Protein AF-U6GQD6-F1 (afdb_monomer_lite)

Radius of gyration: 37.21 Å; chains: 1; bounding box: 80×40×107 Å

Organism: Eimeria acervulina (NCBI:txid5801)

pLDDT: mean 91.35, std 8.21, range [43.62, 98.75]

Structure (mmCIF, N/CA/C/O backbone):
data_AF-U6GQD6-F1
#
_entry.id   AF-U6GQD6-F1
#
loop_
_atom_site.group_PDB
_atom_site.id
_atom_site.type_symbol
_atom_site.label_atom_id
_atom_site.label_alt_id
_atom_site.label_comp_id
_atom_site.label_asym_id
_atom_site.label_entity_id
_atom_site.label_seq_id
_atom_site.pdbx_PDB_ins_code
_atom_site.Cartn_x
_atom_site.Cartn_y
_atom_site.Cartn_z
_atom_site.occupancy
_atom_site.B_iso_or_equiv
_atom_site.auth_seq_id
_atom_site.auth_comp_id
_atom_site.auth_asym_id
_atom_site.auth_atom_id
_atom_site.pdbx_PDB_model_num
ATOM 1 N N . SER A 1 1 ? -11.121 -14.490 -12.152 1.00 44.84 1 SER A N 1
ATOM 2 C CA . SER A 1 1 ? -10.531 -14.151 -10.839 1.00 44.84 1 SER A CA 1
ATOM 3 C C . SER A 1 1 ? -11.674 -13.853 -9.885 1.00 44.84 1 SER A C 1
ATOM 5 O O . SER A 1 1 ? -12.588 -13.148 -10.287 1.00 44.84 1 SER A O 1
ATOM 7 N N . ARG A 1 2 ? -11.694 -14.410 -8.662 1.00 44.16 2 ARG A N 1
ATOM 8 C CA . ARG A 1 2 ? -12.655 -13.936 -7.650 1.00 44.16 2 ARG A CA 1
ATOM 9 C C . ARG A 1 2 ? -12.284 -12.484 -7.358 1.00 44.16 2 ARG A C 1
ATOM 11 O O . ARG A 1 2 ? -11.172 -12.234 -6.895 1.00 44.16 2 ARG A O 1
ATOM 18 N N . VAL A 1 3 ? -13.145 -11.546 -7.744 1.00 52.69 3 VAL A N 1
ATOM 19 C CA . VAL A 1 3 ? -12.994 -10.136 -7.380 1.00 52.69 3 VAL A CA 1
ATOM 20 C C . VAL A 1 3 ? -12.971 -10.115 -5.860 1.00 52.69 3 VAL A C 1
ATOM 22 O O . VAL A 1 3 ? -13.880 -10.639 -5.221 1.00 52.69 3 VAL A O 1
ATOM 25 N N . PHE A 1 4 ? -11.876 -9.638 -5.276 1.00 57.38 4 PHE A N 1
ATOM 26 C CA . PHE A 1 4 ? -11.802 -9.532 -3.8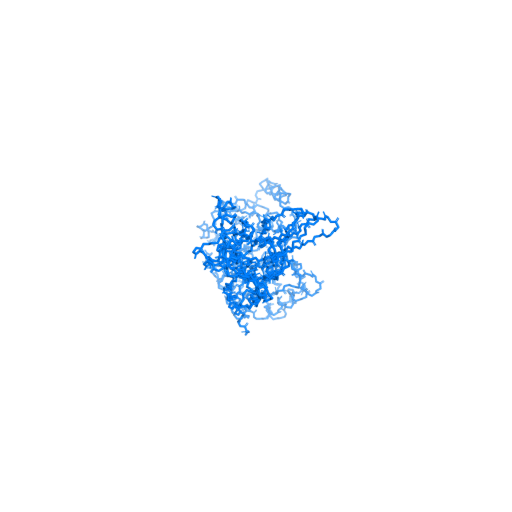29 1.00 57.38 4 PHE A CA 1
ATOM 27 C C . PHE A 1 4 ? -12.700 -8.367 -3.426 1.00 57.38 4 PHE A C 1
ATOM 29 O O . PHE A 1 4 ? -12.317 -7.202 -3.555 1.00 57.38 4 PHE A O 1
ATOM 36 N N . GLU A 1 5 ? -13.895 -8.692 -2.955 1.00 69.88 5 GLU A N 1
ATOM 37 C CA . GLU A 1 5 ? -14.798 -7.729 -2.347 1.00 69.88 5 GLU A CA 1
ATOM 38 C C . GLU A 1 5 ? -14.309 -7.414 -0.933 1.00 69.88 5 GLU A C 1
ATOM 40 O O . GLU A 1 5 ? -13.941 -8.301 -0.160 1.00 69.88 5 GLU A O 1
ATOM 45 N N . GLN A 1 6 ? -14.230 -6.123 -0.610 1.00 80.94 6 GLN A N 1
ATOM 46 C CA . GLN A 1 6 ? -13.975 -5.701 0.763 1.00 80.94 6 GLN A CA 1
ATOM 47 C C . GLN A 1 6 ? -15.144 -6.195 1.629 1.00 80.94 6 GLN A C 1
ATOM 49 O O . GLN A 1 6 ? -16.293 -5.966 1.242 1.00 80.94 6 GLN A O 1
ATOM 54 N N . PRO A 1 7 ? -14.890 -6.851 2.777 1.00 86.50 7 PRO A N 1
ATOM 55 C CA . PRO A 1 7 ? -15.957 -7.281 3.671 1.00 86.50 7 PRO A CA 1
ATOM 56 C C . PRO A 1 7 ? -16.871 -6.113 4.066 1.00 86.50 7 PRO A C 1
ATOM 58 O O . PRO A 1 7 ? -16.422 -4.961 4.084 1.00 86.50 7 PRO A O 1
ATOM 61 N N . PRO A 1 8 ? -18.143 -6.372 4.412 1.00 89.56 8 PRO A N 1
ATOM 62 C CA . PRO A 1 8 ? -19.001 -5.325 4.939 1.00 89.56 8 PRO A CA 1
ATOM 63 C C . PRO A 1 8 ? -18.422 -4.753 6.238 1.00 89.56 8 PRO A C 1
ATOM 65 O O . PRO A 1 8 ? -17.768 -5.443 7.020 1.00 89.56 8 PRO A O 1
ATOM 68 N N . MET A 1 9 ? -18.699 -3.471 6.478 1.00 91.56 9 MET A N 1
ATOM 69 C CA . MET A 1 9 ? -18.396 -2.804 7.744 1.00 91.56 9 MET A CA 1
ATOM 70 C C . MET A 1 9 ? -19.004 -3.609 8.912 1.00 91.56 9 MET A C 1
ATOM 72 O O . MET A 1 9 ? -20.197 -3.918 8.847 1.00 91.56 9 MET A O 1
ATOM 76 N N . PRO A 1 10 ? -18.253 -3.893 9.995 1.00 93.25 10 PRO A N 1
ATOM 77 C CA . PRO A 1 10 ? -18.819 -4.475 11.209 1.00 93.25 10 PRO A CA 1
ATOM 78 C C . PRO A 1 10 ? -20.022 -3.670 11.713 1.00 93.25 10 PRO A C 1
ATOM 80 O O . PRO A 1 10 ? -20.090 -2.453 11.525 1.00 93.25 10 PRO A O 1
ATOM 83 N N . ALA A 1 11 ? -20.982 -4.327 12.361 1.00 93.81 11 ALA A N 1
ATOM 84 C CA . ALA A 1 11 ? -22.136 -3.636 12.926 1.00 93.81 11 ALA A CA 1
ATOM 85 C C . ALA A 1 11 ? -21.717 -2.696 14.069 1.00 93.81 11 ALA A C 1
ATOM 87 O O . ALA A 1 11 ? -20.825 -3.006 14.861 1.00 93.81 11 ALA A O 1
ATOM 88 N N . LEU A 1 12 ? -22.375 -1.540 14.162 1.00 93.62 12 LEU A N 1
ATOM 89 C CA . LEU A 1 12 ? -22.209 -0.632 15.293 1.00 93.62 12 LEU A CA 1
ATOM 90 C C . LEU A 1 12 ? -22.909 -1.243 16.515 1.00 93.62 12 LEU A C 1
ATOM 92 O O . LEU A 1 12 ? -24.119 -1.457 16.477 1.00 93.62 12 LEU A O 1
ATOM 96 N N . THR A 1 13 ? -22.161 -1.529 17.581 1.00 91.69 13 THR A N 1
ATOM 97 C CA . THR A 1 13 ? -22.699 -2.203 18.775 1.00 91.69 13 THR A CA 1
ATOM 98 C C . THR A 1 13 ? -22.861 -1.210 19.921 1.00 91.69 13 THR A C 1
ATOM 100 O O . THR A 1 13 ? -21.887 -0.621 20.392 1.00 91.69 13 THR A O 1
ATOM 103 N N . ARG A 1 14 ? -24.100 -1.033 20.391 1.00 91.88 14 ARG A N 1
ATOM 104 C CA . ARG A 1 14 ? -24.425 -0.192 21.551 1.00 91.88 14 ARG A CA 1
ATOM 105 C C . ARG A 1 14 ? -24.455 -1.047 22.812 1.00 91.88 14 ARG A C 1
ATOM 107 O O . ARG A 1 14 ? -25.189 -2.027 22.866 1.00 91.88 14 ARG A O 1
ATOM 114 N N . SER A 1 15 ? -23.664 -0.671 23.808 1.00 90.81 15 SER A N 1
ATOM 115 C CA . SER A 1 15 ? -23.518 -1.403 25.063 1.00 90.81 15 SER A CA 1
ATOM 116 C C . SER A 1 15 ? -23.241 -0.433 26.207 1.00 90.81 15 SER A C 1
ATOM 118 O O . SER A 1 15 ? -22.506 0.538 26.040 1.00 90.81 15 SER A O 1
ATOM 120 N N . ASN A 1 16 ? -23.820 -0.705 27.373 1.00 87.19 16 ASN A N 1
ATOM 121 C CA . ASN A 1 16 ? -23.467 -0.055 28.638 1.00 87.19 16 ASN A CA 1
ATOM 122 C C . ASN A 1 16 ? -22.390 -0.838 29.414 1.00 87.19 16 ASN A C 1
ATOM 124 O O . ASN A 1 16 ? -22.043 -0.449 30.523 1.00 87.19 16 ASN A O 1
ATOM 128 N N . TYR A 1 17 ? -21.904 -1.947 28.836 1.00 88.50 17 TYR A N 1
ATOM 129 C CA . TYR A 1 17 ? -20.854 -2.826 29.362 1.00 88.50 17 TYR A CA 1
ATOM 130 C C . TYR A 1 17 ? -21.090 -3.331 30.792 1.00 88.50 17 TYR A C 1
ATOM 132 O O . TYR A 1 17 ? -20.145 -3.745 31.457 1.00 88.50 17 TYR A O 1
ATOM 140 N N . LEU A 1 18 ? -22.351 -3.354 31.238 1.00 85.12 18 LEU A N 1
ATOM 141 C CA . LEU A 1 18 ? -22.749 -4.066 32.450 1.00 85.12 18 LEU A CA 1
ATOM 142 C C . LEU A 1 18 ? -22.648 -5.572 32.208 1.00 85.12 18 LEU A C 1
ATOM 144 O O . LEU A 1 18 ? -23.051 -6.052 31.139 1.00 85.12 18 LEU A O 1
ATOM 148 N N . SER A 1 19 ? -22.157 -6.313 33.198 1.00 84.12 19 SER A N 1
ATOM 149 C CA . SER A 1 19 ? -22.171 -7.774 33.139 1.00 84.12 19 SER A CA 1
ATOM 150 C C . SER A 1 19 ? -23.613 -8.296 33.146 1.00 84.12 19 SER A C 1
ATOM 152 O O . SER A 1 19 ? -24.534 -7.635 33.634 1.00 84.12 19 SER A O 1
ATOM 154 N N . GLU A 1 20 ? -23.840 -9.492 32.602 1.00 85.25 20 GLU A N 1
ATOM 155 C CA . GLU A 1 20 ? -25.175 -10.106 32.657 1.00 85.25 20 GLU A CA 1
ATOM 156 C C . GLU A 1 20 ? -25.621 -10.361 34.102 1.00 85.25 20 GLU A C 1
ATOM 158 O O . GLU A 1 20 ? -26.793 -10.186 34.422 1.00 85.25 20 GLU A O 1
ATOM 163 N N . GLU A 1 21 ? -24.686 -10.669 35.003 1.00 85.69 21 GLU A N 1
ATOM 164 C CA . GLU A 1 21 ? -24.957 -10.794 36.438 1.00 85.69 21 GLU A CA 1
ATOM 165 C C . GLU A 1 21 ? -25.425 -9.467 37.048 1.00 85.69 21 GLU A C 1
ATOM 167 O O . GLU A 1 21 ? -26.416 -9.444 37.776 1.00 85.69 21 GLU A O 1
ATOM 172 N N . GLU A 1 22 ? -24.776 -8.346 36.713 1.00 84.88 22 GLU A N 1
ATOM 173 C CA . GLU A 1 22 ? -25.190 -7.015 37.175 1.00 84.88 22 GLU A CA 1
ATOM 174 C C . GLU A 1 22 ? -26.594 -6.661 36.671 1.00 84.88 22 GLU A C 1
ATOM 176 O O . GLU A 1 22 ? -27.416 -6.154 37.439 1.00 84.88 22 GLU A O 1
ATOM 181 N N . LYS A 1 23 ? -26.898 -6.960 35.401 1.00 84.69 23 LYS A N 1
ATOM 182 C CA . LYS A 1 23 ? -28.228 -6.727 34.817 1.00 84.69 23 LYS A CA 1
ATOM 183 C C . LYS A 1 23 ? -29.298 -7.587 35.488 1.00 84.69 23 LYS A C 1
ATOM 185 O O . LYS A 1 23 ? -30.356 -7.071 35.847 1.00 84.69 23 LYS A O 1
ATOM 190 N N . LEU A 1 24 ? -29.025 -8.877 35.689 1.00 86.75 24 LEU A N 1
ATOM 191 C CA . LEU A 1 24 ? -29.942 -9.809 36.347 1.00 86.75 24 LEU A CA 1
ATOM 192 C C . LEU A 1 24 ? -30.205 -9.416 37.799 1.00 86.75 24 LEU A C 1
ATOM 194 O O . LEU A 1 24 ? -31.355 -9.440 38.238 1.00 86.75 24 LEU A O 1
ATOM 198 N N . ALA A 1 25 ? -29.162 -9.019 38.525 1.00 85.31 25 ALA A N 1
ATOM 199 C CA . ALA A 1 25 ? -29.282 -8.593 39.909 1.00 85.31 25 ALA A CA 1
ATOM 200 C C . ALA A 1 25 ? -30.017 -7.246 40.034 1.00 85.31 25 ALA A C 1
ATOM 202 O O . ALA A 1 25 ? -30.707 -7.024 41.023 1.00 85.31 25 ALA A O 1
ATOM 203 N N . ALA A 1 26 ? -29.902 -6.345 39.053 1.00 82.12 26 ALA A N 1
ATOM 204 C CA . ALA A 1 26 ? -30.693 -5.113 39.021 1.00 82.12 26 ALA A CA 1
ATOM 205 C C . ALA A 1 26 ? -32.177 -5.376 38.697 1.00 82.12 26 ALA A C 1
ATOM 207 O O . ALA A 1 26 ? -33.049 -4.686 39.223 1.00 82.12 26 ALA A O 1
ATOM 208 N N . ALA A 1 27 ? -32.470 -6.372 37.854 1.00 87.31 27 ALA A N 1
ATOM 209 C CA . ALA A 1 27 ? -33.835 -6.767 37.507 1.00 87.31 27 ALA A CA 1
ATOM 210 C C . ALA A 1 27 ? -34.546 -7.550 38.626 1.00 87.31 27 ALA A C 1
ATOM 212 O O . ALA A 1 27 ? -35.767 -7.471 38.741 1.00 87.31 27 ALA A O 1
ATOM 213 N N . ASN A 1 28 ? -33.792 -8.282 39.453 1.00 91.12 28 ASN A N 1
ATOM 214 C CA . ASN A 1 28 ? -34.311 -9.124 40.534 1.00 91.12 28 ASN A CA 1
ATOM 215 C C . ASN A 1 28 ? -33.692 -8.718 41.883 1.00 91.12 28 ASN A C 1
ATOM 217 O O . ASN A 1 28 ? -32.768 -9.385 42.360 1.00 91.12 28 ASN A O 1
ATOM 221 N N . PRO A 1 29 ? -34.157 -7.618 42.501 1.00 92.12 29 PRO A N 1
ATOM 222 C CA . PRO A 1 29 ? -33.598 -7.152 43.762 1.00 92.12 29 PRO A CA 1
ATOM 223 C C . PRO A 1 29 ? -33.905 -8.129 44.908 1.00 92.12 29 PRO A C 1
ATOM 225 O O . PRO A 1 29 ? -35.020 -8.634 45.037 1.00 92.12 29 PRO A O 1
ATOM 228 N N . SER A 1 30 ? -32.920 -8.363 45.775 1.00 94.75 30 SER A N 1
ATOM 229 C CA . SER A 1 30 ? -33.026 -9.248 46.941 1.00 94.75 30 SER A CA 1
ATOM 230 C C . SER A 1 30 ? -33.288 -8.429 48.202 1.00 94.75 30 SER A C 1
ATOM 232 O O . SER A 1 30 ? -32.355 -8.040 48.909 1.00 94.75 30 SER A O 1
ATOM 234 N N . ILE A 1 31 ? -34.559 -8.146 48.476 1.00 95.12 31 ILE A N 1
ATOM 235 C CA . ILE A 1 31 ? -34.988 -7.317 49.607 1.00 95.12 31 ILE A CA 1
ATOM 236 C C . ILE A 1 31 ? -35.666 -8.192 50.658 1.00 95.12 31 ILE A C 1
ATOM 238 O O . ILE A 1 31 ? -36.673 -8.832 50.362 1.00 95.12 31 ILE A O 1
ATOM 242 N N . ASP A 1 32 ? -35.144 -8.193 51.885 1.00 95.31 32 ASP A N 1
ATOM 243 C CA . ASP A 1 32 ? -35.785 -8.868 53.013 1.00 95.31 32 ASP A CA 1
ATOM 244 C C . ASP A 1 32 ? -37.153 -8.218 53.331 1.00 95.31 32 ASP A C 1
ATOM 246 O O . ASP A 1 32 ? -37.205 -7.040 53.710 1.00 95.31 32 ASP A O 1
ATOM 250 N N . PRO A 1 33 ? -38.275 -8.954 53.192 1.00 94.31 33 PRO A N 1
ATOM 251 C CA . PRO A 1 33 ? -39.614 -8.403 53.387 1.00 94.31 33 PRO A CA 1
ATOM 252 C C . PRO A 1 33 ? -39.923 -8.066 54.852 1.00 94.31 33 PRO A C 1
ATOM 254 O O . PRO A 1 33 ? -40.908 -7.382 55.120 1.00 94.31 33 PRO A O 1
ATOM 257 N N . SER A 1 34 ? -39.108 -8.529 55.806 1.00 95.12 34 SER A N 1
ATOM 258 C CA . SER A 1 34 ? -39.282 -8.230 57.230 1.00 95.12 34 SER A CA 1
ATOM 259 C C . SER A 1 34 ? -38.796 -6.829 57.626 1.00 95.12 34 SER A C 1
ATOM 261 O O . SER A 1 34 ? -39.054 -6.383 58.747 1.00 95.12 34 SER A O 1
ATOM 263 N N . ILE A 1 35 ? -38.124 -6.107 56.721 1.00 94.94 35 ILE A N 1
ATOM 264 C CA . ILE A 1 35 ? -37.689 -4.728 56.953 1.00 94.94 35 ILE A CA 1
ATOM 265 C C . ILE A 1 35 ? -38.919 -3.807 57.060 1.00 94.94 35 ILE A C 1
ATOM 267 O O . ILE A 1 35 ? -39.686 -3.699 56.100 1.00 94.94 35 ILE A O 1
ATOM 271 N N . PRO A 1 36 ? -39.099 -3.064 58.172 1.00 94.69 36 PRO A N 1
ATOM 272 C CA . PRO A 1 36 ? -40.217 -2.133 58.301 1.00 94.69 36 PRO A CA 1
ATOM 273 C C . PRO A 1 36 ? -40.210 -1.063 57.199 1.00 94.69 36 PRO A C 1
ATOM 275 O O . PRO A 1 36 ? -39.165 -0.481 56.894 1.00 94.69 36 PRO A O 1
ATOM 278 N N . ALA A 1 37 ? -41.382 -0.728 56.650 1.00 92.94 37 ALA A N 1
ATOM 279 C CA . ALA A 1 37 ? -41.516 0.264 55.574 1.00 92.94 37 ALA A CA 1
ATOM 280 C C . ALA A 1 37 ? -40.926 1.642 55.945 1.00 92.94 37 ALA A C 1
ATOM 282 O O . ALA A 1 37 ? -40.271 2.287 55.128 1.00 92.94 37 ALA A O 1
ATOM 283 N N . GLU A 1 38 ? -41.088 2.055 57.205 1.00 93.69 38 GLU A N 1
ATOM 284 C CA . GLU A 1 38 ? -40.463 3.250 57.793 1.00 93.69 38 GLU A CA 1
ATOM 285 C C . GLU A 1 38 ? -38.928 3.212 57.694 1.00 93.69 38 GLU A C 1
ATOM 287 O O . GLU A 1 38 ? -38.282 4.207 57.360 1.00 93.69 38 GLU A O 1
ATOM 292 N N . HIS A 1 39 ? -38.318 2.049 57.952 1.00 93.94 39 HIS A N 1
ATOM 293 C CA . HIS A 1 39 ? -36.864 1.878 57.899 1.00 93.94 39 HIS A CA 1
ATOM 294 C C . HIS A 1 39 ? -36.374 1.964 56.455 1.00 93.94 39 HIS A C 1
ATOM 296 O O . HIS A 1 39 ? -35.417 2.686 56.180 1.00 93.94 39 HIS A O 1
ATOM 302 N N . MET A 1 40 ? -37.078 1.304 55.531 1.00 93.69 40 MET A N 1
ATOM 303 C CA . MET A 1 40 ? -36.782 1.365 54.099 1.00 93.69 40 MET A CA 1
ATOM 304 C C . MET A 1 40 ? -36.888 2.795 53.554 1.00 93.69 40 MET A C 1
ATOM 306 O O . MET A 1 40 ? -35.989 3.259 52.854 1.00 93.69 40 MET A O 1
ATOM 310 N N . LYS A 1 41 ? -37.947 3.530 53.919 1.00 93.62 41 LYS A N 1
ATOM 311 C CA . LYS A 1 41 ? -38.146 4.925 53.505 1.00 93.62 41 LYS A CA 1
ATOM 312 C C . LYS A 1 41 ? -37.016 5.829 54.004 1.00 93.62 41 LYS A C 1
ATOM 314 O O . LYS A 1 41 ? -36.391 6.515 53.199 1.00 93.62 41 LYS A O 1
ATOM 319 N N . ARG A 1 42 ? -36.692 5.772 55.303 1.00 92.62 42 ARG A N 1
ATOM 320 C CA . ARG A 1 42 ? -35.583 6.552 55.883 1.00 92.62 42 ARG A CA 1
ATOM 321 C C . ARG A 1 42 ? -34.242 6.209 55.236 1.00 92.62 42 ARG A C 1
ATOM 323 O O . ARG A 1 42 ? -33.454 7.108 54.953 1.00 92.62 42 ARG A O 1
ATOM 330 N N . ALA A 1 43 ? -33.979 4.927 54.983 1.00 92.94 43 ALA A N 1
ATOM 331 C CA . ALA A 1 43 ? -32.752 4.496 54.323 1.00 92.94 43 ALA A CA 1
ATOM 332 C C . ALA A 1 43 ? -32.652 5.043 52.890 1.00 92.94 43 ALA A C 1
ATOM 334 O O . ALA A 1 43 ? -31.612 5.589 52.522 1.00 92.94 43 ALA A O 1
ATOM 335 N N . LEU A 1 44 ? -33.737 4.968 52.111 1.00 93.12 44 LEU A N 1
ATOM 336 C CA . LEU A 1 44 ? -33.820 5.537 50.764 1.00 93.12 44 LEU A CA 1
ATOM 337 C C . LEU A 1 44 ? -33.583 7.051 50.750 1.00 93.12 44 LEU A C 1
ATOM 339 O O . LEU A 1 44 ? -32.870 7.538 49.872 1.00 93.12 44 LEU A O 1
ATOM 343 N N . ASP A 1 45 ? -34.137 7.792 51.710 1.00 93.06 45 ASP A N 1
ATOM 344 C CA . ASP A 1 45 ? -33.929 9.240 51.812 1.00 93.06 45 ASP A CA 1
ATOM 345 C C . ASP A 1 45 ? -32.456 9.573 52.088 1.00 93.06 45 ASP A C 1
ATOM 347 O O . ASP A 1 45 ? -31.882 10.453 51.439 1.00 93.06 45 ASP A O 1
ATOM 351 N N . VAL A 1 46 ? -31.796 8.820 52.978 1.00 93.50 46 VAL A N 1
ATOM 352 C CA . VAL A 1 46 ? -30.354 8.984 53.218 1.00 93.50 46 VAL A CA 1
ATOM 353 C C . VAL A 1 46 ? -29.541 8.639 51.970 1.00 93.50 46 VAL A C 1
ATOM 355 O O . VAL A 1 46 ? -28.669 9.418 51.588 1.00 93.50 46 VAL A O 1
ATOM 358 N N . LEU A 1 47 ? -29.832 7.518 51.304 1.00 94.38 47 LEU A N 1
ATOM 359 C CA . LEU A 1 47 ? -29.133 7.103 50.083 1.00 94.38 47 LEU A CA 1
ATOM 360 C C . LEU A 1 47 ? -29.259 8.159 48.977 1.00 94.38 47 LEU A C 1
ATOM 362 O O . LEU A 1 47 ? -28.259 8.508 48.356 1.00 94.38 47 LEU A O 1
ATOM 366 N N . LYS A 1 48 ? -30.450 8.735 48.772 1.00 92.12 48 LYS A N 1
ATOM 367 C CA . LYS A 1 48 ? -30.671 9.819 47.798 1.00 92.12 48 LYS A CA 1
ATOM 368 C C . LYS A 1 48 ? -29.901 11.089 48.152 1.00 92.12 48 LYS A C 1
ATOM 370 O O . LYS A 1 48 ? -29.300 11.701 47.270 1.00 92.12 48 LYS A O 1
ATOM 375 N N . ASN A 1 49 ? -29.884 11.476 49.426 1.00 91.19 49 ASN A N 1
ATOM 376 C CA . ASN A 1 49 ? -29.139 12.652 49.879 1.00 91.19 49 ASN A CA 1
ATOM 377 C C . ASN A 1 49 ? -27.628 12.474 49.690 1.00 91.19 49 ASN A C 1
ATOM 379 O O . ASN A 1 49 ? -26.949 13.389 49.225 1.00 91.19 49 ASN A O 1
ATOM 383 N N . VAL A 1 50 ? -27.107 11.283 49.996 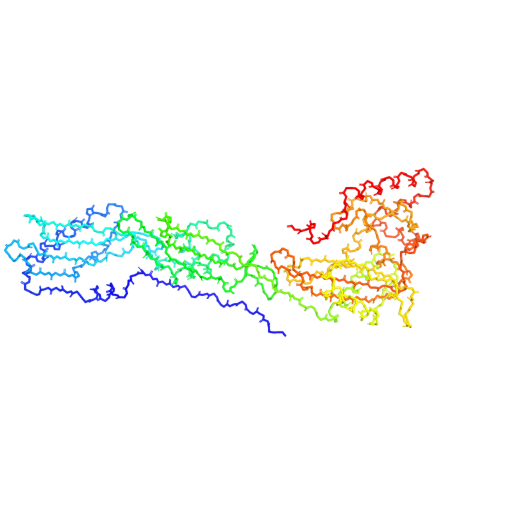1.00 91.31 50 VAL A N 1
ATOM 384 C CA . VAL A 1 50 ? -25.700 10.945 49.757 1.00 91.31 50 VAL A CA 1
ATOM 385 C C . VAL A 1 50 ? -25.402 10.923 48.259 1.00 91.31 50 VAL A C 1
ATOM 387 O O . VAL A 1 50 ? -24.446 11.564 47.839 1.00 91.31 50 VAL A O 1
ATOM 390 N N . ALA A 1 51 ? -26.239 10.283 47.438 1.00 90.75 51 ALA A N 1
ATOM 391 C CA . ALA A 1 51 ? -26.086 10.285 45.981 1.00 90.75 51 ALA A CA 1
ATOM 392 C C . ALA A 1 51 ? -25.978 11.709 45.420 1.00 90.75 51 ALA A C 1
ATOM 394 O O . ALA A 1 51 ? -25.069 11.997 44.643 1.00 90.75 51 ALA A O 1
ATOM 395 N N . LYS A 1 52 ? -26.862 12.612 45.866 1.00 88.81 52 LYS A N 1
ATOM 396 C CA . LYS A 1 52 ? -26.860 14.020 45.457 1.00 88.81 52 LYS A CA 1
ATOM 397 C C . LYS A 1 52 ? -25.567 14.732 45.855 1.00 88.81 52 LYS A C 1
ATOM 399 O O . LYS A 1 52 ? -25.011 15.442 45.032 1.00 88.81 52 LYS A O 1
ATOM 404 N N . LYS A 1 53 ? -25.056 14.489 47.067 1.00 89.00 53 LYS A N 1
ATOM 405 C CA . LYS A 1 53 ? -23.779 15.051 47.542 1.00 89.00 53 LYS A CA 1
ATOM 406 C C . LYS A 1 53 ? -22.581 14.631 46.682 1.00 89.00 53 LYS A C 1
ATOM 408 O O . LYS A 1 53 ? -21.626 15.380 46.566 1.00 89.00 53 LYS A O 1
ATOM 413 N N . TYR A 1 54 ? -22.602 13.429 46.113 1.00 85.75 54 TYR A N 1
ATOM 414 C CA . TYR A 1 54 ? -21.532 12.954 45.230 1.00 85.75 54 TYR A CA 1
ATOM 415 C C . TYR A 1 54 ? -21.740 13.346 43.760 1.00 85.75 54 TYR A C 1
ATOM 417 O O . TYR A 1 54 ? -20.903 13.000 42.931 1.00 85.75 54 TYR A O 1
ATOM 425 N N . SER A 1 55 ? -22.828 14.052 43.434 1.00 83.19 55 SER A N 1
ATOM 426 C CA . SER A 1 55 ? -23.222 14.367 42.057 1.00 83.19 55 SER A CA 1
ATOM 427 C C . SER A 1 55 ? -22.892 15.802 41.614 1.00 83.19 55 SER A C 1
ATOM 429 O O . SER A 1 55 ? -23.485 16.277 40.650 1.00 83.19 55 SER A O 1
ATOM 431 N N . ASP A 1 56 ? -21.970 16.496 42.293 1.00 77.12 56 ASP A N 1
ATOM 432 C CA . ASP A 1 56 ? -21.669 17.919 42.039 1.00 77.12 56 ASP A CA 1
ATOM 433 C C . ASP A 1 56 ? -21.210 18.195 40.589 1.00 77.12 56 ASP A C 1
ATOM 435 O O . ASP A 1 56 ? -21.657 19.164 39.980 1.00 77.12 56 ASP A O 1
ATOM 439 N N . ASP A 1 57 ? -20.398 17.303 40.007 1.00 77.19 57 ASP A N 1
ATOM 440 C CA . ASP A 1 57 ? -19.893 17.428 38.625 1.00 77.19 57 ASP A CA 1
ATOM 441 C C . ASP A 1 57 ? -20.559 16.449 37.636 1.00 77.19 57 ASP A C 1
ATOM 443 O O . ASP A 1 57 ? -20.391 16.553 36.420 1.00 77.19 57 ASP A O 1
ATOM 447 N N . VAL A 1 58 ? -21.268 15.442 38.155 1.00 82.19 58 VAL A N 1
ATOM 448 C CA . VAL A 1 58 ? -21.817 14.311 37.397 1.00 82.19 58 VAL A CA 1
ATOM 449 C C . VAL A 1 58 ? -23.104 13.834 38.061 1.00 82.19 58 VAL A C 1
ATOM 451 O O . VAL A 1 58 ? -23.068 13.317 39.173 1.00 82.19 58 VAL A O 1
ATOM 454 N N . GLU A 1 59 ? -24.239 13.912 37.366 1.00 86.44 59 GLU A N 1
ATOM 455 C CA . GLU A 1 59 ? -25.494 13.348 37.870 1.00 86.44 59 GLU A CA 1
ATOM 456 C C . GLU A 1 59 ? -25.485 11.816 37.745 1.00 86.44 59 GLU A C 1
ATOM 458 O O . GLU A 1 59 ? -25.793 11.263 36.691 1.00 86.44 59 GLU A O 1
ATOM 463 N N . PHE A 1 60 ? -25.114 11.110 38.820 1.00 88.62 60 PHE A N 1
ATOM 464 C CA . PHE A 1 60 ? -25.020 9.645 38.796 1.00 88.62 60 PHE A CA 1
ATOM 465 C C . PHE A 1 60 ? -26.394 8.966 38.712 1.00 88.62 60 PHE A C 1
ATOM 467 O O . PHE A 1 60 ? -26.547 7.974 38.015 1.00 88.62 60 PHE A O 1
ATOM 474 N N . PHE A 1 61 ? -27.421 9.482 39.386 1.00 89.12 61 PHE A N 1
ATOM 475 C CA . PHE A 1 61 ? -28.744 8.843 39.417 1.00 89.12 61 PHE A CA 1
ATOM 476 C C . PHE A 1 61 ? -29.843 9.747 38.835 1.00 89.12 61 PHE A C 1
ATOM 478 O O . PHE A 1 61 ? -30.751 10.156 39.570 1.00 89.12 61 PHE A O 1
ATOM 485 N N . PRO A 1 62 ? -29.798 10.051 37.523 1.00 85.75 62 PRO A N 1
ATOM 486 C CA . PRO A 1 62 ? -30.748 10.956 36.892 1.00 85.75 62 PRO A CA 1
ATOM 487 C C . PRO A 1 62 ? -32.166 10.389 36.927 1.00 85.75 62 PRO A C 1
ATOM 489 O O . PRO A 1 62 ? -32.368 9.169 36.944 1.00 85.75 62 PRO A O 1
ATOM 492 N N . GLY A 1 63 ? -33.162 11.279 36.985 1.00 82.12 63 GLY A N 1
ATOM 493 C CA . GLY A 1 63 ? -34.583 10.905 36.990 1.00 82.12 63 GLY A CA 1
ATOM 494 C C . GLY A 1 63 ? -34.996 10.026 38.178 1.00 82.12 63 GLY A C 1
ATOM 495 O O . GLY A 1 63 ? -36.008 9.330 38.118 1.00 82.12 63 GLY A O 1
ATOM 496 N N . GLY A 1 64 ? -34.195 10.012 39.250 1.00 80.56 64 GLY A N 1
ATOM 497 C CA . GLY A 1 64 ? -34.421 9.147 40.400 1.00 80.56 64 GLY A CA 1
ATOM 498 C C . GLY A 1 64 ? -34.212 7.668 40.083 1.00 80.56 64 GLY A C 1
ATOM 499 O O . GLY A 1 64 ? -34.937 6.841 40.624 1.00 80.56 64 GLY A O 1
ATOM 500 N N . SER A 1 65 ? -33.247 7.320 39.230 1.00 89.19 65 SER A N 1
ATOM 501 C CA . SER A 1 65 ? -32.885 5.937 38.859 1.00 89.19 65 SER A CA 1
ATOM 502 C C . SER A 1 65 ? -32.284 5.093 39.996 1.00 89.19 65 SER A C 1
ATOM 504 O O . SER A 1 65 ? -32.086 3.892 39.829 1.00 89.19 65 SER A O 1
ATOM 506 N N . LEU A 1 66 ? -32.038 5.680 41.172 1.00 92.75 66 LEU A N 1
ATOM 507 C CA . LEU A 1 66 ? -31.546 4.968 42.354 1.00 92.75 66 LEU A CA 1
ATOM 508 C C . LEU A 1 66 ? -32.590 3.975 42.888 1.00 92.75 66 LEU A C 1
ATOM 510 O O . LEU A 1 66 ? -33.721 4.346 43.221 1.00 92.75 66 LEU A O 1
ATOM 514 N N . ARG A 1 67 ? -32.195 2.710 43.012 1.00 92.06 67 ARG A N 1
ATOM 515 C CA . ARG A 1 67 ? -32.985 1.600 43.555 1.00 92.06 67 ARG A CA 1
ATOM 516 C C . ARG A 1 67 ? -32.139 0.818 44.554 1.00 92.06 67 ARG A C 1
ATOM 518 O O . ARG A 1 67 ? -30.930 0.686 44.388 1.00 92.06 67 ARG A O 1
ATOM 525 N N . VAL A 1 68 ? -32.776 0.290 45.595 1.00 93.69 68 VAL A N 1
ATOM 526 C CA . VAL A 1 68 ? -32.124 -0.688 46.473 1.00 93.69 68 VAL A CA 1
ATOM 527 C C . VAL A 1 68 ? -32.105 -2.021 45.733 1.00 93.69 68 VAL A C 1
ATOM 529 O O . VAL A 1 68 ? -33.141 -2.476 45.256 1.00 93.69 68 VAL A O 1
ATOM 532 N N . GLN A 1 69 ? -30.918 -2.598 45.599 1.00 94.25 69 GLN A N 1
ATOM 533 C CA . GLN A 1 69 ? -30.678 -3.858 44.906 1.00 94.25 69 GLN A CA 1
ATOM 534 C C . GLN A 1 69 ? -30.648 -5.030 45.888 1.00 94.25 69 GLN A C 1
ATOM 536 O O . GLN A 1 69 ? -31.196 -6.090 45.596 1.00 94.25 69 GLN A O 1
ATOM 541 N N . SER A 1 70 ? -30.047 -4.840 47.061 1.00 95.00 70 SER A N 1
ATOM 542 C CA . SER A 1 70 ? -30.071 -5.816 48.148 1.00 95.00 70 SER A CA 1
ATOM 543 C C . SER A 1 70 ? -30.306 -5.135 49.491 1.00 95.00 70 SER A C 1
ATOM 545 O O . SER A 1 70 ? -29.853 -4.010 49.708 1.00 95.00 70 SER A O 1
ATOM 547 N N . ALA A 1 71 ? -31.032 -5.805 50.385 1.00 95.31 71 ALA A N 1
ATOM 548 C CA . ALA A 1 71 ? -31.247 -5.349 51.753 1.00 95.31 71 ALA A CA 1
ATOM 549 C C . ALA A 1 71 ? -31.463 -6.530 52.707 1.00 95.31 71 ALA A C 1
ATOM 551 O O . ALA A 1 71 ? -32.243 -7.431 52.396 1.00 95.31 71 ALA A O 1
ATOM 552 N N . VAL A 1 72 ? -30.814 -6.489 53.870 1.00 95.56 72 VAL A N 1
ATOM 553 C CA . VAL A 1 72 ? -30.902 -7.510 54.927 1.00 95.56 72 VAL A CA 1
ATOM 554 C C . VAL A 1 72 ? -31.395 -6.860 56.219 1.00 95.56 72 VAL A C 1
ATOM 556 O O . VAL A 1 72 ? -30.932 -5.776 56.558 1.00 95.56 72 VAL A O 1
ATOM 559 N N . ASN A 1 73 ? -32.328 -7.491 56.942 1.00 91.69 73 ASN A N 1
ATOM 560 C CA . ASN A 1 73 ? -32.835 -6.993 58.228 1.00 91.69 73 ASN A CA 1
ATOM 561 C C . ASN A 1 73 ? -31.898 -7.361 59.397 1.00 91.69 73 ASN A C 1
ATOM 563 O O . ASN A 1 73 ? -32.246 -8.164 60.262 1.00 91.69 73 ASN A O 1
ATOM 567 N N . ASP A 1 74 ? -30.682 -6.821 59.400 1.00 90.88 74 ASP A N 1
ATOM 568 C CA . ASP A 1 74 ? -29.627 -7.156 60.365 1.00 90.88 74 ASP A CA 1
ATOM 569 C C . ASP A 1 74 ? -29.627 -6.284 61.635 1.00 90.88 74 ASP A C 1
ATOM 571 O O . ASP A 1 74 ? -29.122 -6.722 62.670 1.00 90.88 74 ASP A O 1
ATOM 575 N N . ASP A 1 75 ? -30.250 -5.100 61.612 1.00 87.38 75 ASP A N 1
ATOM 576 C CA . ASP A 1 75 ? -30.426 -4.252 62.800 1.00 87.38 75 ASP A CA 1
ATOM 577 C C . ASP A 1 75 ? -31.849 -3.662 62.905 1.00 87.38 75 ASP A C 1
ATOM 579 O O . ASP A 1 75 ? -32.079 -2.460 62.705 1.00 87.38 75 ASP A O 1
ATOM 583 N N . PRO A 1 76 ? -32.852 -4.488 63.258 1.00 85.12 76 PRO A N 1
ATOM 584 C CA . PRO A 1 76 ? -34.241 -4.051 63.400 1.00 85.12 76 PRO A CA 1
ATOM 585 C C . PRO A 1 76 ? -34.459 -3.033 64.521 1.00 85.12 76 PRO A C 1
ATOM 587 O O . PRO A 1 76 ? -35.462 -2.324 64.494 1.00 85.12 76 PRO A O 1
ATOM 590 N N . LYS A 1 77 ? -33.548 -2.932 65.499 1.00 85.62 77 LYS A N 1
ATOM 591 C CA . LYS A 1 77 ? -33.700 -2.009 66.632 1.00 85.62 77 LYS A CA 1
ATOM 592 C C . LYS A 1 77 ? -33.291 -0.589 66.263 1.00 85.62 77 LYS A C 1
ATOM 594 O O . LYS A 1 77 ? -34.029 0.343 66.573 1.00 85.62 77 LYS A O 1
ATOM 599 N N . SER A 1 78 ? -32.142 -0.412 65.609 1.00 84.44 78 SER A N 1
ATOM 600 C CA . SER A 1 78 ? -31.699 0.919 65.166 1.00 84.44 78 SER A CA 1
ATOM 601 C C . SER A 1 78 ? -32.284 1.313 63.804 1.00 84.44 78 SER A C 1
ATOM 603 O O . SER A 1 78 ? -32.392 2.497 63.480 1.00 84.44 78 SER A O 1
ATOM 605 N N . GLY A 1 79 ? -32.667 0.319 62.996 1.00 85.62 79 GLY A N 1
ATOM 606 C CA . GLY A 1 79 ? -33.069 0.487 61.603 1.00 85.62 79 GLY A CA 1
ATOM 607 C C . GLY A 1 79 ? -31.911 0.741 60.639 1.00 85.62 79 GLY A C 1
ATOM 608 O O . GLY A 1 79 ? -32.147 1.171 59.507 1.00 85.62 79 GLY A O 1
ATOM 609 N N . CYS A 1 80 ? -30.673 0.496 61.073 1.00 90.88 80 CYS A N 1
ATOM 610 C CA . CYS A 1 80 ? -29.484 0.543 60.234 1.00 90.88 80 CYS A CA 1
ATOM 611 C C . CYS A 1 80 ? -29.255 -0.775 59.493 1.00 90.88 80 CYS A C 1
ATOM 613 O O . CYS A 1 80 ? -28.312 -1.509 59.766 1.00 90.88 80 CYS A O 1
ATOM 615 N N . HIS A 1 81 ? -30.117 -1.045 58.526 1.00 93.19 81 HIS A N 1
ATOM 616 C CA . HIS A 1 81 ? -30.003 -2.250 57.719 1.00 93.19 81 HIS A CA 1
ATOM 617 C C . HIS A 1 81 ? -28.841 -2.170 56.735 1.00 93.19 81 HIS A C 1
ATOM 619 O O . HIS A 1 81 ? -28.609 -1.106 56.142 1.00 93.19 81 HIS A O 1
ATOM 625 N N . THR A 1 82 ? -28.165 -3.293 56.505 1.00 95.06 82 THR A N 1
ATOM 626 C CA . THR A 1 82 ? -27.234 -3.417 55.382 1.00 95.06 82 THR A CA 1
ATOM 627 C C . THR A 1 82 ? -28.015 -3.392 54.069 1.00 95.06 82 THR A C 1
ATOM 629 O O . THR A 1 82 ? -28.840 -4.266 53.800 1.00 95.06 82 THR A O 1
ATOM 632 N N . MET A 1 83 ? -27.769 -2.368 53.249 1.00 95.69 83 MET A N 1
ATOM 633 C CA . MET A 1 83 ? -28.430 -2.132 51.969 1.00 95.69 83 MET A CA 1
ATOM 634 C C . MET A 1 83 ? -27.426 -1.699 50.905 1.00 95.69 83 MET A C 1
ATOM 636 O O . MET A 1 83 ? -26.632 -0.787 51.136 1.00 95.69 83 MET A O 1
ATOM 640 N N . THR A 1 84 ? -27.528 -2.267 49.710 1.00 95.19 84 THR A N 1
ATOM 641 C CA . THR A 1 84 ? -26.721 -1.868 48.553 1.00 95.19 84 THR A CA 1
ATOM 642 C C . THR A 1 84 ? -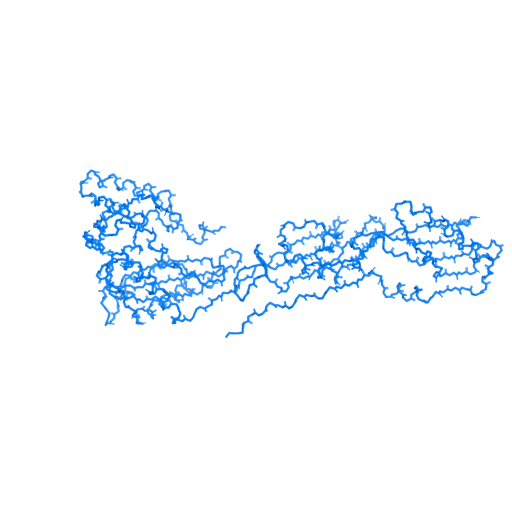27.636 -1.429 47.418 1.00 95.19 84 THR A C 1
ATOM 644 O O . THR A 1 84 ? -28.660 -2.060 47.147 1.00 95.19 84 THR A O 1
ATOM 647 N N . THR A 1 85 ? -27.303 -0.320 46.761 1.00 94.56 85 THR A N 1
ATOM 648 C CA . THR A 1 85 ? -28.048 0.167 45.593 1.00 94.56 85 THR A CA 1
ATOM 649 C C . THR A 1 85 ? -27.617 -0.544 44.317 1.00 94.56 85 THR A C 1
ATOM 651 O O . THR A 1 85 ? -26.561 -1.170 44.271 1.00 94.56 85 THR A O 1
ATOM 654 N N . ASN A 1 86 ? -28.385 -0.379 43.242 1.00 91.44 86 ASN A N 1
ATOM 655 C CA . ASN A 1 86 ? -27.859 -0.636 41.906 1.00 91.44 86 ASN A CA 1
ATOM 656 C C . ASN A 1 86 ? -26.661 0.282 41.605 1.00 91.44 86 ASN A C 1
ATOM 658 O O . ASN A 1 86 ? -26.526 1.367 42.186 1.00 91.44 86 ASN A O 1
ATOM 662 N N . TRP A 1 87 ? -25.821 -0.136 40.658 1.00 91.44 87 TRP A N 1
ATOM 663 C CA . TRP A 1 87 ? -24.898 0.779 39.990 1.00 91.44 87 TRP A CA 1
ATOM 664 C C . TRP A 1 87 ? -25.684 1.842 39.225 1.00 91.44 87 TRP A C 1
ATOM 666 O O . TRP A 1 87 ? -26.697 1.537 38.585 1.00 91.44 87 TRP A O 1
ATOM 676 N N . SER A 1 88 ? -25.200 3.081 39.264 1.00 91.62 88 SER A N 1
ATOM 677 C CA . SER A 1 88 ? -25.647 4.105 38.333 1.00 91.62 88 SER A CA 1
ATOM 678 C C . SER A 1 88 ? -25.339 3.719 36.888 1.00 91.62 88 SER A C 1
ATOM 680 O O . SER A 1 88 ? -24.431 2.927 36.612 1.00 91.62 88 SER A O 1
ATOM 682 N N . GLU A 1 89 ? -26.030 4.362 35.950 1.00 90.31 89 GLU A N 1
ATOM 683 C CA . GLU A 1 89 ? -25.561 4.378 34.570 1.00 90.31 89 GLU A CA 1
ATOM 684 C C . GLU A 1 89 ? -24.176 5.031 34.477 1.00 90.31 89 GLU A C 1
ATOM 686 O O . GLU A 1 89 ? -23.712 5.728 35.390 1.00 90.31 89 GLU A O 1
ATOM 691 N N . CYS A 1 90 ? -23.493 4.770 33.364 1.00 92.25 90 CYS A N 1
ATOM 692 C CA . CYS A 1 90 ? -22.240 5.441 33.086 1.00 92.25 90 CYS A CA 1
ATOM 693 C C . CYS A 1 90 ? -22.506 6.921 32.811 1.00 92.25 90 CYS A C 1
ATOM 695 O O . CYS A 1 90 ? -23.339 7.255 31.970 1.00 92.25 90 CYS A O 1
ATOM 697 N N . SER A 1 91 ? -21.765 7.806 33.476 1.00 92.31 91 SER A N 1
ATOM 698 C CA . SER A 1 91 ? -21.911 9.256 33.313 1.00 92.31 91 SER A CA 1
ATOM 699 C C . SER A 1 91 ? -21.636 9.752 31.896 1.00 92.31 91 SER A C 1
ATOM 701 O O . SER A 1 91 ? -22.054 10.845 31.526 1.00 92.31 91 SER A O 1
ATOM 703 N N . SER A 1 92 ? -20.895 8.967 31.113 1.00 92.69 92 SER A N 1
ATOM 704 C CA . SER A 1 92 ? -20.723 9.194 29.689 1.00 92.69 92 SER A CA 1
ATOM 705 C C . SER A 1 92 ? -21.645 8.267 28.913 1.00 92.69 92 SER A C 1
ATOM 707 O O . SER A 1 92 ? -21.683 7.060 29.150 1.00 92.69 92 SER A O 1
ATOM 709 N N . SER A 1 93 ? -22.343 8.821 27.925 1.00 93.69 93 SER A N 1
ATOM 710 C CA . SER A 1 93 ? -23.084 8.029 26.947 1.00 93.69 93 SER A CA 1
ATOM 711 C C . SER A 1 93 ? -22.182 7.489 25.829 1.00 93.69 93 SER A C 1
ATOM 713 O O . SER A 1 93 ? -22.593 6.575 25.115 1.00 93.69 93 SER A O 1
ATOM 715 N N . CYS A 1 94 ? -20.959 8.011 25.670 1.00 95.88 94 CYS A N 1
ATOM 716 C CA . CYS A 1 94 ? -20.004 7.561 24.659 1.00 95.88 94 CYS A CA 1
ATOM 717 C C . CYS A 1 94 ? -18.552 7.649 25.158 1.00 95.88 94 CYS A C 1
ATOM 719 O O . CYS A 1 94 ? -18.030 8.736 25.394 1.00 95.88 94 CYS A O 1
ATOM 721 N N . GLY A 1 95 ? -17.883 6.503 25.272 1.00 94.56 95 GLY A N 1
ATOM 722 C CA . GLY A 1 95 ? -16.509 6.374 25.750 1.00 94.56 95 GLY A CA 1
ATOM 723 C C . GLY A 1 95 ? -16.416 6.164 27.257 1.00 94.56 95 GLY A C 1
ATOM 724 O O . GLY A 1 95 ? -17.257 5.484 27.846 1.00 94.56 95 GLY A O 1
ATOM 725 N N . ILE A 1 96 ? -15.360 6.710 27.860 1.00 92.62 96 ILE A N 1
ATOM 726 C CA . ILE A 1 96 ? -15.057 6.540 29.284 1.00 92.62 96 ILE A CA 1
ATOM 727 C C . ILE A 1 96 ? -15.881 7.512 30.131 1.00 92.62 96 ILE A C 1
ATOM 729 O O . ILE A 1 96 ? -16.018 8.688 29.801 1.00 92.62 96 ILE A O 1
ATOM 733 N N . GLY A 1 97 ? -16.411 7.018 31.244 1.00 92.25 97 GLY A N 1
ATOM 734 C CA . GLY A 1 97 ? -17.115 7.814 32.240 1.00 92.25 97 GLY A CA 1
ATOM 735 C C . GLY A 1 97 ? -16.889 7.282 33.647 1.00 92.25 97 GLY A C 1
ATOM 736 O O . GLY A 1 97 ? -15.981 6.489 33.907 1.00 92.25 97 GLY A O 1
ATOM 737 N N . ARG A 1 98 ? -17.746 7.719 34.564 1.00 91.06 98 ARG A N 1
ATOM 738 C CA . ARG A 1 98 ? -17.782 7.270 35.954 1.00 91.06 98 ARG A CA 1
ATOM 739 C C . ARG A 1 98 ? -19.167 6.725 36.276 1.00 91.06 98 ARG A C 1
ATOM 741 O O . ARG A 1 98 ? -20.166 7.223 35.763 1.00 91.06 98 ARG A O 1
ATOM 748 N N . ARG A 1 99 ? -19.228 5.736 37.156 1.00 91.38 99 ARG A N 1
ATOM 749 C CA . ARG A 1 99 ? -20.462 5.249 37.776 1.00 91.38 99 ARG A CA 1
ATOM 750 C C . ARG A 1 99 ? -20.263 5.109 39.279 1.00 91.38 99 ARG A C 1
ATOM 752 O O . ARG A 1 99 ? -19.136 5.179 39.766 1.00 91.38 99 ARG A O 1
ATOM 759 N N . MET A 1 100 ? -21.349 4.938 40.015 1.00 91.50 100 MET A N 1
ATOM 760 C CA . MET A 1 100 ? -21.317 4.852 41.467 1.00 91.50 100 MET A CA 1
ATOM 761 C C . MET A 1 100 ? -22.350 3.863 41.987 1.00 91.50 100 MET A C 1
ATOM 763 O O . MET A 1 100 ? -23.441 3.732 41.433 1.00 91.50 100 MET A O 1
ATOM 767 N N . ARG A 1 101 ? -22.013 3.215 43.099 1.00 92.75 101 ARG A N 1
ATOM 768 C CA . ARG A 1 101 ? -22.931 2.435 43.924 1.00 92.75 101 ARG A CA 1
ATOM 769 C C . ARG A 1 101 ? -22.852 2.910 45.365 1.00 92.75 101 ARG A C 1
ATOM 771 O O . ARG A 1 101 ? -21.799 3.362 45.812 1.00 92.75 101 ARG A O 1
ATOM 778 N N . LEU A 1 102 ? -23.963 2.840 46.088 1.00 94.81 102 LEU A N 1
ATOM 779 C CA . LEU A 1 102 ? -24.007 3.190 47.500 1.00 94.81 102 LEU A CA 1
ATOM 780 C C . LEU A 1 102 ? -24.266 1.947 48.344 1.00 94.81 102 LEU A C 1
ATOM 782 O O . LEU A 1 102 ? -25.161 1.160 48.038 1.00 94.81 102 LEU A O 1
ATOM 786 N N . THR A 1 103 ? -23.527 1.834 49.442 1.00 95.12 103 THR A N 1
ATOM 787 C CA . THR A 1 103 ? -23.723 0.794 50.452 1.00 95.12 103 THR A CA 1
ATOM 788 C C . THR A 1 103 ? -23.960 1.460 51.800 1.00 95.12 103 THR A C 1
ATOM 790 O O . THR A 1 103 ? -23.129 2.241 52.273 1.00 95.12 103 THR A O 1
ATOM 793 N N . ARG A 1 104 ? -25.105 1.176 52.418 1.00 94.62 104 ARG A N 1
ATOM 794 C CA . ARG A 1 104 ? -25.467 1.583 53.778 1.00 94.62 104 ARG A CA 1
ATOM 795 C C . ARG A 1 104 ? -25.374 0.374 54.697 1.00 94.62 104 ARG A C 1
ATOM 797 O O . ARG A 1 104 ? -25.775 -0.705 54.295 1.00 94.62 104 ARG A O 1
ATOM 804 N N . GLY A 1 105 ? -24.879 0.557 55.913 1.00 93.88 105 GLY A N 1
ATOM 805 C CA . GLY A 1 105 ? -24.844 -0.505 56.915 1.00 93.88 105 GLY A CA 1
ATOM 806 C C . GLY A 1 105 ? -24.141 -0.070 58.194 1.00 93.88 105 GLY A C 1
ATOM 807 O O . GLY A 1 105 ? -23.608 1.046 58.288 1.00 93.88 105 GLY A O 1
ATOM 808 N N . VAL A 1 106 ? -24.148 -0.953 59.190 1.00 89.44 106 VAL A N 1
ATOM 809 C CA . VAL A 1 106 ? -23.488 -0.715 60.477 1.00 89.44 106 VAL A CA 1
ATOM 810 C C . VAL A 1 106 ? -21.971 -0.767 60.297 1.00 89.44 106 VAL A C 1
ATOM 812 O O . VAL A 1 106 ? -21.416 -1.743 59.796 1.00 89.44 106 VAL A O 1
ATOM 815 N N . LYS A 1 107 ? -21.274 0.283 60.740 1.00 85.88 107 LYS A N 1
ATOM 816 C CA . LYS A 1 107 ? -19.811 0.319 60.816 1.00 85.88 107 LYS A CA 1
ATOM 817 C C . LYS A 1 107 ? -19.389 0.807 62.199 1.00 85.88 107 LYS A C 1
ATOM 819 O O . LYS A 1 107 ? -19.479 1.995 62.508 1.00 85.88 107 LYS A O 1
ATOM 824 N N . GLY A 1 108 ? -18.922 -0.119 63.035 1.00 83.31 108 GLY A N 1
ATOM 825 C CA . GLY A 1 108 ? -18.679 0.155 64.452 1.00 83.31 108 GLY A CA 1
ATOM 826 C C . GLY A 1 108 ? -19.998 0.426 65.179 1.00 83.31 108 GLY A C 1
ATOM 827 O O . GLY A 1 108 ? -20.907 -0.393 65.114 1.00 83.31 108 GLY A O 1
ATOM 828 N N . SER A 1 109 ? -20.114 1.578 65.840 1.00 83.19 109 SER A N 1
ATOM 829 C CA . SER A 1 109 ? -21.337 2.022 66.530 1.00 83.19 109 SER A CA 1
ATOM 830 C C . SER A 1 109 ? -22.247 2.928 65.688 1.00 83.19 109 SER A C 1
ATOM 832 O O . SER A 1 109 ? -23.271 3.392 66.186 1.00 83.19 109 SER A O 1
ATOM 834 N N . SER A 1 110 ? -21.888 3.201 64.429 1.00 86.56 110 SER A N 1
ATOM 835 C CA . SER A 1 110 ? -22.570 4.185 63.582 1.00 86.56 110 SER A CA 1
ATOM 836 C C . SER A 1 110 ? -23.162 3.554 62.329 1.00 86.56 110 SER A C 1
ATOM 838 O O . SER A 1 110 ? -22.579 2.652 61.727 1.00 86.56 110 SER A O 1
ATOM 840 N N . CYS A 1 111 ? -24.295 4.095 61.882 1.00 90.81 111 CYS A N 1
ATOM 841 C CA . CYS A 1 111 ? -24.880 3.746 60.595 1.00 90.81 111 CYS A CA 1
ATOM 842 C C . CYS A 1 111 ? -24.264 4.590 59.479 1.00 90.81 111 CYS A C 1
ATOM 844 O O . CYS A 1 111 ? -24.566 5.781 59.365 1.00 90.81 111 CYS A O 1
ATOM 846 N N . LEU A 1 112 ? -23.400 3.992 58.659 1.00 92.94 112 LEU A N 1
ATOM 847 C CA . LEU A 1 112 ? -22.678 4.710 57.613 1.00 92.94 112 LEU A CA 1
ATOM 848 C C . LEU A 1 112 ? -23.292 4.435 56.242 1.00 92.94 112 LEU A C 1
ATOM 850 O O . LEU A 1 112 ? -23.837 3.368 55.980 1.00 92.94 112 LEU A O 1
ATOM 854 N N . THR A 1 113 ? -23.188 5.408 55.344 1.00 94.56 113 THR A N 1
ATOM 855 C CA . THR A 1 113 ? -23.421 5.213 53.913 1.00 94.56 113 THR A CA 1
ATOM 856 C C . THR A 1 113 ? -22.135 5.549 53.178 1.00 94.56 113 THR A C 1
ATOM 858 O O . THR A 1 113 ? -21.583 6.635 53.340 1.00 94.56 113 THR A O 1
ATOM 861 N N . THR A 1 114 ? -21.638 4.583 52.420 1.00 92.19 114 THR A N 1
ATOM 862 C CA . THR A 1 114 ? -20.398 4.659 51.652 1.00 92.19 114 THR A CA 1
ATOM 863 C C . THR A 1 114 ? -20.719 4.727 50.170 1.00 92.19 114 THR A C 1
ATOM 865 O O . THR A 1 114 ? -21.677 4.103 49.714 1.00 92.19 114 THR A O 1
ATOM 868 N N . ALA A 1 115 ? -19.935 5.517 49.442 1.00 91.00 115 ALA A N 1
ATOM 869 C CA . ALA A 1 115 ? -20.006 5.622 47.996 1.00 91.00 115 ALA A CA 1
ATOM 870 C C . ALA A 1 115 ? -18.824 4.882 47.372 1.00 91.00 115 ALA A C 1
ATOM 872 O O . ALA A 1 115 ? -17.673 5.128 47.732 1.00 91.00 115 ALA A O 1
ATOM 873 N N . GLU A 1 116 ? -19.127 3.996 46.434 1.00 90.12 116 GLU A N 1
ATOM 874 C CA . GLU A 1 116 ? -18.173 3.202 45.668 1.00 90.12 116 GLU A CA 1
ATOM 875 C C . GLU A 1 116 ? -18.143 3.754 44.235 1.00 90.12 116 GLU A C 1
ATOM 877 O O . GLU A 1 116 ? -19.001 3.388 43.428 1.00 90.12 116 GLU A O 1
ATOM 882 N N . PRO A 1 117 ? -17.236 4.694 43.906 1.00 87.12 117 PRO A N 1
ATOM 883 C CA . PRO A 1 117 ? -17.073 5.171 42.540 1.00 87.12 117 PRO A CA 1
ATOM 884 C C . PRO A 1 117 ? -16.269 4.169 41.705 1.00 87.12 117 PRO A C 1
ATOM 886 O O . PRO A 1 117 ? -15.300 3.578 42.178 1.00 87.12 117 PRO A O 1
ATOM 889 N N . GLU A 1 118 ? -16.616 4.051 40.429 1.00 87.06 118 GLU A N 1
ATOM 890 C CA . GLU A 1 118 ? -15.906 3.218 39.463 1.00 87.06 118 GLU A CA 1
ATOM 891 C C . GLU A 1 118 ? -15.798 3.934 38.113 1.00 87.06 118 GLU A C 1
ATOM 893 O O . GLU A 1 118 ? -16.648 4.752 37.750 1.00 87.06 118 GLU A O 1
ATOM 898 N N . ILE A 1 119 ? -14.752 3.624 37.352 1.00 89.56 119 ILE A N 1
ATOM 899 C CA . ILE A 1 119 ? -14.682 3.979 35.934 1.00 89.56 119 ILE A CA 1
ATOM 900 C C . ILE A 1 119 ? -15.599 3.038 35.152 1.00 89.56 119 ILE A C 1
ATOM 902 O O . ILE A 1 119 ? -15.662 1.845 35.429 1.00 89.56 119 ILE A O 1
ATOM 906 N N . CYS A 1 120 ? -16.290 3.566 34.151 1.00 91.00 120 CYS A N 1
ATOM 907 C CA . CYS A 1 120 ? -17.152 2.795 33.262 1.00 91.00 120 CYS A CA 1
ATOM 908 C C . CYS A 1 120 ? -16.882 3.143 31.800 1.00 91.00 120 CYS A C 1
ATOM 910 O O . CYS A 1 120 ? -16.242 4.150 31.488 1.00 91.00 120 CYS A O 1
ATOM 912 N N . VAL A 1 121 ? -17.398 2.308 30.900 1.00 93.56 121 VAL A N 1
ATOM 913 C CA . VAL A 1 121 ? -17.430 2.570 29.459 1.00 93.56 121 VAL A CA 1
ATOM 914 C C . VAL A 1 121 ? -18.872 2.483 28.984 1.00 93.56 121 VAL A C 1
ATOM 916 O O . VAL A 1 121 ? -19.630 1.644 29.462 1.00 93.56 121 VAL A O 1
ATOM 919 N N . SER A 1 122 ? -19.250 3.318 28.022 1.00 94.50 122 SER A N 1
ATOM 920 C CA . SER A 1 122 ? -20.537 3.222 27.337 1.00 94.50 122 SER A CA 1
ATOM 921 C C . SER A 1 122 ? -20.376 3.488 25.849 1.00 94.50 122 SER A C 1
ATOM 923 O O . SER A 1 122 ? -19.644 4.385 25.446 1.00 94.50 122 SER A O 1
ATOM 925 N N . SER A 1 123 ? -21.069 2.722 25.012 1.00 96.25 123 SER A N 1
ATOM 926 C CA . SER A 1 123 ? -21.223 3.003 23.581 1.00 96.25 123 SER A CA 1
ATOM 927 C C . SER A 1 123 ? -22.670 3.314 23.195 1.00 96.25 123 SER A C 1
ATOM 929 O O . SER A 1 123 ? -22.978 3.430 22.009 1.00 96.25 123 SER A O 1
ATOM 931 N N . VAL A 1 124 ? -23.571 3.459 24.175 1.00 94.88 124 VAL A N 1
ATOM 932 C CA . VAL A 1 124 ? -25.018 3.634 23.955 1.00 94.88 124 VAL A CA 1
ATOM 933 C C . VAL A 1 124 ? -25.329 4.879 23.118 1.00 94.88 124 VAL A C 1
ATOM 935 O O . VAL A 1 124 ? -26.133 4.816 22.189 1.00 94.88 124 VAL A O 1
ATOM 938 N N . GLY A 1 125 ? -24.672 5.994 23.427 1.00 95.44 125 GLY A N 1
ATOM 939 C CA . GLY A 1 125 ? -24.828 7.290 22.767 1.00 95.44 125 GLY A CA 1
ATOM 940 C C . GLY A 1 125 ? -23.843 7.551 21.628 1.00 95.44 125 GLY A C 1
ATOM 941 O O . GLY A 1 125 ? -23.896 8.622 21.021 1.00 95.44 125 GLY A O 1
ATOM 942 N N . CYS A 1 126 ? -22.947 6.611 21.312 1.00 96.75 126 CYS A N 1
ATOM 943 C CA . CYS A 1 126 ? -22.015 6.792 20.203 1.00 96.75 126 CYS A CA 1
ATOM 944 C C . CYS A 1 126 ? -22.738 6.698 18.855 1.00 96.75 126 CYS A C 1
ATOM 946 O O . CYS A 1 126 ? -23.443 5.729 18.562 1.00 96.75 126 CYS A O 1
ATOM 948 N N . LYS A 1 127 ? -22.528 7.706 18.007 1.00 96.44 127 LYS A N 1
ATOM 949 C CA . LYS A 1 127 ? -23.088 7.791 16.652 1.00 96.44 127 LYS A CA 1
ATOM 950 C C . LYS A 1 127 ? -22.286 6.972 15.641 1.00 96.44 127 LYS A C 1
ATOM 952 O O . LYS A 1 127 ? -22.838 6.562 14.624 1.00 96.44 127 LYS A O 1
ATOM 957 N N . SER A 1 128 ? -21.005 6.738 15.915 1.00 96.56 128 SER A N 1
ATOM 958 C CA . SER A 1 128 ? -20.084 6.035 15.024 1.00 96.56 128 SER A CA 1
ATOM 959 C C . SER A 1 128 ? -19.021 5.262 15.812 1.00 96.56 128 SER A C 1
ATOM 961 O O . SER A 1 128 ? -18.819 5.499 17.008 1.00 96.56 128 SER A O 1
ATOM 963 N N . GLY A 1 129 ? -18.353 4.320 15.143 1.00 96.25 129 GLY A N 1
ATOM 964 C CA . GLY A 1 129 ? -17.188 3.635 15.697 1.00 96.25 129 GLY A CA 1
ATOM 965 C C . GLY A 1 129 ? -16.063 4.621 15.986 1.00 96.25 129 GLY A C 1
ATOM 966 O O . GLY A 1 129 ? -15.490 4.604 17.069 1.00 96.25 129 GLY A O 1
ATOM 967 N N . GLU A 1 130 ? -15.806 5.537 15.057 1.00 96.25 130 GLU A N 1
ATOM 968 C CA . GLU A 1 130 ? -14.769 6.558 15.188 1.00 96.25 130 GLU A CA 1
ATOM 969 C C . GLU A 1 130 ? -14.960 7.439 16.432 1.00 96.25 130 GLU A C 1
ATOM 971 O O . GLU A 1 130 ? -13.998 7.714 17.155 1.00 96.25 130 GLU A O 1
ATOM 976 N N . GLN A 1 131 ? -16.203 7.852 16.708 1.00 96.88 131 GLN A N 1
ATOM 977 C CA . GLN A 1 131 ? -16.512 8.657 17.886 1.00 96.88 131 GLN A CA 1
ATOM 978 C C . GLN A 1 131 ? -16.156 7.895 19.164 1.00 96.88 131 GLN A C 1
ATOM 980 O O . GLN A 1 131 ? -15.544 8.461 20.065 1.00 96.88 131 GLN A O 1
ATOM 985 N N . PHE A 1 132 ? -16.503 6.608 19.231 1.00 97.25 132 PHE A N 1
ATOM 986 C CA . PHE A 1 132 ? -16.166 5.773 20.378 1.00 97.25 132 PHE A CA 1
ATOM 987 C C . PHE A 1 132 ? -14.665 5.547 20.510 1.00 97.25 132 PHE A C 1
ATOM 989 O O . PHE A 1 132 ? -14.133 5.681 21.604 1.00 97.25 132 PHE A O 1
ATOM 996 N N . LEU A 1 133 ? -13.977 5.263 19.402 1.00 97.00 133 LEU A N 1
ATOM 997 C CA . LEU A 1 133 ? -12.525 5.119 19.383 1.00 97.00 133 LEU A CA 1
ATOM 998 C C . LEU A 1 133 ? -11.848 6.362 19.959 1.00 97.00 133 LEU A C 1
ATOM 1000 O O . LEU A 1 133 ? -11.031 6.251 20.864 1.00 97.00 133 LEU A O 1
ATOM 1004 N N . THR A 1 134 ? -12.250 7.541 19.488 1.00 96.62 134 THR A N 1
ATOM 1005 C CA . THR A 1 134 ? -11.707 8.821 19.960 1.00 96.62 134 THR A CA 1
ATOM 1006 C C . THR A 1 134 ? -12.056 9.077 21.424 1.00 96.62 134 THR A C 1
ATOM 1008 O O . THR A 1 134 ? -11.220 9.552 22.183 1.00 96.62 134 THR A O 1
ATOM 1011 N N . ALA A 1 135 ? -13.267 8.725 21.854 1.00 96.12 135 ALA A N 1
ATOM 1012 C CA . ALA A 1 135 ? -13.689 8.891 23.242 1.00 96.12 135 ALA A CA 1
ATOM 1013 C C . ALA A 1 135 ? -12.989 7.923 24.218 1.00 96.12 135 ALA A C 1
ATOM 1015 O O . ALA A 1 135 ? -13.013 8.148 25.427 1.00 96.12 135 ALA A O 1
ATOM 1016 N N . VAL A 1 136 ? -12.387 6.841 23.712 1.00 94.44 136 VAL A N 1
ATOM 1017 C CA . VAL A 1 136 ? -11.678 5.837 24.517 1.00 94.44 136 VAL A CA 1
ATOM 1018 C C . VAL A 1 136 ? -10.158 6.017 24.463 1.00 94.44 136 VAL A C 1
ATOM 1020 O O . VAL A 1 136 ? -9.512 5.946 25.509 1.00 94.44 136 VAL A O 1
ATOM 1023 N N . GLU A 1 137 ? -9.586 6.251 23.281 1.00 93.94 137 GLU A N 1
ATOM 1024 C CA . GLU A 1 137 ? -8.132 6.331 23.045 1.00 93.94 137 GLU A CA 1
ATOM 1025 C C . GLU A 1 137 ? -7.616 7.728 22.689 1.00 93.94 137 GLU A C 1
ATOM 1027 O O . GLU A 1 137 ? -6.409 7.956 22.671 1.00 93.94 137 GLU A O 1
ATOM 1032 N N . GLY A 1 138 ? -8.503 8.680 22.408 1.00 93.31 138 GLY A N 1
ATOM 1033 C CA . GLY A 1 138 ? -8.115 9.965 21.838 1.00 93.31 138 GLY A CA 1
ATOM 1034 C C . GLY A 1 138 ? -7.768 9.865 20.350 1.00 93.31 138 GLY A C 1
ATOM 1035 O O . GLY A 1 138 ? -8.201 8.963 19.629 1.00 93.31 138 GLY A O 1
ATOM 1036 N N . GLU A 1 139 ? -7.014 10.845 19.854 1.00 91.44 139 GLU A N 1
ATOM 1037 C CA . GLU A 1 139 ? -6.702 10.949 18.430 1.00 91.44 139 GLU A CA 1
ATOM 1038 C C . GLU A 1 139 ? -5.540 10.031 18.014 1.00 91.44 139 GLU A C 1
ATOM 1040 O O . GLU A 1 139 ? -4.393 10.216 18.419 1.00 91.44 139 GLU A O 1
ATOM 1045 N N . LEU A 1 140 ? -5.819 9.085 17.113 1.00 92.44 140 LEU A N 1
ATOM 1046 C CA . LEU A 1 140 ? -4.812 8.187 16.540 1.00 92.44 140 LEU A CA 1
ATOM 1047 C C . LEU A 1 140 ? -4.327 8.700 15.174 1.00 92.44 140 LEU A C 1
ATOM 1049 O O . LEU A 1 140 ? -4.925 8.392 14.143 1.00 92.44 140 LEU A O 1
ATOM 1053 N N . LYS A 1 141 ? -3.229 9.470 15.155 1.00 90.25 141 LYS A N 1
ATOM 1054 C CA . LYS A 1 141 ? -2.698 10.123 13.934 1.00 90.25 141 LYS A CA 1
ATOM 1055 C C . LYS A 1 141 ? -2.236 9.151 12.842 1.00 90.25 141 LYS A C 1
ATOM 1057 O O . LYS A 1 141 ? -2.347 9.463 11.662 1.00 90.25 141 LYS A O 1
ATOM 1062 N N . ILE A 1 142 ? -1.722 7.979 13.223 1.00 89.94 142 ILE A N 1
ATOM 1063 C CA . ILE A 1 142 ? -1.238 6.960 12.274 1.00 89.94 142 ILE A CA 1
ATOM 1064 C C . ILE A 1 142 ? -2.383 6.237 11.542 1.00 89.94 142 ILE A C 1
ATOM 1066 O O . ILE A 1 142 ? -2.180 5.668 10.467 1.00 89.94 142 ILE A O 1
ATOM 1070 N N . VAL A 1 143 ? -3.593 6.261 12.110 1.00 93.31 143 VAL A N 1
ATOM 1071 C CA . VAL A 1 143 ? -4.761 5.563 11.568 1.00 93.31 143 VAL A CA 1
ATOM 1072 C C . VAL A 1 143 ? -5.536 6.526 10.662 1.00 93.31 143 VAL A C 1
ATOM 1074 O O . VAL A 1 143 ? -6.031 7.548 11.141 1.00 93.31 143 VAL A O 1
ATOM 1077 N N . PRO A 1 144 ? -5.687 6.229 9.357 1.00 92.06 144 PRO A N 1
ATOM 1078 C CA . PRO A 1 144 ? -6.437 7.088 8.456 1.00 92.06 144 PRO A CA 1
ATOM 1079 C C . PRO A 1 144 ? -7.911 7.117 8.861 1.00 92.06 144 PRO A C 1
ATOM 1081 O O . PRO A 1 144 ? -8.464 6.123 9.339 1.00 92.06 144 PRO A O 1
ATOM 1084 N N . GLN A 1 145 ? -8.563 8.252 8.616 1.00 88.62 145 GLN A N 1
ATOM 1085 C CA . GLN A 1 145 ? -9.938 8.511 9.042 1.00 88.62 145 GLN A CA 1
ATOM 1086 C C . GLN A 1 145 ? -10.926 7.364 8.731 1.00 88.62 145 GLN A C 1
ATOM 1088 O O . GLN A 1 145 ? -11.645 6.940 9.634 1.00 88.62 145 GLN A O 1
ATOM 1093 N N . PRO A 1 146 ? -10.927 6.758 7.526 1.00 88.00 146 PRO A N 1
ATOM 1094 C CA . PRO A 1 146 ? -11.886 5.698 7.201 1.00 88.00 146 PRO A CA 1
ATOM 1095 C C . PRO A 1 146 ? -11.629 4.370 7.931 1.00 88.00 146 PRO A C 1
ATOM 1097 O O . PRO A 1 146 ? -12.545 3.555 8.053 1.00 88.00 146 PRO A O 1
ATOM 1100 N N . ALA A 1 147 ? -10.403 4.144 8.418 1.00 95.25 147 ALA A N 1
ATOM 1101 C CA . ALA A 1 147 ? -10.051 2.968 9.214 1.00 95.25 147 ALA A CA 1
ATOM 1102 C C . ALA A 1 147 ? -10.482 3.117 10.679 1.00 95.25 147 ALA A C 1
ATOM 1104 O O . ALA A 1 147 ? -10.852 2.123 11.306 1.00 95.25 147 ALA A O 1
ATOM 1105 N N . LYS A 1 148 ? -10.499 4.350 11.209 1.00 95.69 148 LYS A N 1
ATOM 1106 C CA . LYS A 1 148 ? -10.942 4.637 12.583 1.00 95.69 148 LYS A CA 1
ATOM 1107 C C . LYS A 1 148 ? -12.379 4.181 12.833 1.00 95.69 148 LYS A C 1
ATOM 1109 O O . LYS A 1 148 ? -12.681 3.677 13.911 1.00 95.69 148 LYS A O 1
ATOM 1114 N N . GLU A 1 149 ? -13.247 4.295 11.826 1.00 95.56 149 GLU A N 1
ATOM 1115 C CA . GLU A 1 149 ? -14.629 3.828 11.935 1.00 95.56 149 GLU A CA 1
ATOM 1116 C C . GLU A 1 149 ? -14.714 2.313 12.165 1.00 95.56 149 GLU A C 1
ATOM 1118 O O . GLU A 1 149 ? -15.433 1.869 13.055 1.00 95.56 149 GLU A O 1
ATOM 1123 N N . GLU A 1 150 ? -13.963 1.502 11.411 1.00 96.50 150 GLU A N 1
ATOM 1124 C CA . GLU A 1 150 ? -13.940 0.049 11.636 1.00 96.50 150 GLU A CA 1
ATOM 1125 C C . GLU A 1 150 ? -13.341 -0.298 12.987 1.00 96.50 150 GLU A C 1
ATOM 1127 O O . GLU A 1 150 ? -13.919 -1.074 13.746 1.00 96.50 150 GLU A O 1
ATOM 1132 N N . LEU A 1 151 ? -12.181 0.290 13.269 1.00 96.94 151 LEU A N 1
ATOM 1133 C CA . LEU A 1 151 ? -11.397 -0.005 14.454 1.00 96.94 151 LEU A CA 1
ATOM 1134 C C . LEU A 1 151 ? -12.190 0.317 15.719 1.00 96.94 151 LEU A C 1
ATOM 1136 O O . LEU A 1 151 ? -12.210 -0.476 16.653 1.00 96.94 151 LEU A O 1
ATOM 1140 N N . GLY A 1 152 ? -12.937 1.420 15.709 1.00 97.06 152 GLY A N 1
ATOM 1141 C CA . GLY A 1 152 ? -13.845 1.776 16.786 1.00 97.06 152 GLY A CA 1
ATOM 1142 C C . GLY A 1 152 ? -15.018 0.814 16.956 1.00 97.06 152 GLY A C 1
ATOM 1143 O O . GLY A 1 152 ? -15.348 0.460 18.084 1.00 97.06 152 GLY A O 1
ATOM 1144 N N . ARG A 1 153 ? -15.616 0.309 15.868 1.00 96.75 153 ARG A N 1
ATOM 1145 C CA . ARG A 1 153 ? -16.665 -0.729 15.963 1.00 96.75 153 ARG A CA 1
ATOM 1146 C C . ARG A 1 153 ? -16.125 -2.056 16.492 1.00 96.75 153 ARG A C 1
ATOM 1148 O O . ARG A 1 153 ? -16.809 -2.733 17.254 1.00 96.75 153 ARG A O 1
ATOM 1155 N N . LEU A 1 154 ? -14.902 -2.423 16.113 1.00 97.00 154 LEU A N 1
ATOM 1156 C CA . LEU A 1 154 ? -14.219 -3.597 16.659 1.00 97.00 154 LEU A CA 1
ATOM 1157 C C . LEU A 1 154 ? -13.868 -3.398 18.138 1.00 97.00 154 LEU A C 1
ATOM 1159 O O . LEU A 1 154 ? -14.044 -4.319 18.933 1.00 97.00 154 LEU A O 1
ATOM 1163 N N . LEU A 1 155 ? -13.441 -2.197 18.529 1.00 96.56 155 LEU A N 1
ATOM 1164 C CA . LEU A 1 155 ? -13.180 -1.844 19.922 1.00 96.56 155 LEU A CA 1
ATOM 1165 C C . LEU A 1 155 ? -14.451 -1.960 20.771 1.00 96.56 155 LEU A C 1
ATOM 1167 O O . LEU A 1 155 ? -14.404 -2.576 21.832 1.00 96.56 155 LEU A O 1
ATOM 1171 N N . MET A 1 156 ? -15.596 -1.470 20.275 1.00 95.62 156 MET A N 1
ATOM 1172 C CA . MET A 1 156 ? -16.891 -1.602 20.963 1.00 95.62 156 MET A CA 1
ATOM 1173 C C . MET A 1 156 ? -17.239 -3.053 21.310 1.00 95.62 156 MET A C 1
ATOM 1175 O O . MET A 1 156 ? -17.891 -3.332 22.309 1.00 95.62 156 MET A O 1
ATOM 1179 N N . LYS A 1 157 ? -16.829 -4.006 20.472 1.00 92.56 157 LYS A N 1
ATOM 1180 C CA . LYS A 1 157 ? -17.135 -5.419 20.696 1.00 92.56 157 LYS A CA 1
ATOM 1181 C C . LYS A 1 157 ? -16.217 -6.070 21.733 1.00 92.56 157 LYS A C 1
ATOM 1183 O O . LYS A 1 157 ? -16.627 -7.025 22.386 1.00 92.56 157 LYS A O 1
ATOM 1188 N N . ASN A 1 158 ? -14.980 -5.590 21.850 1.00 90.50 158 ASN A N 1
ATOM 1189 C CA . ASN A 1 158 ? -13.911 -6.307 22.545 1.00 90.50 158 ASN A CA 1
ATOM 1190 C C . ASN A 1 158 ? -13.439 -5.632 23.840 1.00 90.50 158 ASN A C 1
ATOM 1192 O O . ASN A 1 158 ? -12.732 -6.278 24.612 1.00 90.50 158 ASN A O 1
ATOM 1196 N N . ILE A 1 159 ? -13.811 -4.371 24.092 1.00 93.50 159 ILE A N 1
ATOM 1197 C CA . ILE A 1 159 ? -13.373 -3.642 25.285 1.00 93.50 159 ILE A CA 1
ATOM 1198 C C . ILE A 1 159 ? -13.964 -4.191 26.577 1.00 93.50 159 ILE A C 1
ATOM 1200 O O . ILE A 1 159 ? -15.163 -4.447 26.696 1.00 93.50 159 ILE A O 1
ATOM 1204 N N . LYS A 1 160 ? -13.083 -4.335 27.565 1.00 90.50 160 LYS A N 1
ATOM 1205 C CA . LYS A 1 160 ? -13.388 -4.694 28.946 1.00 90.50 160 LYS A CA 1
ATOM 1206 C C . LYS A 1 160 ? -12.598 -3.789 29.883 1.00 90.50 160 LYS A C 1
ATOM 1208 O O . LYS A 1 160 ? -11.516 -3.320 29.535 1.00 90.50 160 LYS A O 1
ATOM 1213 N N . LEU A 1 161 ? -13.127 -3.550 31.077 1.00 87.44 161 LEU A N 1
ATOM 1214 C CA . LEU A 1 161 ? -12.390 -2.877 32.141 1.00 87.44 161 LEU A CA 1
ATOM 1215 C C . LEU A 1 161 ? -11.865 -3.917 33.127 1.00 87.44 161 LEU A C 1
ATOM 1217 O O . LEU A 1 161 ? -12.622 -4.739 33.634 1.00 87.44 161 LEU A O 1
ATOM 1221 N N . ASN A 1 162 ? -10.567 -3.870 33.397 1.00 83.50 162 ASN A N 1
ATOM 1222 C CA . ASN A 1 162 ? -9.906 -4.657 34.424 1.00 83.50 162 ASN A CA 1
ATOM 1223 C C . ASN A 1 162 ? -9.519 -3.724 35.577 1.00 83.50 162 ASN A C 1
ATOM 1225 O O . ASN A 1 162 ? -8.583 -2.928 35.461 1.00 83.50 162 ASN A O 1
ATOM 1229 N N . VAL A 1 163 ? -10.273 -3.790 36.674 1.00 78.12 163 VAL A N 1
ATOM 1230 C CA . VAL A 1 163 ? -10.071 -2.947 37.857 1.00 78.12 163 VAL A CA 1
ATOM 1231 C C . VAL A 1 163 ? -9.162 -3.667 38.851 1.00 78.12 163 VAL A C 1
ATOM 1233 O O . VAL A 1 163 ? -9.437 -4.784 39.289 1.00 78.12 163 VAL A O 1
ATOM 1236 N N . ARG A 1 164 ? -8.059 -3.019 39.231 1.00 73.31 164 ARG A N 1
ATOM 1237 C CA . ARG A 1 164 ? -7.095 -3.508 40.224 1.00 73.31 164 ARG A CA 1
ATOM 1238 C C . ARG A 1 164 ? -7.103 -2.578 41.433 1.00 73.31 164 ARG A C 1
ATOM 1240 O O . ARG A 1 164 ? -6.318 -1.634 41.504 1.00 73.31 164 ARG A O 1
ATOM 1247 N N . VAL A 1 165 ? -7.993 -2.875 42.382 1.00 66.56 165 VAL A N 1
ATOM 1248 C CA . VAL A 1 165 ? -8.252 -2.060 43.586 1.00 66.56 165 VAL A CA 1
ATOM 1249 C C . VAL A 1 165 ? -6.980 -1.826 44.407 1.00 66.56 165 VAL A C 1
ATOM 1251 O O . VAL A 1 165 ? -6.702 -0.694 44.789 1.00 66.56 165 VAL A O 1
ATOM 1254 N N . GLU A 1 166 ? -6.152 -2.858 44.590 1.00 68.00 166 GLU A N 1
ATOM 1255 C CA . GLU A 1 166 ? -4.887 -2.778 45.342 1.00 68.00 166 GLU A CA 1
ATOM 1256 C C . GLU A 1 166 ? -3.880 -1.786 44.746 1.00 68.00 166 GLU A C 1
ATOM 1258 O O . GLU A 1 166 ? -3.076 -1.203 45.468 1.00 68.00 166 GLU A O 1
ATOM 1263 N N . LYS A 1 167 ? -3.923 -1.588 43.423 1.00 64.06 167 LYS A N 1
ATOM 1264 C CA . LYS A 1 167 ? -2.998 -0.714 42.689 1.00 64.06 167 LYS A CA 1
ATOM 1265 C C . LYS A 1 167 ? -3.633 0.608 42.257 1.00 64.06 167 LYS A C 1
ATOM 1267 O O . LYS A 1 167 ? -2.988 1.364 41.539 1.00 64.06 167 LYS A O 1
ATOM 1272 N N . GLN A 1 168 ? -4.893 0.855 42.631 1.00 75.12 168 GLN A N 1
ATOM 1273 C CA . GLN A 1 168 ? -5.703 1.982 42.147 1.00 75.12 168 GLN A CA 1
ATOM 1274 C C . GLN A 1 168 ? -5.650 2.153 40.613 1.00 75.12 168 GLN A C 1
ATOM 1276 O O . GLN A 1 168 ? -5.682 3.267 40.096 1.00 75.12 168 GLN A O 1
ATOM 1281 N N . LEU A 1 169 ? -5.562 1.040 39.874 1.00 79.75 169 LEU A N 1
ATOM 1282 C CA . LEU A 1 169 ? -5.394 1.035 38.421 1.00 79.75 169 LEU A CA 1
ATOM 1283 C C . LEU A 1 169 ? -6.642 0.471 37.742 1.00 79.75 169 LEU A C 1
ATOM 1285 O O . LEU A 1 169 ? -7.114 -0.610 38.096 1.00 79.75 169 LEU A O 1
ATOM 1289 N N . VAL A 1 170 ? -7.125 1.165 36.713 1.00 84.94 170 VAL A N 1
ATOM 1290 C CA . VAL A 1 170 ? -8.154 0.656 35.798 1.00 84.94 170 VAL A CA 1
ATOM 1291 C C . VAL A 1 170 ? -7.535 0.471 34.423 1.00 84.94 170 VAL A C 1
ATOM 1293 O O . VAL A 1 170 ? -7.088 1.436 33.805 1.00 84.94 170 VAL A O 1
ATOM 1296 N N . CYS A 1 171 ? -7.525 -0.768 33.936 1.00 89.19 171 CYS A N 1
ATOM 1297 C CA . CYS A 1 171 ? -7.022 -1.094 32.614 1.00 89.19 171 CYS A CA 1
ATOM 1298 C C . CYS A 1 171 ? -8.156 -1.311 31.625 1.00 89.19 171 CYS A C 1
ATOM 1300 O O . CYS A 1 171 ? -8.992 -2.189 31.819 1.00 89.19 171 CYS A O 1
ATOM 1302 N N . LYS A 1 172 ? -8.163 -0.541 30.535 1.00 91.44 172 LYS A N 1
ATOM 1303 C CA . LYS A 1 17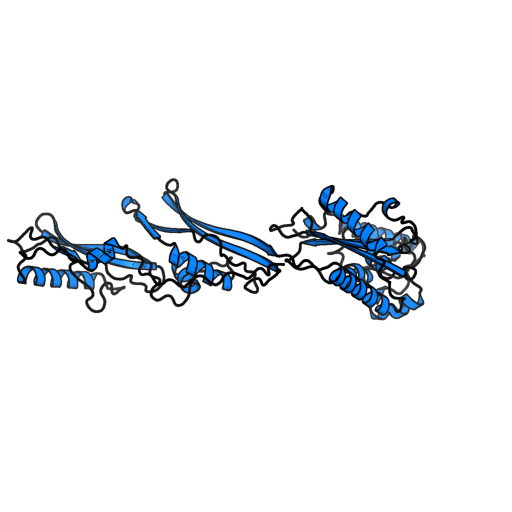2 ? -8.977 -0.863 29.360 1.00 91.44 172 LYS A CA 1
ATOM 1304 C C . LYS A 1 172 ? -8.279 -2.010 28.637 1.00 91.44 172 LYS A C 1
ATOM 1306 O O . LYS A 1 172 ? -7.182 -1.813 28.123 1.00 91.44 172 LYS A O 1
ATOM 1311 N N . GLU A 1 173 ? -8.862 -3.195 28.650 1.00 93.56 173 GLU A N 1
ATOM 1312 C CA . GLU A 1 173 ? -8.316 -4.355 27.956 1.00 93.56 173 GLU A CA 1
ATOM 1313 C C . GLU A 1 173 ? -9.131 -4.644 26.705 1.00 93.56 173 GLU A C 1
ATOM 1315 O O . GLU A 1 173 ? -10.360 -4.725 26.754 1.00 93.56 173 GLU A O 1
ATOM 1320 N N . TYR A 1 174 ? -8.445 -4.786 25.578 1.00 94.81 174 TYR A N 1
ATOM 1321 C CA . TYR A 1 174 ? -9.046 -5.140 24.301 1.00 94.81 174 TYR A CA 1
ATOM 1322 C C . TYR A 1 174 ? -7.984 -5.629 23.321 1.00 94.81 174 TYR A C 1
ATOM 1324 O O . TYR A 1 174 ? -6.802 -5.299 23.411 1.00 94.81 174 TYR A O 1
ATOM 1332 N N . ASP A 1 175 ? -8.451 -6.359 22.321 1.00 96.62 175 ASP A N 1
ATOM 1333 C CA . ASP A 1 175 ? -7.728 -6.633 21.091 1.00 96.62 175 ASP A CA 1
ATOM 1334 C C . ASP A 1 175 ? -8.754 -6.615 19.964 1.00 96.62 175 ASP A C 1
ATOM 1336 O O . ASP A 1 175 ? -9.694 -7.414 19.952 1.00 96.62 175 ASP A O 1
ATOM 1340 N N . THR A 1 176 ? -8.632 -5.658 19.049 1.00 96.69 176 THR A N 1
ATOM 1341 C CA . THR A 1 176 ? -9.591 -5.531 17.950 1.00 96.69 176 THR A CA 1
ATOM 1342 C C . THR A 1 176 ? -9.425 -6.625 16.898 1.00 96.69 176 THR A C 1
ATOM 1344 O O . THR A 1 176 ? -10.306 -6.780 16.052 1.00 96.69 176 THR A O 1
ATOM 1347 N N . GLY A 1 177 ? -8.292 -7.340 16.896 1.00 96.62 177 GLY A N 1
ATOM 1348 C CA . GLY A 1 177 ? -7.775 -7.976 15.689 1.00 96.62 177 GLY A CA 1
ATOM 1349 C C . GLY A 1 177 ? -7.469 -6.939 14.601 1.00 96.62 177 GLY A C 1
ATOM 1350 O O . GLY A 1 177 ? -7.674 -5.735 14.784 1.00 96.62 177 GLY A O 1
ATOM 1351 N N . PHE A 1 178 ? -6.967 -7.391 13.453 1.00 96.75 178 PHE A N 1
ATOM 1352 C CA . PHE A 1 178 ? -6.811 -6.507 12.299 1.00 96.75 178 PHE A CA 1
ATOM 1353 C C . PHE A 1 178 ? -8.170 -6.142 11.704 1.00 96.75 178 PHE A C 1
ATOM 1355 O O . PHE A 1 178 ? -9.066 -6.985 11.620 1.00 96.75 178 PHE A O 1
ATOM 1362 N N . THR A 1 179 ? -8.299 -4.907 11.217 1.00 96.00 179 THR A N 1
ATOM 1363 C CA . THR A 1 179 ? -9.411 -4.526 10.346 1.00 96.00 179 THR A CA 1
ATOM 1364 C C . THR A 1 179 ? -9.522 -5.521 9.196 1.00 96.00 179 THR A C 1
ATOM 1366 O O . THR A 1 179 ? -8.545 -5.850 8.524 1.00 96.00 179 THR A O 1
ATOM 1369 N N . SER A 1 180 ? -10.735 -5.991 8.936 1.00 92.12 180 SER A N 1
ATOM 1370 C CA . SER A 1 180 ? -11.019 -6.929 7.849 1.00 92.12 180 SER A CA 1
ATOM 1371 C C . SER A 1 180 ? -10.817 -6.291 6.471 1.00 92.12 180 SER A C 1
ATOM 1373 O O . SER A 1 180 ? -10.520 -6.977 5.490 1.00 92.12 180 SER A O 1
ATOM 1375 N N . ARG A 1 181 ? -10.918 -4.959 6.407 1.00 92.88 181 ARG A N 1
ATOM 1376 C CA . ARG A 1 181 ? -10.679 -4.145 5.216 1.00 92.88 181 ARG A CA 1
ATOM 1377 C C . ARG A 1 181 ? -9.319 -3.462 5.254 1.00 92.88 181 ARG A C 1
ATOM 1379 O O . ARG A 1 181 ? -8.770 -3.197 6.323 1.00 92.88 181 ARG A O 1
ATOM 1386 N N . ALA A 1 182 ? -8.807 -3.146 4.067 1.00 93.25 182 ALA A N 1
ATOM 1387 C CA . ALA A 1 182 ? -7.539 -2.444 3.882 1.00 93.25 182 ALA A CA 1
ATOM 1388 C C . ALA A 1 182 ? -7.754 -0.989 3.445 1.00 93.25 182 ALA A C 1
ATOM 1390 O O . ALA A 1 182 ? -8.604 -0.706 2.599 1.00 93.25 182 ALA A O 1
ATOM 1391 N N . TYR A 1 183 ? -6.930 -0.086 3.973 1.00 93.38 183 TYR A N 1
ATOM 1392 C CA . TYR A 1 183 ? -7.056 1.359 3.786 1.00 93.38 183 TYR A CA 1
ATOM 1393 C C . TYR A 1 183 ? -5.745 2.011 3.353 1.00 93.38 183 TYR A C 1
ATOM 1395 O O . TYR A 1 183 ? -4.664 1.599 3.766 1.00 93.38 183 TYR A O 1
ATOM 1403 N N . ASN A 1 184 ? -5.836 3.068 2.559 1.00 89.50 184 ASN A N 1
ATOM 1404 C CA . ASN A 1 184 ? -4.732 3.978 2.268 1.00 89.50 184 ASN A CA 1
ATOM 1405 C C . ASN A 1 184 ? -5.134 5.415 2.635 1.00 89.50 184 ASN A C 1
ATOM 1407 O O . ASN A 1 184 ? -6.219 5.647 3.169 1.00 89.50 184 ASN A O 1
ATOM 1411 N N . ASP A 1 185 ? -4.271 6.386 2.340 1.00 84.81 185 ASP A N 1
ATOM 1412 C CA . ASP A 1 185 ? -4.518 7.792 2.690 1.00 84.81 185 ASP A CA 1
ATOM 1413 C C . ASP A 1 185 ? -5.722 8.396 1.946 1.00 84.81 185 ASP A C 1
ATOM 1415 O O . ASP A 1 185 ? -6.284 9.395 2.383 1.00 84.81 185 ASP A O 1
ATOM 1419 N N . LYS A 1 186 ? -6.151 7.772 0.840 1.00 84.50 186 LYS A N 1
ATOM 1420 C CA . LYS A 1 186 ? -7.320 8.187 0.052 1.00 84.50 186 LYS A CA 1
ATOM 1421 C C . LYS A 1 186 ? -8.617 7.510 0.494 1.00 84.50 186 LYS A C 1
ATOM 1423 O O . LYS A 1 186 ? -9.686 7.959 0.094 1.00 84.50 186 LYS A O 1
ATOM 1428 N N . GLY A 1 187 ? -8.552 6.425 1.268 1.00 89.62 187 GLY A N 1
ATOM 1429 C CA . GLY A 1 187 ? -9.740 5.696 1.695 1.00 89.62 187 GLY A CA 1
ATOM 1430 C C . GLY A 1 187 ? -9.617 4.182 1.679 1.00 89.62 187 GLY A C 1
ATOM 1431 O O . GLY A 1 187 ? -8.545 3.604 1.852 1.00 89.62 187 GLY A O 1
ATOM 1432 N N . LEU A 1 188 ? -10.768 3.535 1.504 1.00 90.88 188 LEU A N 1
ATOM 1433 C CA . LEU A 1 188 ? -10.871 2.092 1.343 1.00 90.88 188 LEU A CA 1
ATOM 1434 C C . LEU A 1 188 ? -10.175 1.666 0.042 1.00 90.88 188 LEU A C 1
ATOM 1436 O O . LEU A 1 188 ? -10.437 2.225 -1.023 1.00 90.88 188 LEU A O 1
ATOM 1440 N N . VAL A 1 189 ? -9.305 0.659 0.116 1.00 89.56 189 VAL A N 1
ATOM 1441 C CA . VAL A 1 189 ? -8.674 0.092 -1.082 1.00 89.56 189 VAL A CA 1
ATOM 1442 C C . VAL A 1 189 ? -9.734 -0.623 -1.921 1.00 89.56 189 VAL A C 1
ATOM 1444 O O . VAL A 1 189 ? -10.525 -1.406 -1.393 1.00 89.56 189 VAL A O 1
ATOM 1447 N N . GLY A 1 190 ? -9.739 -0.377 -3.232 1.00 85.94 190 GLY A N 1
ATOM 1448 C CA . GLY A 1 190 ? -10.655 -1.025 -4.171 1.00 85.94 190 GLY A CA 1
ATOM 1449 C C . GLY A 1 190 ? -10.341 -2.508 -4.416 1.00 85.94 190 GLY A C 1
ATOM 1450 O O . GLY A 1 190 ? -9.739 -3.197 -3.589 1.00 85.94 190 GLY A O 1
ATOM 1451 N N . ALA A 1 191 ? -10.737 -3.008 -5.591 1.00 82.00 191 ALA A N 1
ATOM 1452 C CA . ALA A 1 191 ? -10.468 -4.392 -6.004 1.00 82.00 191 ALA A CA 1
ATOM 1453 C C . ALA A 1 191 ? -8.960 -4.706 -6.076 1.00 82.00 191 ALA A C 1
ATOM 1455 O O . ALA A 1 191 ? -8.528 -5.814 -5.752 1.00 82.00 191 ALA A O 1
ATOM 1456 N N . PHE A 1 192 ? -8.165 -3.704 -6.451 1.00 86.38 192 PHE A N 1
ATOM 1457 C CA . PHE A 1 192 ? -6.709 -3.747 -6.527 1.00 86.38 192 PHE A CA 1
ATOM 1458 C C . PHE A 1 192 ? -6.121 -2.543 -5.797 1.00 86.38 192 PHE A C 1
ATOM 1460 O O . PHE A 1 192 ? -6.800 -1.533 -5.599 1.00 86.38 192 PHE A O 1
ATOM 1467 N N . GLY A 1 193 ? -4.856 -2.648 -5.410 1.00 87.75 193 GLY A N 1
ATOM 1468 C CA . GLY A 1 193 ? -4.140 -1.556 -4.769 1.00 87.75 193 GLY A CA 1
ATOM 1469 C C . GLY A 1 193 ? -3.299 -1.994 -3.580 1.00 87.75 193 GLY A C 1
ATOM 1470 O O . GLY A 1 193 ? -3.201 -3.175 -3.244 1.00 87.75 193 GLY A O 1
ATOM 1471 N N . PHE A 1 194 ? -2.693 -1.009 -2.937 1.00 89.81 194 PHE A N 1
ATOM 1472 C CA . PHE A 1 194 ? -1.889 -1.155 -1.736 1.00 89.81 194 PHE A CA 1
ATOM 1473 C C . PHE A 1 194 ? -2.549 -0.394 -0.588 1.00 89.81 194 PHE A C 1
ATOM 1475 O O . PHE A 1 194 ? -3.023 0.730 -0.767 1.00 89.81 194 PHE A O 1
ATOM 1482 N N . GLY A 1 195 ? -2.583 -1.016 0.585 1.00 92.12 195 GLY A N 1
ATOM 1483 C CA . GLY A 1 195 ? -3.108 -0.408 1.795 1.00 92.12 195 GLY A CA 1
ATOM 1484 C C . GLY A 1 195 ? -2.635 -1.112 3.054 1.00 92.12 195 GLY A C 1
ATOM 1485 O O . GLY A 1 195 ? -1.732 -1.947 3.039 1.00 92.12 195 GLY A O 1
ATOM 1486 N N . ARG A 1 196 ? -3.266 -0.730 4.155 1.00 93.69 196 ARG A N 1
ATOM 1487 C CA . ARG A 1 196 ? -2.921 -1.085 5.524 1.00 93.69 196 ARG A CA 1
ATOM 1488 C C . ARG A 1 196 ? -4.160 -1.600 6.243 1.00 93.69 196 ARG A C 1
ATOM 1490 O O . ARG A 1 196 ? -5.247 -1.042 6.082 1.00 93.69 196 ARG A O 1
ATOM 1497 N N . GLN A 1 197 ? -3.984 -2.652 7.022 1.00 95.31 197 GLN A N 1
ATOM 1498 C CA . GLN A 1 197 ? -4.918 -3.108 8.039 1.00 95.31 197 GLN A CA 1
ATOM 1499 C C . GLN A 1 197 ? -4.363 -2.713 9.402 1.00 95.31 197 GLN A C 1
ATOM 1501 O O . GLN A 1 197 ? -3.148 -2.731 9.604 1.00 95.31 197 GLN A O 1
ATOM 1506 N N . PHE A 1 198 ? -5.250 -2.352 10.322 1.00 96.88 198 PHE A N 1
ATOM 1507 C CA . PHE A 1 198 ? -4.872 -1.827 11.632 1.00 96.88 198 PHE A CA 1
ATOM 1508 C C . PHE A 1 198 ? -5.412 -2.735 12.722 1.00 96.88 198 PHE A C 1
ATOM 1510 O O . PHE A 1 198 ? -6.561 -3.167 12.640 1.00 96.88 198 PHE A O 1
ATOM 1517 N N . ARG A 1 199 ? -4.603 -3.007 13.738 1.00 97.19 199 ARG A N 1
ATOM 1518 C CA . ARG A 1 199 ? -5.029 -3.682 14.960 1.00 97.19 199 ARG A CA 1
ATOM 1519 C C . ARG A 1 199 ? -4.645 -2.813 16.137 1.00 97.19 199 ARG A C 1
ATOM 1521 O O . ARG A 1 199 ? -3.508 -2.371 16.236 1.00 97.19 199 ARG A O 1
ATOM 1528 N N . LEU A 1 200 ? -5.604 -2.588 17.015 1.00 97.00 200 LEU A N 1
ATOM 1529 C CA . LEU A 1 200 ? -5.425 -1.840 18.241 1.00 97.00 200 LEU A CA 1
ATOM 1530 C C . LEU A 1 200 ? -5.602 -2.813 19.402 1.00 97.00 200 LEU A C 1
ATOM 1532 O O . LEU A 1 200 ? -6.593 -3.545 19.473 1.00 97.00 200 LEU A O 1
ATOM 1536 N N . PHE A 1 201 ? -4.628 -2.836 20.301 1.00 96.31 201 PHE A N 1
ATOM 1537 C CA . PHE A 1 201 ? -4.666 -3.713 21.459 1.00 96.31 201 PHE A CA 1
ATOM 1538 C C . PHE A 1 201 ? -4.138 -2.997 22.693 1.00 96.31 201 PHE A C 1
ATOM 1540 O O . PHE A 1 201 ? -3.227 -2.178 22.615 1.00 96.31 201 PHE A O 1
ATOM 1547 N N . GLN A 1 202 ? -4.705 -3.339 23.843 1.00 95.31 202 GLN A N 1
ATOM 1548 C CA . GLN A 1 202 ? -4.233 -2.897 25.142 1.00 95.31 202 GLN A CA 1
ATOM 1549 C C . GLN A 1 202 ? -4.490 -4.007 26.155 1.00 95.31 202 GLN A C 1
ATOM 1551 O O . GLN A 1 202 ? -5.562 -4.611 26.176 1.00 95.31 202 GLN A O 1
ATOM 1556 N N . LYS A 1 203 ? -3.499 -4.293 26.997 1.00 94.25 203 LYS A N 1
ATOM 1557 C CA . LYS A 1 203 ? -3.600 -5.291 28.065 1.00 94.25 203 LYS A CA 1
ATOM 1558 C C . LYS A 1 203 ? -2.835 -4.848 29.302 1.00 94.25 203 LYS A C 1
ATOM 1560 O O . LYS A 1 203 ? -1.864 -4.096 29.203 1.00 94.25 203 LYS A O 1
ATOM 1565 N N . TYR A 1 204 ? -3.227 -5.348 30.467 1.00 91.75 204 TYR A N 1
ATOM 1566 C CA . TYR A 1 204 ? -2.430 -5.170 31.671 1.00 91.75 204 TYR A CA 1
ATOM 1567 C C . TYR A 1 204 ? -1.155 -6.029 31.620 1.00 91.75 204 TYR A C 1
ATOM 1569 O O . TYR A 1 204 ? -1.202 -7.233 31.362 1.00 91.75 204 TYR A O 1
ATOM 1577 N N . ASP A 1 205 ? -0.008 -5.411 31.893 1.00 89.75 205 ASP A N 1
ATOM 1578 C CA . ASP A 1 205 ? 1.282 -6.078 32.053 1.00 89.75 205 ASP A CA 1
ATOM 1579 C C . ASP A 1 205 ? 1.589 -6.211 33.551 1.00 89.75 205 ASP A C 1
ATOM 1581 O O . ASP A 1 205 ? 1.883 -5.230 34.239 1.00 89.75 205 ASP A O 1
ATOM 1585 N N . ALA A 1 206 ? 1.518 -7.440 34.069 1.00 87.44 206 ALA A N 1
ATOM 1586 C CA . ALA A 1 206 ? 1.757 -7.715 35.483 1.00 87.44 206 ALA A CA 1
ATOM 1587 C C . ALA A 1 206 ? 3.207 -7.446 35.915 1.00 87.44 206 ALA A C 1
ATOM 1589 O O . ALA A 1 206 ? 3.415 -7.025 37.053 1.00 87.44 206 ALA A O 1
ATOM 1590 N N . GLY A 1 207 ? 4.180 -7.648 35.019 1.00 87.31 207 GLY A N 1
ATOM 1591 C CA . GLY A 1 207 ? 5.597 -7.414 35.295 1.00 87.31 207 GLY A CA 1
ATOM 1592 C C . GLY A 1 207 ? 5.929 -5.927 35.402 1.00 87.31 207 GLY A C 1
ATOM 1593 O O . GLY A 1 207 ? 6.772 -5.544 36.207 1.00 87.31 207 GLY A O 1
ATOM 1594 N N . LYS A 1 208 ? 5.226 -5.081 34.641 1.00 86.12 208 LYS A N 1
ATOM 1595 C CA . LYS A 1 208 ? 5.381 -3.615 34.688 1.00 86.12 208 LYS A CA 1
ATOM 1596 C C . LYS A 1 208 ? 4.385 -2.915 35.611 1.00 86.12 208 LYS A C 1
ATOM 1598 O O . LYS A 1 208 ? 4.555 -1.739 35.912 1.00 86.12 208 LYS A O 1
ATOM 1603 N N . GLY A 1 209 ? 3.327 -3.605 36.030 1.00 86.62 209 GLY A N 1
ATOM 1604 C CA . GLY A 1 209 ? 2.259 -3.030 36.844 1.00 86.62 209 GLY A CA 1
ATOM 1605 C C . GLY A 1 209 ? 1.458 -1.929 36.142 1.00 86.62 209 GLY A C 1
ATOM 1606 O O . GLY A 1 209 ? 0.863 -1.106 36.828 1.00 86.62 209 GLY A O 1
ATOM 1607 N N . THR A 1 210 ? 1.438 -1.904 34.807 1.00 89.88 210 THR A N 1
ATOM 1608 C CA . THR A 1 210 ? 0.784 -0.861 34.000 1.00 89.88 210 THR A CA 1
ATOM 1609 C C . THR A 1 210 ? 0.040 -1.459 32.805 1.00 89.88 210 THR A C 1
ATOM 1611 O O . THR A 1 210 ? 0.231 -2.624 32.458 1.00 89.88 210 THR A O 1
ATOM 1614 N N . CYS A 1 211 ? -0.809 -0.662 32.165 1.00 90.25 211 CYS A N 1
ATOM 1615 C CA . CYS A 1 211 ? -1.441 -1.011 30.898 1.00 90.25 211 CYS A CA 1
ATOM 1616 C C . CYS A 1 211 ? -0.486 -0.731 29.745 1.00 90.25 211 CYS A C 1
ATOM 1618 O O . CYS A 1 211 ? 0.048 0.370 29.632 1.00 90.25 211 CYS A O 1
ATOM 1620 N N . VAL A 1 212 ? -0.290 -1.720 28.883 1.00 92.06 212 VAL A N 1
ATOM 1621 C CA . VAL A 1 212 ? 0.540 -1.597 27.688 1.00 92.06 212 VAL A CA 1
ATOM 1622 C C . VAL A 1 212 ? -0.336 -1.866 26.476 1.00 92.06 212 VAL A C 1
ATOM 1624 O O . VAL A 1 212 ? -1.045 -2.873 26.424 1.00 92.06 212 VAL A O 1
ATOM 1627 N N . GLY A 1 213 ? -0.286 -0.961 25.509 1.00 91.88 213 GLY A N 1
ATOM 1628 C CA . GLY A 1 213 ? -1.001 -1.069 24.248 1.00 91.88 213 GLY A CA 1
ATOM 1629 C C . GLY A 1 213 ? -0.212 -0.422 23.124 1.00 91.88 213 GLY A C 1
ATOM 1630 O O . GLY A 1 213 ? 0.674 0.394 23.381 1.00 91.88 213 GLY A O 1
ATOM 1631 N N . ASP A 1 214 ? -0.516 -0.831 21.901 1.00 94.44 214 ASP A N 1
ATOM 1632 C CA . ASP A 1 214 ? 0.091 -0.297 20.685 1.00 94.44 214 ASP A CA 1
ATOM 1633 C C . ASP A 1 214 ? -0.858 -0.493 19.490 1.00 94.44 214 ASP A C 1
ATOM 1635 O O . ASP A 1 214 ? -1.943 -1.083 19.605 1.00 94.44 214 ASP A O 1
ATOM 1639 N N . ILE A 1 215 ? -0.445 0.018 18.334 1.00 95.81 215 ILE A N 1
ATOM 1640 C CA . ILE A 1 215 ? -1.123 -0.143 17.055 1.00 95.81 215 ILE A CA 1
ATOM 1641 C C . ILE A 1 215 ? -0.233 -0.964 16.128 1.00 95.81 215 ILE A C 1
ATOM 1643 O O . ILE A 1 215 ? 0.785 -0.484 15.630 1.00 95.81 215 ILE A O 1
ATOM 1647 N N . ASP A 1 216 ? -0.680 -2.175 15.810 1.00 96.38 216 ASP A N 1
ATOM 1648 C CA . ASP A 1 216 ? -0.056 -2.975 14.763 1.00 96.38 216 ASP A CA 1
ATOM 1649 C C . ASP A 1 216 ? -0.586 -2.540 13.390 1.00 96.38 216 ASP A C 1
ATOM 1651 O O . ASP A 1 216 ? -1.795 -2.368 13.179 1.00 96.38 216 ASP A O 1
ATOM 1655 N N . VAL A 1 217 ? 0.323 -2.430 12.420 1.00 94.88 217 VAL A N 1
ATOM 1656 C CA . VAL A 1 217 ? 0.001 -2.137 11.019 1.00 94.88 217 VAL A CA 1
ATOM 1657 C C . VAL A 1 217 ? 0.445 -3.297 10.140 1.00 94.88 217 VAL A C 1
ATOM 1659 O O . VAL A 1 217 ? 1.629 -3.614 10.051 1.00 94.88 217 VAL A O 1
ATOM 1662 N N . GLN A 1 218 ? -0.507 -3.900 9.433 1.00 93.62 218 GLN A N 1
ATOM 1663 C CA . GLN A 1 218 ? -0.238 -4.931 8.439 1.00 93.62 218 GLN A CA 1
ATOM 1664 C C . GLN A 1 218 ? -0.437 -4.367 7.036 1.00 93.62 218 GLN A C 1
ATOM 1666 O O . GLN A 1 218 ? -1.501 -3.853 6.695 1.00 93.62 218 GLN A O 1
ATOM 1671 N N . TYR A 1 219 ? 0.575 -4.506 6.187 1.00 91.19 219 TYR A N 1
ATOM 1672 C CA . TYR A 1 219 ? 0.493 -4.079 4.796 1.00 91.19 219 TYR A CA 1
ATOM 1673 C C . TYR A 1 219 ? -0.128 -5.153 3.911 1.00 91.19 219 TYR A C 1
ATOM 1675 O O . TYR A 1 219 ? 0.236 -6.329 3.969 1.00 91.19 219 TYR A O 1
ATOM 1683 N N . VAL A 1 220 ? -1.051 -4.726 3.055 1.00 89.06 220 VAL A N 1
ATOM 1684 C CA . VAL A 1 220 ? -1.773 -5.593 2.128 1.00 89.06 220 VAL A CA 1
ATOM 1685 C C . VAL A 1 220 ? -1.668 -5.010 0.730 1.00 89.06 220 VAL A C 1
ATOM 1687 O O . VAL A 1 220 ? -1.975 -3.842 0.497 1.00 89.06 220 VAL A O 1
ATOM 1690 N N . SER A 1 221 ? -1.261 -5.844 -0.222 1.00 85.94 221 SER A N 1
ATOM 1691 C CA . SER A 1 221 ? -1.244 -5.495 -1.638 1.00 85.94 221 SER A CA 1
ATOM 1692 C C . SER A 1 221 ? -2.073 -6.488 -2.435 1.00 85.94 221 SER A C 1
ATOM 1694 O O . SER A 1 221 ? -1.954 -7.701 -2.263 1.00 85.94 221 SER A O 1
ATOM 1696 N N . ARG A 1 222 ? -2.904 -5.965 -3.334 1.00 82.12 222 ARG A N 1
ATOM 1697 C CA . ARG A 1 222 ? -3.672 -6.737 -4.306 1.00 82.12 222 ARG A CA 1
ATOM 1698 C C . ARG A 1 222 ? -3.267 -6.294 -5.688 1.00 82.12 222 ARG A C 1
ATOM 1700 O O . ARG A 1 222 ? -3.622 -5.198 -6.105 1.00 82.12 222 ARG A O 1
ATOM 1707 N N . PHE A 1 223 ? -2.519 -7.149 -6.370 1.00 83.62 223 PHE A N 1
ATOM 1708 C CA . PHE A 1 223 ? -1.990 -6.834 -7.683 1.00 83.62 223 PHE A CA 1
ATOM 1709 C C . PHE A 1 223 ? -3.015 -7.081 -8.795 1.00 83.62 223 PHE A C 1
ATOM 1711 O O . PHE A 1 223 ? -3.517 -8.199 -8.944 1.00 83.62 223 PHE A O 1
ATOM 1718 N N . GLN A 1 224 ? -3.272 -6.064 -9.617 1.00 86.81 224 GLN A N 1
ATOM 1719 C CA . GLN A 1 224 ? -4.000 -6.212 -10.874 1.00 86.81 224 GLN A CA 1
ATOM 1720 C C . GLN A 1 224 ? -3.118 -6.909 -11.916 1.00 86.81 224 GLN A C 1
ATOM 1722 O O . GLN A 1 224 ? -2.299 -6.273 -12.577 1.00 86.81 224 GLN A O 1
ATOM 1727 N N . LYS A 1 225 ? -3.289 -8.225 -12.080 1.00 83.06 225 LYS A N 1
ATOM 1728 C CA . LYS A 1 225 ? -2.662 -8.960 -13.187 1.00 83.06 225 LYS A CA 1
ATOM 1729 C C . LYS A 1 225 ? -3.340 -8.571 -14.499 1.00 83.06 225 LYS A C 1
ATOM 1731 O O . LYS A 1 225 ? -4.551 -8.740 -14.616 1.00 83.06 225 LYS A O 1
ATOM 1736 N N . LEU A 1 226 ? -2.555 -8.092 -15.458 1.00 87.06 226 LEU A N 1
ATOM 1737 C CA . LEU A 1 226 ? -3.000 -7.930 -16.836 1.00 87.06 226 LEU A CA 1
ATOM 1738 C C . LEU A 1 226 ? -2.959 -9.286 -17.544 1.00 87.06 226 LEU A C 1
ATOM 1740 O O . LEU A 1 226 ? -2.116 -10.140 -17.255 1.00 87.06 226 LEU A O 1
ATOM 1744 N N . THR A 1 227 ? -3.873 -9.502 -18.479 1.00 87.94 227 THR A N 1
ATOM 1745 C CA . THR A 1 227 ? -3.708 -10.574 -19.462 1.00 87.94 227 THR A CA 1
ATOM 1746 C C . THR A 1 227 ? -2.547 -10.236 -20.399 1.00 87.94 227 THR A C 1
ATOM 1748 O O . THR A 1 227 ? -2.186 -9.069 -20.565 1.00 87.94 227 THR A O 1
ATOM 1751 N N . MET A 1 228 ? -1.963 -11.248 -21.051 1.00 84.19 228 MET A N 1
ATOM 1752 C CA . MET A 1 228 ? -0.884 -11.006 -22.016 1.00 84.19 228 MET A CA 1
ATOM 1753 C C . MET A 1 228 ? -1.341 -10.094 -23.163 1.00 84.19 228 MET A C 1
ATOM 1755 O O . MET A 1 228 ? -0.566 -9.253 -23.591 1.00 84.19 228 MET A O 1
ATOM 1759 N N . GLY A 1 229 ? -2.601 -10.204 -23.605 1.00 90.75 229 GLY A N 1
ATOM 1760 C CA . GLY A 1 229 ? -3.161 -9.344 -24.653 1.00 90.75 229 GLY A CA 1
ATOM 1761 C C . GLY A 1 229 ? -3.338 -7.884 -24.222 1.00 90.75 229 GLY A C 1
ATOM 1762 O O . GLY A 1 229 ? -3.012 -6.977 -24.984 1.00 90.75 229 GLY A O 1
ATOM 1763 N N . GLU A 1 230 ? -3.809 -7.635 -22.995 1.00 92.50 230 GLU A N 1
ATOM 1764 C CA . GLU A 1 230 ? -3.903 -6.270 -22.450 1.00 92.50 230 GLU A CA 1
ATOM 1765 C C . GLU A 1 230 ? -2.517 -5.641 -22.285 1.00 92.50 230 GLU A C 1
ATOM 1767 O O . GLU A 1 230 ? -2.317 -4.484 -22.652 1.00 92.50 230 GLU A O 1
ATOM 1772 N N . PHE A 1 231 ? -1.557 -6.410 -21.762 1.00 93.19 231 PHE A N 1
ATOM 1773 C CA . PHE A 1 231 ? -0.183 -5.953 -21.595 1.00 93.19 231 PHE A CA 1
ATOM 1774 C C . PHE A 1 231 ? 0.495 -5.680 -22.943 1.00 93.19 231 PHE A C 1
ATOM 1776 O O . PHE A 1 231 ? 1.033 -4.590 -23.125 1.00 93.19 231 PHE A O 1
ATOM 1783 N N . SER A 1 232 ? 0.434 -6.622 -23.894 1.00 95.38 232 SER A N 1
ATOM 1784 C CA . SER A 1 232 ? 1.077 -6.483 -25.206 1.00 95.38 232 SER A CA 1
ATOM 1785 C C . SER A 1 232 ? 0.520 -5.301 -25.985 1.00 95.38 232 SER A C 1
ATOM 1787 O O . SER A 1 232 ? 1.283 -4.571 -26.608 1.00 95.38 232 SER A O 1
ATOM 1789 N N . LYS A 1 233 ? -0.801 -5.089 -25.924 1.00 94.75 233 LYS A N 1
ATOM 1790 C CA . LYS A 1 233 ? -1.438 -3.934 -26.551 1.00 94.75 233 LYS A CA 1
ATOM 1791 C C . LYS A 1 233 ? -0.951 -2.634 -25.913 1.00 94.75 233 LYS A C 1
ATOM 1793 O O . LYS A 1 233 ? -0.436 -1.785 -26.623 1.00 94.75 233 LYS A O 1
ATOM 1798 N N . SER A 1 234 ? -1.056 -2.511 -24.586 1.00 93.94 234 SER A N 1
ATOM 1799 C CA . SER A 1 234 ? -0.660 -1.289 -23.872 1.00 93.94 234 SER A CA 1
ATOM 1800 C C . SER A 1 234 ? 0.795 -0.921 -24.148 1.00 93.94 234 SER A C 1
ATOM 1802 O O . SER A 1 234 ? 1.077 0.208 -24.526 1.00 93.94 234 SER A O 1
ATOM 1804 N N . ILE A 1 235 ? 1.718 -1.877 -23.996 1.00 96.44 235 ILE A N 1
ATOM 1805 C CA . ILE A 1 235 ? 3.143 -1.587 -24.151 1.00 96.44 235 ILE A CA 1
ATOM 1806 C C . ILE A 1 235 ? 3.492 -1.255 -25.607 1.00 96.44 235 ILE A C 1
ATOM 1808 O O . ILE A 1 235 ? 4.319 -0.377 -25.832 1.00 96.44 235 ILE A O 1
ATOM 1812 N N . LEU A 1 236 ? 2.870 -1.909 -26.596 1.00 97.75 236 LEU A N 1
ATOM 1813 C CA . LEU A 1 236 ? 3.100 -1.603 -28.009 1.00 97.75 236 LEU A CA 1
ATOM 1814 C C . LEU A 1 236 ? 2.549 -0.226 -28.392 1.00 97.75 236 LEU A C 1
ATOM 1816 O O . LEU A 1 236 ? 3.245 0.531 -29.068 1.00 97.75 236 LEU A O 1
ATOM 1820 N N . ASP A 1 237 ? 1.332 0.094 -27.948 1.00 96.69 237 ASP A N 1
ATOM 1821 C CA . ASP A 1 237 ? 0.691 1.385 -28.201 1.00 96.69 237 ASP A CA 1
ATOM 1822 C C . ASP A 1 237 ? 1.564 2.527 -27.650 1.00 96.69 237 ASP A C 1
ATOM 1824 O O . ASP A 1 237 ? 1.805 3.504 -28.360 1.00 96.69 237 ASP A O 1
ATOM 1828 N N . ASP A 1 238 ? 2.133 2.373 -26.448 1.00 96.44 238 ASP A N 1
ATOM 1829 C CA . ASP A 1 238 ? 3.048 3.364 -25.868 1.00 96.44 238 ASP A CA 1
ATOM 1830 C C . ASP A 1 238 ? 4.332 3.527 -26.701 1.00 96.44 238 ASP A C 1
ATOM 1832 O O . ASP A 1 238 ? 4.746 4.651 -26.993 1.00 96.44 238 ASP A O 1
ATOM 1836 N N . HIS A 1 239 ? 4.956 2.422 -27.134 1.00 98.12 239 HIS A N 1
ATOM 1837 C CA . HIS A 1 239 ? 6.134 2.484 -28.011 1.00 98.12 239 HIS A CA 1
ATOM 1838 C C . HIS A 1 239 ? 5.821 3.232 -29.308 1.00 98.12 239 HIS A C 1
ATOM 1840 O O . HIS A 1 239 ? 6.588 4.099 -29.729 1.00 98.12 239 HIS A O 1
ATOM 1846 N N . ASN A 1 240 ? 4.696 2.907 -29.942 1.00 98.25 240 ASN A N 1
ATOM 1847 C CA . ASN A 1 240 ? 4.308 3.496 -31.216 1.00 98.25 240 ASN A CA 1
ATOM 1848 C C . ASN A 1 240 ? 3.884 4.955 -31.062 1.00 98.25 240 ASN A C 1
ATOM 1850 O O . ASN A 1 240 ? 4.230 5.769 -31.913 1.00 98.25 240 ASN A O 1
ATOM 1854 N N . PHE A 1 241 ? 3.269 5.332 -29.940 1.00 96.25 241 PHE A N 1
ATOM 1855 C CA . PHE A 1 241 ? 3.040 6.732 -29.596 1.00 96.25 241 PHE A CA 1
ATOM 1856 C C . PHE A 1 241 ? 4.357 7.523 -29.552 1.00 96.25 241 PHE A C 1
ATOM 1858 O O . PHE A 1 241 ? 4.482 8.547 -30.224 1.00 96.25 241 PHE A O 1
ATOM 1865 N N . ILE A 1 242 ? 5.372 7.017 -28.841 1.00 95.62 242 ILE A N 1
ATOM 1866 C CA . ILE A 1 242 ? 6.693 7.661 -28.737 1.00 95.62 242 ILE A CA 1
ATOM 1867 C C . ILE A 1 242 ? 7.372 7.744 -30.113 1.00 95.62 242 ILE A C 1
ATOM 1869 O O . ILE A 1 242 ? 7.929 8.778 -30.482 1.00 95.62 242 ILE A O 1
ATOM 1873 N N . ARG A 1 243 ? 7.327 6.672 -30.908 1.00 97.62 243 ARG A N 1
ATOM 1874 C CA . ARG A 1 243 ? 7.933 6.632 -32.251 1.00 97.62 243 ARG A CA 1
ATOM 1875 C C . ARG A 1 243 ? 7.234 7.573 -33.233 1.00 97.62 243 ARG A C 1
ATOM 1877 O O . ARG A 1 243 ? 7.907 8.275 -33.988 1.00 97.62 243 ARG A O 1
ATOM 1884 N N . ASN A 1 244 ? 5.913 7.695 -33.147 1.00 95.56 244 ASN A N 1
ATOM 1885 C CA . ASN A 1 244 ? 5.138 8.639 -33.948 1.00 95.56 244 ASN A CA 1
ATOM 1886 C C . ASN A 1 244 ? 5.496 10.102 -33.631 1.00 95.56 244 ASN A C 1
ATOM 1888 O O . ASN A 1 244 ? 5.555 10.913 -34.553 1.00 95.56 244 ASN A O 1
ATOM 1892 N N . GLN A 1 245 ? 5.857 10.440 -32.384 1.00 92.69 245 GLN A N 1
ATOM 1893 C CA . GLN A 1 245 ? 6.389 11.776 -32.047 1.00 92.69 245 GLN A CA 1
ATOM 1894 C C . GLN A 1 245 ? 7.706 12.107 -32.773 1.00 92.69 245 GLN A C 1
ATOM 1896 O O . GLN A 1 245 ? 8.017 13.277 -32.988 1.00 92.69 245 GLN A O 1
ATOM 1901 N N . HIS A 1 246 ? 8.469 11.089 -33.177 1.00 94.12 246 HIS A N 1
ATOM 1902 C CA . HIS A 1 246 ? 9.703 11.231 -33.956 1.00 94.12 246 HIS A CA 1
ATOM 1903 C C . HIS A 1 246 ? 9.445 11.121 -35.474 1.00 94.12 246 HIS A C 1
ATOM 1905 O O . HIS A 1 246 ? 10.328 11.395 -36.289 1.00 94.12 246 HIS A O 1
ATOM 1911 N N . GLY A 1 247 ? 8.227 10.747 -35.880 1.00 94.69 247 GLY A N 1
ATOM 1912 C CA . GLY A 1 247 ? 7.878 10.493 -37.276 1.00 94.69 247 GLY A CA 1
ATOM 1913 C C . GLY A 1 247 ? 8.663 9.325 -37.876 1.00 94.69 247 GLY A C 1
ATOM 1914 O O . GLY A 1 247 ? 9.085 9.415 -39.028 1.00 94.69 247 GLY A O 1
ATOM 1915 N N . ILE A 1 248 ? 8.911 8.276 -37.084 1.00 96.50 248 ILE A N 1
ATOM 1916 C CA . ILE A 1 248 ? 9.548 7.028 -37.530 1.00 96.50 248 ILE A CA 1
ATOM 1917 C C . ILE A 1 248 ? 8.542 5.876 -37.512 1.00 96.50 248 ILE A C 1
ATOM 1919 O O . ILE A 1 248 ? 7.519 5.941 -36.836 1.00 96.50 248 ILE A O 1
ATOM 1923 N N . GLN A 1 249 ? 8.839 4.814 -38.261 1.00 97.31 249 GLN A N 1
ATOM 1924 C CA . GLN A 1 249 ? 7.937 3.677 -38.445 1.00 97.31 249 GLN A CA 1
ATOM 1925 C C . GLN A 1 249 ? 7.550 3.008 -37.118 1.00 97.31 249 GLN A C 1
ATOM 1927 O O . GLN A 1 249 ? 8.412 2.743 -36.282 1.00 97.31 249 GLN A O 1
ATOM 1932 N N . GLU A 1 250 ? 6.274 2.661 -36.964 1.00 98.50 250 GLU A N 1
ATOM 1933 C CA . GLU A 1 250 ? 5.761 1.876 -35.838 1.00 98.50 250 GLU A CA 1
ATOM 1934 C C . GLU A 1 250 ? 6.393 0.477 -35.750 1.00 98.50 250 GLU A C 1
ATOM 1936 O O . GLU A 1 250 ? 6.651 -0.186 -36.760 1.00 98.50 250 GLU A O 1
ATOM 1941 N N . LEU A 1 251 ? 6.611 0.010 -34.522 1.00 98.62 251 LEU A N 1
ATOM 1942 C CA . LEU A 1 251 ? 6.999 -1.367 -34.243 1.00 98.62 251 LEU A CA 1
ATOM 1943 C C . LEU A 1 251 ? 5.798 -2.297 -34.425 1.00 98.62 251 LEU A C 1
ATOM 1945 O O . LEU A 1 251 ? 4.648 -1.933 -34.167 1.00 98.62 251 LEU A O 1
ATOM 1949 N N . LYS A 1 252 ? 6.086 -3.539 -34.815 1.00 98.38 252 LYS A N 1
ATOM 1950 C CA . LYS A 1 252 ? 5.123 -4.645 -34.825 1.00 98.38 252 LYS A CA 1
ATOM 1951 C C . LYS A 1 252 ? 5.389 -5.592 -33.660 1.00 98.38 252 LYS A C 1
ATOM 1953 O O . LYS A 1 252 ? 6.539 -5.860 -33.318 1.00 98.38 252 LYS A O 1
ATOM 1958 N N . TRP A 1 253 ? 4.327 -6.128 -33.065 1.00 98.44 253 TRP A N 1
ATOM 1959 C CA . TRP A 1 253 ? 4.471 -7.157 -32.038 1.00 98.44 253 TRP A CA 1
ATOM 1960 C C . TRP A 1 253 ? 4.993 -8.459 -32.641 1.00 98.44 253 TRP A C 1
ATOM 1962 O O . TRP A 1 253 ? 4.403 -8.973 -33.592 1.00 98.44 253 TRP A O 1
ATOM 1972 N N . ASN A 1 254 ? 6.037 -9.031 -32.043 1.00 98.06 254 ASN A N 1
ATOM 1973 C CA . ASN A 1 254 ? 6.532 -10.354 -32.399 1.00 98.06 254 ASN A CA 1
ATOM 1974 C C . ASN A 1 254 ? 6.350 -11.325 -31.212 1.00 98.06 254 ASN A C 1
ATOM 1976 O O . ASN A 1 254 ? 7.016 -11.181 -30.179 1.00 98.06 254 ASN A O 1
ATOM 1980 N N . PRO A 1 255 ? 5.464 -12.336 -31.332 1.00 97.00 255 PRO A N 1
ATOM 1981 C CA . PRO A 1 255 ? 5.163 -13.252 -30.235 1.00 97.00 255 PRO A CA 1
ATOM 1982 C C . PRO A 1 255 ? 6.337 -14.173 -29.874 1.00 97.00 255 PRO A C 1
ATOM 1984 O O . PRO A 1 255 ? 6.424 -14.599 -28.725 1.00 97.00 255 PRO A O 1
ATOM 1987 N N . VAL A 1 256 ? 7.253 -14.455 -30.809 1.00 97.25 256 VAL A N 1
ATOM 1988 C CA . VAL A 1 256 ? 8.450 -15.272 -30.549 1.00 97.25 256 VAL A CA 1
ATOM 1989 C C . VAL A 1 256 ? 9.422 -14.504 -29.656 1.00 97.25 256 VAL A C 1
ATOM 1991 O O . VAL A 1 256 ? 9.898 -15.043 -28.659 1.00 97.25 256 VAL A O 1
ATOM 1994 N N . ILE A 1 257 ? 9.643 -13.218 -29.949 1.00 98.44 257 ILE A N 1
ATOM 1995 C CA . ILE A 1 257 ? 10.455 -12.336 -29.098 1.00 98.44 257 ILE A CA 1
ATOM 1996 C C . ILE A 1 257 ? 9.819 -12.198 -27.705 1.00 98.44 257 ILE A C 1
ATOM 1998 O O . ILE A 1 257 ? 10.512 -12.284 -26.693 1.00 98.44 257 ILE A O 1
ATOM 2002 N N . ALA A 1 258 ? 8.494 -12.036 -27.630 1.00 98.31 258 ALA A N 1
ATOM 2003 C CA . ALA A 1 258 ? 7.788 -11.923 -26.353 1.00 98.31 258 ALA A CA 1
ATOM 2004 C C . ALA A 1 258 ? 7.896 -13.203 -25.505 1.00 98.31 258 ALA A C 1
ATOM 2006 O O . ALA A 1 258 ? 8.094 -13.128 -24.292 1.00 98.31 258 ALA A O 1
ATOM 2007 N N . ALA A 1 259 ? 7.802 -14.378 -26.138 1.00 97.06 259 ALA A N 1
ATOM 2008 C CA . ALA A 1 259 ? 7.995 -15.661 -25.470 1.00 97.06 259 ALA A CA 1
ATOM 2009 C C . ALA A 1 259 ? 9.431 -15.820 -24.946 1.00 97.06 259 ALA A C 1
ATOM 2011 O O . ALA A 1 259 ? 9.605 -16.232 -23.800 1.00 97.06 259 ALA A O 1
ATOM 2012 N N . ASN A 1 260 ? 10.435 -15.422 -25.736 1.00 97.88 260 ASN A N 1
ATOM 2013 C CA . ASN A 1 260 ? 11.836 -15.412 -25.314 1.00 97.88 260 ASN A CA 1
ATOM 2014 C C . ASN A 1 260 ? 12.046 -14.514 -24.087 1.00 97.88 260 ASN A C 1
ATOM 2016 O O . ASN A 1 260 ? 12.581 -14.943 -23.069 1.00 97.88 260 ASN A O 1
ATOM 2020 N N . MET A 1 261 ? 11.538 -13.281 -24.142 1.00 98.19 261 MET A N 1
ATOM 2021 C CA . MET A 1 261 ? 11.612 -12.339 -23.027 1.00 98.19 261 MET A CA 1
ATOM 2022 C C . MET A 1 261 ? 10.931 -12.892 -21.766 1.00 98.19 261 MET A C 1
ATOM 2024 O O . MET A 1 261 ? 11.472 -12.774 -20.669 1.00 98.19 261 MET A O 1
ATOM 2028 N N . LEU A 1 262 ? 9.761 -13.527 -21.898 1.00 97.75 262 LEU A N 1
ATOM 2029 C CA . LEU A 1 262 ? 9.067 -14.141 -20.764 1.00 97.75 262 LEU A CA 1
ATOM 2030 C C . LEU A 1 262 ? 9.884 -15.269 -20.130 1.00 97.75 262 LEU A C 1
ATOM 2032 O O . LEU A 1 262 ? 9.903 -15.377 -18.904 1.00 97.75 262 LEU A O 1
ATOM 2036 N N . ASP A 1 263 ? 10.532 -16.097 -20.947 1.00 97.94 263 ASP A N 1
ATOM 2037 C CA . ASP A 1 263 ? 11.394 -17.172 -20.463 1.00 97.94 263 ASP A CA 1
ATOM 2038 C C . ASP A 1 263 ? 12.569 -16.612 -19.650 1.00 97.94 263 ASP A C 1
ATOM 2040 O O . ASP A 1 263 ? 12.756 -16.999 -18.495 1.00 97.94 263 ASP A O 1
ATOM 2044 N N . TYR A 1 264 ? 13.250 -15.587 -20.169 1.00 98.25 264 TYR A N 1
ATOM 2045 C CA . TYR A 1 264 ? 14.311 -14.903 -19.429 1.00 98.25 264 TYR A CA 1
ATOM 2046 C C . TYR A 1 264 ? 13.829 -14.339 -18.090 1.00 98.25 264 TYR A C 1
ATOM 2048 O O . TYR A 1 264 ? 14.442 -14.566 -17.049 1.00 98.25 264 TYR A O 1
ATOM 2056 N N . LEU A 1 265 ? 12.699 -13.624 -18.083 1.00 98.12 265 LEU A N 1
ATOM 2057 C CA . LEU A 1 265 ? 12.177 -13.027 -16.853 1.00 98.12 265 LEU A CA 1
ATOM 2058 C C . LEU A 1 265 ? 11.764 -14.075 -15.813 1.00 98.12 265 LEU A C 1
ATOM 2060 O O . LEU A 1 265 ? 11.875 -13.825 -14.611 1.00 98.12 265 LEU A O 1
ATOM 2064 N N . ARG A 1 266 ? 11.287 -15.246 -16.250 1.00 97.69 266 ARG A N 1
ATOM 2065 C CA . ARG A 1 266 ? 10.992 -16.367 -15.349 1.00 97.69 266 ARG A CA 1
ATOM 2066 C C . ARG A 1 266 ? 12.264 -16.915 -14.719 1.00 97.69 266 ARG A C 1
ATOM 2068 O O . ARG A 1 266 ? 12.276 -17.069 -13.501 1.00 97.69 266 ARG A O 1
ATOM 2075 N N . GLN A 1 267 ? 13.320 -17.110 -15.507 1.00 97.06 267 GLN A N 1
ATOM 2076 C CA . GLN A 1 267 ? 14.626 -17.527 -14.993 1.00 97.06 267 GLN A CA 1
ATOM 2077 C C . GLN A 1 267 ? 15.188 -16.493 -14.004 1.00 97.06 267 GLN A C 1
ATOM 2079 O O . GLN A 1 267 ? 15.576 -16.860 -12.895 1.00 97.06 267 GLN A O 1
ATOM 2084 N N . GLN A 1 268 ? 15.115 -15.195 -14.330 1.00 96.50 268 GLN A N 1
ATOM 2085 C CA . GLN A 1 268 ? 15.516 -14.128 -13.407 1.00 96.50 268 GLN A CA 1
ATOM 2086 C C . GLN A 1 268 ? 14.737 -14.186 -12.092 1.00 96.50 268 GLN A C 1
ATOM 2088 O O . GLN A 1 268 ? 15.317 -14.025 -11.020 1.00 96.50 268 GLN A O 1
ATOM 2093 N N . ASN A 1 269 ? 13.423 -14.411 -12.141 1.00 96.94 269 ASN A N 1
ATOM 2094 C CA . ASN A 1 269 ? 12.604 -14.527 -10.937 1.00 96.94 269 ASN A CA 1
ATOM 2095 C C . ASN A 1 269 ? 12.949 -15.765 -10.093 1.00 96.94 269 ASN A C 1
ATOM 2097 O O . ASN A 1 269 ? 12.963 -15.682 -8.865 1.00 96.94 269 ASN A O 1
ATOM 2101 N N . GLU A 1 270 ? 13.169 -16.903 -10.745 1.00 96.88 270 GLU A N 1
ATOM 2102 C CA . GLU A 1 270 ? 13.370 -18.193 -10.086 1.00 96.88 270 GLU A CA 1
ATOM 2103 C C . GLU A 1 270 ? 14.761 -18.315 -9.460 1.00 96.88 270 GLU A C 1
ATOM 2105 O O . GLU A 1 270 ? 14.868 -18.686 -8.292 1.00 96.88 270 GLU A O 1
ATOM 2110 N N . TYR A 1 271 ? 15.805 -17.940 -10.200 1.00 96.00 271 TYR A N 1
ATOM 2111 C CA . TYR A 1 271 ? 17.191 -18.208 -9.812 1.00 96.00 271 TYR A CA 1
ATOM 2112 C C . TYR A 1 271 ? 17.934 -16.964 -9.326 1.00 96.00 271 TYR A C 1
ATOM 2114 O O . TYR A 1 271 ? 18.781 -17.062 -8.444 1.00 96.00 271 TYR A O 1
ATOM 2122 N N . GLU A 1 272 ? 17.570 -15.779 -9.823 1.00 93.94 272 GLU A N 1
ATOM 2123 C CA . GLU A 1 272 ? 18.338 -14.548 -9.589 1.00 93.94 272 GLU A CA 1
ATOM 2124 C C . GLU A 1 272 ? 17.580 -13.498 -8.784 1.00 93.94 272 GLU A C 1
ATOM 2126 O O . GLU A 1 272 ? 17.901 -12.311 -8.823 1.00 93.94 272 GLU A O 1
ATOM 2131 N N . GLN A 1 273 ? 16.557 -13.918 -8.036 1.00 90.94 273 GLN A N 1
ATOM 2132 C CA . GLN A 1 273 ? 15.748 -13.036 -7.192 1.00 90.94 273 GLN A CA 1
ATOM 2133 C C . GLN A 1 273 ? 15.238 -11.802 -7.952 1.00 90.94 273 GLN A C 1
ATOM 2135 O O . GLN A 1 273 ? 15.185 -10.701 -7.406 1.00 90.94 273 GLN A O 1
ATOM 2140 N N . CYS A 1 274 ? 14.860 -11.959 -9.220 1.00 92.88 274 CYS A N 1
ATOM 2141 C CA . CYS A 1 274 ? 14.366 -10.869 -10.056 1.00 92.88 274 CYS A CA 1
ATOM 2142 C C . CYS A 1 274 ? 15.318 -9.658 -10.131 1.00 92.88 274 CYS A C 1
ATOM 2144 O O . CYS A 1 274 ? 14.862 -8.512 -10.224 1.00 92.88 274 CYS A O 1
ATOM 2146 N N . ARG A 1 275 ? 16.638 -9.870 -10.050 1.00 89.94 275 ARG A N 1
ATOM 2147 C CA . ARG A 1 275 ? 17.595 -8.785 -10.289 1.00 89.94 275 ARG A CA 1
ATOM 2148 C C . ARG A 1 275 ? 17.378 -8.210 -11.690 1.00 89.94 275 ARG A C 1
ATOM 2150 O O . ARG A 1 275 ? 17.153 -8.943 -12.657 1.00 89.94 275 ARG A O 1
ATOM 2157 N N . MET A 1 276 ? 17.412 -6.882 -11.781 1.00 90.50 276 MET A N 1
ATOM 2158 C CA . MET A 1 276 ? 17.270 -6.164 -13.045 1.00 90.50 276 MET A CA 1
ATOM 2159 C C . MET A 1 276 ? 18.603 -6.209 -13.794 1.00 90.50 276 MET A C 1
ATOM 2161 O O . MET A 1 276 ? 19.386 -5.268 -13.761 1.00 90.50 276 MET A O 1
ATOM 2165 N N . GLU A 1 277 ? 18.860 -7.341 -14.433 1.00 93.19 277 GLU A N 1
ATOM 2166 C CA . GLU A 1 277 ? 20.090 -7.628 -15.160 1.00 93.19 277 GLU A CA 1
ATOM 2167 C C . GLU A 1 277 ? 19.742 -8.047 -16.585 1.00 93.19 277 GLU A C 1
ATOM 2169 O O . GLU A 1 277 ? 18.771 -8.776 -16.796 1.00 93.19 277 GLU A O 1
ATOM 2174 N N . HIS A 1 278 ? 20.501 -7.547 -17.559 1.00 95.69 278 HIS A N 1
ATOM 2175 C CA . HIS A 1 278 ? 20.274 -7.828 -18.974 1.00 95.69 278 HIS A CA 1
ATOM 2176 C C . HIS A 1 278 ? 20.560 -9.284 -19.322 1.00 95.69 278 HIS A C 1
ATOM 2178 O O . HIS A 1 278 ? 21.524 -9.867 -18.830 1.00 95.69 278 HIS A O 1
ATOM 2184 N N . SER A 1 279 ? 19.764 -9.837 -20.237 1.00 96.88 279 SER A N 1
ATOM 2185 C CA . SER A 1 279 ? 20.001 -11.188 -20.737 1.00 96.88 279 SER A CA 1
ATOM 2186 C C . SER A 1 279 ? 21.346 -11.278 -21.464 1.00 96.88 279 SER A C 1
ATOM 2188 O O . SER A 1 279 ? 21.805 -10.300 -22.079 1.00 96.88 279 SER A O 1
ATOM 2190 N N . PRO A 1 280 ? 22.019 -12.442 -21.422 1.00 95.44 280 PRO A N 1
ATOM 2191 C CA . PRO A 1 280 ? 23.262 -12.619 -22.155 1.00 95.44 280 PRO A CA 1
ATOM 2192 C C . PRO A 1 280 ? 23.005 -12.503 -23.662 1.00 95.44 280 PRO A C 1
ATOM 2194 O O . PRO A 1 280 ? 21.947 -12.874 -24.166 1.00 95.44 280 PRO A O 1
ATOM 2197 N N . LEU A 1 281 ? 23.994 -12.018 -24.422 1.00 91.25 281 LEU A N 1
ATOM 2198 C CA . LEU A 1 281 ? 23.859 -11.843 -25.878 1.00 91.25 281 LEU A CA 1
ATOM 2199 C C . LEU A 1 281 ? 23.462 -13.136 -26.606 1.00 91.25 281 LEU A C 1
ATOM 2201 O O . LEU A 1 281 ? 22.733 -13.067 -27.590 1.00 91.25 281 LEU A O 1
ATOM 2205 N N . SER A 1 282 ? 23.887 -14.305 -26.116 1.00 92.38 282 SER A N 1
ATOM 2206 C CA . SER A 1 282 ? 23.480 -15.611 -26.653 1.00 92.38 282 SER A CA 1
ATOM 2207 C C . SER A 1 282 ? 21.965 -15.830 -26.598 1.00 92.38 282 SER A C 1
ATOM 2209 O O . SER A 1 282 ? 21.406 -16.378 -27.541 1.00 92.38 282 SER A O 1
ATOM 2211 N N . PHE A 1 283 ? 21.297 -15.333 -25.554 1.00 94.38 283 PHE A N 1
ATOM 2212 C CA . PHE A 1 283 ? 19.844 -15.407 -25.372 1.00 94.38 283 PHE A CA 1
ATOM 2213 C C . PHE A 1 283 ? 19.077 -14.438 -26.291 1.00 94.38 283 PHE A C 1
ATOM 2215 O O . PHE A 1 283 ? 17.860 -14.513 -26.445 1.00 94.38 283 PHE A O 1
ATOM 2222 N N . ARG A 1 284 ? 19.800 -13.521 -26.939 1.00 96.06 284 ARG A N 1
ATOM 2223 C CA . ARG A 1 284 ? 19.266 -12.509 -27.856 1.00 96.06 284 ARG A CA 1
ATOM 2224 C C . ARG A 1 284 ? 19.508 -12.861 -29.323 1.00 96.06 284 ARG A C 1
ATOM 2226 O O . ARG A 1 284 ? 19.365 -11.999 -30.181 1.00 96.06 284 ARG A O 1
ATOM 2233 N N . ASN A 1 285 ? 19.857 -14.113 -29.623 1.00 95.06 285 ASN A N 1
ATOM 2234 C CA . ASN A 1 285 ? 19.994 -14.622 -30.986 1.00 95.06 285 ASN A CA 1
ATOM 2235 C C . ASN A 1 285 ? 18.941 -15.702 -31.246 1.00 95.06 285 ASN A C 1
ATOM 2237 O O . ASN A 1 285 ? 19.112 -16.850 -30.841 1.00 95.06 285 ASN A O 1
ATOM 2241 N N . LEU A 1 286 ? 17.852 -15.329 -31.921 1.00 92.88 286 LEU A N 1
ATOM 2242 C CA . LEU A 1 286 ? 16.725 -16.223 -32.185 1.00 92.88 286 LEU A CA 1
ATOM 2243 C C . LEU A 1 286 ? 16.691 -16.672 -33.653 1.00 92.88 286 LEU A C 1
ATOM 2245 O O . LEU A 1 286 ? 16.753 -15.826 -34.551 1.00 92.88 286 LEU A O 1
ATOM 2249 N N . PRO A 1 287 ? 16.536 -17.980 -33.929 1.00 91.50 287 PRO A N 1
ATOM 2250 C CA . PRO A 1 287 ? 16.296 -18.469 -35.282 1.00 91.50 287 PRO A CA 1
ATOM 2251 C C . PRO A 1 287 ? 15.038 -17.837 -35.890 1.00 91.50 287 PRO A C 1
ATOM 2253 O O . PRO A 1 287 ? 14.002 -17.743 -35.236 1.00 91.50 287 PRO A O 1
ATOM 2256 N N . GLY A 1 288 ? 15.118 -17.410 -37.151 1.00 90.94 288 GLY A N 1
ATOM 2257 C CA . GLY A 1 288 ? 13.980 -16.817 -37.864 1.00 90.94 288 GLY A CA 1
ATOM 2258 C C . GLY A 1 288 ? 13.632 -15.379 -37.458 1.00 90.94 288 GLY A C 1
ATOM 2259 O O . GLY A 1 288 ? 12.706 -14.809 -38.027 1.00 90.94 288 GLY A O 1
ATOM 2260 N N . VAL A 1 289 ? 14.385 -14.769 -36.536 1.00 94.25 289 VAL A N 1
ATOM 2261 C CA . VAL A 1 289 ? 14.257 -13.356 -36.154 1.00 94.25 289 VAL A CA 1
ATOM 2262 C C . VAL A 1 289 ? 15.578 -12.6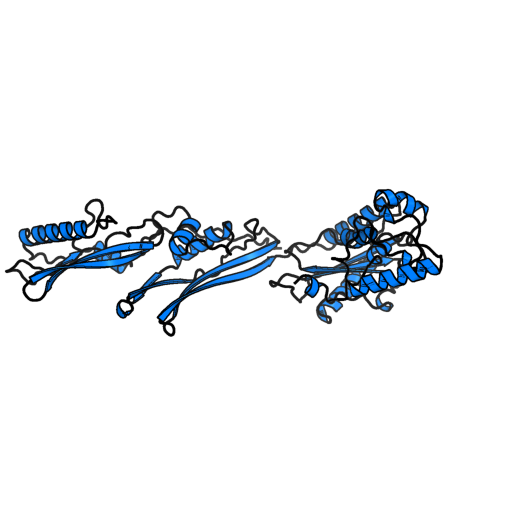43 -36.428 1.00 94.25 289 VAL A C 1
ATOM 2264 O O . VAL A 1 289 ? 16.660 -13.178 -36.167 1.00 94.25 289 VAL A O 1
ATOM 2267 N N . LYS A 1 290 ? 15.521 -11.416 -36.955 1.00 92.62 290 LYS A N 1
ATOM 2268 C CA . LYS A 1 290 ? 16.731 -10.655 -37.279 1.00 92.62 290 LYS A CA 1
ATOM 2269 C C . LYS A 1 290 ? 17.481 -10.298 -35.989 1.00 92.62 290 LYS A C 1
ATOM 2271 O O . LYS A 1 290 ? 17.023 -9.484 -35.190 1.00 92.62 290 LYS A O 1
ATOM 2276 N N . SER A 1 291 ? 18.621 -10.952 -35.801 1.00 86.06 291 SER A N 1
ATOM 2277 C CA . SER A 1 291 ? 19.411 -10.959 -34.566 1.00 86.06 291 SER A CA 1
ATOM 2278 C C . SER A 1 291 ? 20.754 -10.218 -34.742 1.00 86.06 291 SER A C 1
ATOM 2280 O O . SER A 1 291 ? 21.182 -10.028 -35.886 1.00 86.06 291 SER A O 1
ATOM 2282 N N . PRO A 1 292 ? 21.436 -9.811 -33.651 1.00 92.38 292 PRO A N 1
ATOM 2283 C CA . PRO A 1 292 ? 20.999 -9.918 -32.257 1.00 92.38 292 PRO A CA 1
ATOM 2284 C C . PRO A 1 292 ? 19.811 -8.998 -31.950 1.00 92.38 292 PRO A C 1
ATOM 2286 O O . PRO A 1 292 ? 19.550 -8.031 -32.668 1.00 92.38 292 PRO A O 1
ATOM 2289 N N . LEU A 1 293 ? 19.080 -9.319 -30.887 1.00 97.62 293 LEU A N 1
ATOM 2290 C CA . LEU A 1 293 ? 18.022 -8.485 -30.331 1.00 97.62 293 LEU A CA 1
ATOM 2291 C C . LEU A 1 293 ? 18.613 -7.435 -29.384 1.00 97.62 293 LEU A C 1
ATOM 2293 O O . LEU A 1 293 ? 19.554 -7.709 -28.639 1.00 97.62 293 LEU A O 1
ATOM 2297 N N . GLY A 1 294 ? 18.049 -6.229 -29.404 1.00 97.94 294 GLY A N 1
ATOM 2298 C CA . GLY A 1 294 ? 18.257 -5.236 -28.347 1.00 97.94 294 GLY A CA 1
ATOM 2299 C C . GLY A 1 294 ? 17.394 -5.567 -27.131 1.00 97.94 294 GLY A C 1
ATOM 2300 O O . GLY A 1 294 ? 16.501 -6.402 -27.238 1.00 97.94 294 GLY A O 1
ATOM 2301 N N . GLU A 1 295 ? 17.613 -4.908 -25.993 1.00 98.50 295 GLU A N 1
ATOM 2302 C CA . GLU A 1 295 ? 16.810 -5.145 -24.789 1.00 98.50 295 GLU A CA 1
ATOM 2303 C C . GLU A 1 295 ? 16.712 -3.906 -23.899 1.00 98.50 295 GLU A C 1
ATOM 2305 O O . GLU A 1 295 ? 17.718 -3.245 -23.654 1.00 98.50 295 GLU A O 1
ATOM 2310 N N . ASN A 1 296 ? 15.517 -3.660 -23.362 1.00 98.19 296 ASN A N 1
ATOM 2311 C CA . ASN A 1 296 ? 15.280 -2.756 -22.241 1.00 98.19 296 ASN A CA 1
ATOM 2312 C C . ASN A 1 296 ? 14.686 -3.538 -21.069 1.00 98.19 296 ASN A C 1
ATOM 2314 O O . ASN A 1 296 ? 13.868 -4.439 -21.273 1.00 98.19 296 ASN A O 1
ATOM 2318 N N . LEU A 1 297 ? 15.044 -3.144 -19.846 1.00 96.44 297 LEU A N 1
ATOM 2319 C CA . LEU A 1 297 ? 14.476 -3.681 -18.613 1.00 96.44 297 LEU A CA 1
ATOM 2320 C C . LEU A 1 297 ? 13.900 -2.566 -17.747 1.00 96.44 297 LEU A C 1
ATOM 2322 O O . LEU A 1 297 ? 14.330 -1.416 -17.800 1.00 96.44 297 LEU A O 1
ATOM 2326 N N . TYR A 1 298 ? 12.909 -2.918 -16.943 1.00 94.19 298 TYR A N 1
ATOM 2327 C CA . TYR A 1 298 ? 12.269 -2.019 -15.998 1.00 94.19 298 TYR A CA 1
ATOM 2328 C C . TYR A 1 298 ? 11.858 -2.795 -14.754 1.00 94.19 298 TYR A C 1
ATOM 2330 O O . TYR A 1 298 ? 11.312 -3.895 -14.851 1.00 94.19 298 TYR A O 1
ATOM 2338 N N . THR A 1 299 ? 12.072 -2.207 -13.581 1.00 91.50 299 THR A N 1
ATOM 2339 C CA . THR A 1 299 ? 11.620 -2.773 -12.311 1.00 91.50 299 THR A CA 1
ATOM 2340 C C . THR A 1 299 ? 10.870 -1.733 -11.496 1.00 91.50 299 THR A C 1
ATOM 2342 O O . THR A 1 299 ? 11.219 -0.553 -11.504 1.00 91.50 299 THR A O 1
ATOM 2345 N N . ALA A 1 300 ? 9.832 -2.166 -10.784 1.00 89.06 300 ALA A N 1
ATOM 2346 C CA . ALA A 1 300 ? 9.083 -1.293 -9.891 1.00 89.06 300 ALA A CA 1
ATOM 2347 C C . ALA A 1 300 ? 8.534 -2.027 -8.671 1.00 89.06 300 ALA A C 1
ATOM 2349 O O . ALA A 1 300 ? 8.093 -3.178 -8.737 1.00 89.06 300 ALA A O 1
ATOM 2350 N N . CYS A 1 301 ? 8.481 -1.294 -7.561 1.00 88.62 301 CYS A N 1
ATOM 2351 C CA . CYS A 1 301 ? 7.747 -1.678 -6.368 1.00 88.62 301 CYS A CA 1
ATOM 2352 C C . CYS A 1 301 ? 6.270 -1.273 -6.522 1.00 88.62 301 CYS A C 1
ATOM 2354 O O . CYS A 1 301 ? 5.914 -0.099 -6.433 1.00 88.62 301 CYS A O 1
ATOM 2356 N N . SER A 1 302 ? 5.398 -2.242 -6.799 1.00 86.88 302 SER A N 1
ATOM 2357 C CA . SER A 1 302 ? 4.006 -1.992 -7.174 1.00 86.88 302 SER A CA 1
ATOM 2358 C C . SER A 1 302 ? 3.148 -1.498 -6.010 1.00 86.88 302 SER A C 1
ATOM 2360 O O . SER A 1 302 ? 3.155 -2.062 -4.915 1.00 86.88 302 SER A O 1
ATOM 2362 N N . LEU A 1 303 ? 2.281 -0.526 -6.299 1.00 85.69 303 LEU A N 1
ATOM 2363 C CA . LEU A 1 303 ? 1.170 -0.125 -5.430 1.00 85.69 303 LEU A CA 1
ATOM 2364 C C . LEU A 1 303 ? -0.096 -0.972 -5.655 1.00 85.69 303 LEU A C 1
ATOM 2366 O O . LEU A 1 303 ? -1.202 -0.507 -5.409 1.00 85.69 303 LEU A O 1
ATOM 2370 N N . GLY A 1 304 ? 0.048 -2.213 -6.130 1.00 83.06 304 GLY A N 1
ATOM 2371 C CA . GLY A 1 304 ? -1.062 -3.125 -6.430 1.00 83.06 304 GLY A CA 1
ATOM 2372 C C . GLY A 1 304 ? -1.648 -2.970 -7.838 1.00 83.06 304 GLY A C 1
ATOM 2373 O O . GLY A 1 304 ? -2.613 -3.643 -8.186 1.00 83.06 304 GLY A O 1
ATOM 2374 N N . VAL A 1 305 ? -1.056 -2.136 -8.686 1.00 83.56 305 VAL A N 1
ATOM 2375 C CA . VAL A 1 305 ? -1.423 -2.017 -10.103 1.00 83.56 305 VAL A CA 1
ATOM 2376 C C . VAL A 1 305 ? -0.189 -2.170 -10.980 1.00 83.56 305 VAL A C 1
ATOM 2378 O O . VAL A 1 305 ? 0.934 -1.894 -10.542 1.00 83.56 305 VAL A O 1
ATOM 2381 N N . PHE A 1 306 ? -0.396 -2.639 -12.210 1.00 84.25 306 PHE A N 1
ATOM 2382 C CA . PHE A 1 306 ? 0.660 -2.648 -13.213 1.00 84.25 306 PHE A CA 1
ATOM 2383 C C . PHE A 1 306 ? 0.987 -1.196 -13.622 1.00 84.25 306 PHE A C 1
ATOM 2385 O O . PHE A 1 306 ? 0.055 -0.437 -13.904 1.00 84.25 306 PHE A O 1
ATOM 2392 N N . PRO A 1 307 ? 2.267 -0.785 -13.647 1.00 79.50 307 PRO A N 1
ATOM 2393 C CA . PRO A 1 307 ? 2.669 0.539 -14.101 1.00 79.50 307 PRO A CA 1
ATOM 2394 C C . PRO A 1 307 ? 2.422 0.632 -15.606 1.00 79.50 307 PRO A C 1
ATOM 2396 O O . PRO A 1 307 ? 3.085 -0.037 -16.389 1.00 79.50 307 PRO A O 1
ATOM 2399 N N . ARG A 1 308 ? 1.447 1.439 -16.027 1.00 69.00 308 ARG A N 1
ATOM 2400 C CA . ARG A 1 308 ? 1.057 1.546 -17.443 1.00 69.00 308 ARG A CA 1
ATOM 2401 C C . ARG A 1 308 ? 1.999 2.406 -18.291 1.00 69.00 308 ARG A C 1
ATOM 2403 O O . ARG A 1 308 ? 1.697 2.639 -19.440 1.00 69.00 308 ARG A O 1
ATOM 2410 N N . GLU A 1 309 ? 3.117 2.873 -17.742 1.00 83.62 309 GLU A N 1
ATOM 2411 C CA . GLU A 1 309 ? 3.980 3.878 -18.380 1.00 83.62 309 GLU A CA 1
ATOM 2412 C C . GLU A 1 309 ? 5.421 3.374 -18.563 1.00 83.62 309 GLU A C 1
ATOM 2414 O O . GLU A 1 309 ? 6.365 4.155 -18.538 1.00 83.62 309 GLU A O 1
ATOM 2419 N N . VAL A 1 310 ? 5.627 2.061 -18.715 1.00 93.75 310 VAL A N 1
ATOM 2420 C CA . VAL A 1 310 ? 6.981 1.471 -18.786 1.00 93.75 310 VAL A CA 1
ATOM 2421 C C . VAL A 1 310 ? 7.776 2.008 -19.982 1.00 93.75 310 VAL A C 1
ATOM 2423 O O . VAL A 1 310 ? 8.902 2.472 -19.807 1.00 93.75 310 VAL A O 1
ATOM 2426 N N . ALA A 1 311 ? 7.193 1.995 -21.185 1.00 95.75 311 ALA A N 1
ATOM 2427 C CA . ALA A 1 311 ? 7.868 2.504 -22.382 1.00 95.75 311 ALA A CA 1
ATOM 2428 C C . ALA A 1 311 ? 8.089 4.022 -22.306 1.00 95.75 311 ALA A C 1
ATOM 2430 O O . ALA A 1 311 ? 9.154 4.522 -22.665 1.00 95.75 311 ALA A O 1
ATOM 2431 N N . THR A 1 312 ? 7.115 4.752 -21.760 1.00 92.88 312 THR A N 1
ATOM 2432 C CA . THR A 1 312 ? 7.233 6.190 -21.501 1.00 92.88 312 THR A CA 1
ATOM 2433 C C . THR A 1 312 ? 8.361 6.491 -20.519 1.00 92.88 312 THR A C 1
ATOM 2435 O O . THR A 1 312 ? 9.142 7.406 -20.769 1.00 92.88 312 THR A O 1
ATOM 2438 N N . ALA A 1 313 ? 8.515 5.699 -19.452 1.00 92.81 313 ALA A N 1
ATOM 2439 C CA . ALA A 1 313 ? 9.600 5.846 -18.486 1.00 92.81 313 ALA A CA 1
ATOM 2440 C C . ALA A 1 313 ? 10.969 5.701 -19.165 1.00 92.81 313 ALA A C 1
ATOM 2442 O O . ALA A 1 313 ? 11.831 6.559 -18.977 1.00 92.81 313 ALA A O 1
ATOM 2443 N N . TRP A 1 314 ? 11.146 4.697 -20.030 1.00 95.81 314 TRP A N 1
ATOM 2444 C CA . TRP A 1 314 ? 12.354 4.564 -20.852 1.00 95.81 314 TRP A CA 1
ATOM 2445 C C . TRP A 1 314 ? 12.565 5.755 -21.787 1.00 95.81 314 TRP A C 1
ATOM 2447 O O . TRP A 1 314 ? 13.685 6.240 -21.930 1.00 95.81 314 TRP A O 1
ATOM 2457 N N . ALA A 1 315 ? 11.497 6.266 -22.400 1.00 94.31 315 ALA A N 1
ATOM 2458 C CA . ALA A 1 315 ? 11.587 7.401 -23.307 1.00 94.31 315 ALA A CA 1
ATOM 2459 C C . ALA A 1 315 ? 11.920 8.730 -22.614 1.00 94.31 315 ALA A C 1
ATOM 2461 O O . ALA A 1 315 ? 12.441 9.634 -23.270 1.00 94.31 315 ALA A O 1
ATOM 2462 N N . THR A 1 316 ? 11.687 8.861 -21.302 1.00 93.75 316 THR A N 1
ATOM 2463 C CA . THR A 1 316 ? 12.068 10.079 -20.565 1.00 93.75 316 THR A CA 1
ATOM 2464 C C . THR A 1 316 ? 13.574 10.340 -20.577 1.00 93.75 316 THR A C 1
ATOM 2466 O O . THR A 1 316 ? 13.972 11.504 -20.487 1.00 93.75 316 THR A O 1
ATOM 2469 N N . GLU A 1 317 ? 14.406 9.315 -20.800 1.00 95.94 317 GLU A N 1
ATOM 2470 C CA . GLU A 1 317 ? 15.851 9.479 -21.000 1.00 95.94 317 GLU A CA 1
ATOM 2471 C C . GLU A 1 317 ? 16.187 10.332 -22.237 1.00 95.94 317 GLU A C 1
ATOM 2473 O O . GLU A 1 317 ? 17.270 10.911 -22.317 1.00 95.94 317 GLU A O 1
ATOM 2478 N N . GLY A 1 318 ? 15.244 10.502 -23.173 1.00 95.56 318 GLY A N 1
ATOM 2479 C CA . GLY A 1 318 ? 15.361 11.444 -24.285 1.00 95.56 318 GLY A CA 1
ATOM 2480 C C . GLY A 1 318 ? 15.602 12.879 -23.817 1.00 95.56 318 GLY A C 1
ATOM 2481 O O . GLY A 1 318 ? 16.337 13.616 -24.473 1.00 95.56 318 GLY A O 1
ATOM 2482 N N . ASN A 1 319 ? 15.103 13.258 -22.629 1.00 96.00 319 ASN A N 1
ATOM 2483 C CA . ASN A 1 319 ? 15.396 14.552 -21.995 1.00 96.00 319 ASN A CA 1
ATOM 2484 C C . ASN A 1 319 ? 16.889 14.746 -21.692 1.00 96.00 319 ASN A C 1
ATOM 2486 O O . ASN A 1 319 ? 17.352 15.880 -21.574 1.00 96.00 319 ASN A O 1
ATOM 2490 N N . CYS A 1 320 ? 17.631 13.647 -21.579 1.00 97.00 320 CYS A N 1
ATOM 2491 C CA . CYS A 1 320 ? 19.055 13.613 -21.293 1.00 97.00 320 CYS A CA 1
ATOM 2492 C C . CYS A 1 320 ? 19.912 13.284 -22.529 1.00 97.00 320 CYS A C 1
ATOM 2494 O O . CYS A 1 320 ? 21.128 13.124 -22.412 1.00 97.00 320 CYS A O 1
ATOM 2496 N N . PHE A 1 321 ? 19.298 13.164 -23.711 1.00 97.44 321 PHE A N 1
ATOM 2497 C CA . PHE A 1 321 ? 19.968 12.761 -24.943 1.00 97.44 321 PHE A CA 1
ATOM 2498 C C . PHE A 1 321 ? 20.124 13.925 -25.926 1.00 97.44 321 PHE A C 1
ATOM 2500 O O . PHE A 1 321 ? 19.186 14.668 -26.207 1.00 97.44 321 PHE A O 1
ATOM 2507 N N . ARG A 1 322 ? 21.321 14.031 -26.497 1.00 97.12 322 ARG A N 1
ATOM 2508 C CA . ARG A 1 322 ? 21.675 14.876 -27.634 1.00 97.12 322 ARG A CA 1
ATOM 2509 C C . ARG A 1 322 ? 21.966 13.985 -28.835 1.00 97.12 322 ARG A C 1
ATOM 2511 O O . ARG A 1 322 ? 22.695 13.001 -28.713 1.00 97.12 322 ARG A O 1
ATOM 2518 N N . PHE A 1 323 ? 21.433 14.351 -29.997 1.00 98.12 323 PHE A N 1
ATOM 2519 C CA . PHE A 1 323 ? 21.581 13.573 -31.222 1.00 98.12 323 PHE A CA 1
ATOM 2520 C C . PHE A 1 323 ? 23.053 13.381 -31.599 1.00 98.12 323 PHE A C 1
ATOM 2522 O O . PHE A 1 323 ? 23.812 14.344 -31.654 1.00 98.12 323 PHE A O 1
ATOM 2529 N N . GLY A 1 324 ? 23.454 12.143 -31.884 1.00 98.00 324 GLY A N 1
ATOM 2530 C CA . GLY A 1 324 ? 24.813 11.807 -32.292 1.00 98.00 324 GLY A CA 1
ATOM 2531 C C . GLY A 1 324 ? 25.054 10.302 -32.328 1.00 98.00 324 GLY A C 1
ATOM 2532 O O . GLY A 1 324 ? 24.144 9.502 -32.094 1.00 98.00 324 GLY A O 1
ATOM 2533 N N . LYS A 1 325 ? 26.289 9.910 -32.655 1.00 98.31 325 LYS A N 1
ATOM 2534 C CA . LYS A 1 325 ? 26.697 8.501 -32.719 1.00 98.31 325 LYS A CA 1
ATOM 2535 C C . LYS A 1 325 ? 26.733 7.889 -31.318 1.00 98.31 325 LYS A C 1
ATOM 2537 O O . LYS A 1 325 ? 27.368 8.440 -30.420 1.00 98.31 325 LYS A O 1
ATOM 2542 N N . ILE A 1 326 ? 26.121 6.720 -31.148 1.00 97.75 326 ILE A N 1
ATOM 2543 C CA . ILE A 1 326 ? 26.198 5.951 -29.903 1.00 97.75 326 ILE A CA 1
ATOM 2544 C C . ILE A 1 326 ? 27.664 5.657 -29.567 1.00 97.75 326 ILE A C 1
ATOM 2546 O O . ILE A 1 326 ? 28.454 5.305 -30.443 1.00 97.75 326 ILE A O 1
ATOM 2550 N N . GLY A 1 327 ? 28.027 5.817 -28.296 1.00 94.94 327 GLY A N 1
ATOM 2551 C CA . GLY A 1 327 ? 29.408 5.723 -27.817 1.00 94.94 327 GLY A CA 1
ATOM 2552 C C . GLY A 1 327 ? 30.163 7.057 -27.808 1.00 94.94 327 GLY A C 1
ATOM 2553 O O . GLY A 1 327 ? 31.213 7.136 -27.179 1.00 94.94 327 GLY A O 1
ATOM 2554 N N . ASN A 1 328 ? 29.637 8.120 -28.431 1.00 97.25 328 ASN A N 1
ATOM 2555 C CA . ASN A 1 328 ? 30.153 9.472 -28.217 1.00 97.25 328 ASN A CA 1
ATOM 2556 C C . ASN A 1 328 ? 29.646 10.000 -26.856 1.00 97.25 328 ASN A C 1
ATOM 2558 O O . ASN A 1 328 ? 28.436 10.150 -26.694 1.00 97.25 328 ASN A O 1
ATOM 2562 N N . PRO A 1 329 ? 30.516 10.344 -25.886 1.00 96.56 329 PRO A N 1
ATOM 2563 C CA . PRO A 1 329 ? 30.076 10.818 -24.571 1.00 96.56 329 PRO A CA 1
ATOM 2564 C C . PRO A 1 329 ? 29.279 12.129 -24.630 1.00 96.56 329 PRO A C 1
ATOM 2566 O O . PRO A 1 329 ? 28.502 12.414 -23.723 1.00 96.56 329 PRO A O 1
ATOM 2569 N N . CYS A 1 330 ? 29.417 12.921 -25.699 1.00 97.69 330 CYS A N 1
ATOM 2570 C CA . CYS A 1 330 ? 28.658 14.157 -25.881 1.00 97.69 330 CYS A CA 1
ATOM 2571 C C . CYS A 1 330 ? 27.181 13.951 -26.248 1.00 97.69 330 CYS A C 1
ATOM 2573 O O . CYS A 1 330 ? 26.460 14.945 -26.371 1.00 97.69 330 CYS A O 1
ATOM 2575 N N . THR A 1 331 ? 26.716 12.709 -26.430 1.00 97.69 331 THR A N 1
ATOM 2576 C CA . THR A 1 331 ? 25.280 12.423 -26.569 1.00 97.69 331 THR A CA 1
ATOM 2577 C C . THR A 1 331 ? 24.545 12.493 -25.232 1.00 97.69 331 THR A C 1
ATOM 2579 O O . THR A 1 331 ? 23.328 12.623 -25.226 1.00 97.69 331 THR A O 1
ATOM 2582 N N . GLY A 1 332 ? 25.245 12.412 -24.098 1.00 96.75 332 GLY A N 1
ATOM 2583 C CA . GLY A 1 332 ? 24.654 12.566 -22.769 1.00 96.75 332 GLY A CA 1
ATOM 2584 C C . GLY A 1 332 ? 24.691 14.018 -22.295 1.00 96.75 332 GLY A C 1
ATOM 2585 O O . GLY A 1 332 ? 25.761 14.621 -22.232 1.00 96.75 332 GLY A O 1
ATOM 2586 N N . VAL A 1 333 ? 23.538 14.594 -21.953 1.00 96.31 333 VAL A N 1
ATOM 2587 C CA . VAL A 1 333 ? 23.400 16.009 -21.565 1.00 96.31 333 VAL A CA 1
ATOM 2588 C C . VAL A 1 333 ? 22.349 16.203 -20.475 1.00 96.31 333 VAL A C 1
ATOM 2590 O O . VAL A 1 333 ? 21.410 15.426 -20.375 1.00 96.31 333 VAL A O 1
ATOM 2593 N N . LEU A 1 334 ? 22.442 17.282 -19.695 1.00 95.38 334 LEU A N 1
ATOM 2594 C CA . LEU A 1 334 ? 21.337 17.725 -18.834 1.00 95.38 334 LEU A CA 1
ATOM 2595 C C . LEU A 1 334 ? 20.432 18.673 -19.622 1.00 95.38 334 LEU A C 1
ATOM 2597 O O . LEU A 1 334 ? 20.595 19.891 -19.567 1.00 95.38 334 LEU A O 1
ATOM 2601 N N . GLY A 1 335 ? 19.508 18.111 -20.402 1.00 93.81 335 GLY A N 1
ATOM 2602 C CA . GLY A 1 335 ? 18.448 18.907 -21.017 1.00 93.81 335 GLY A CA 1
ATOM 2603 C C . GLY A 1 335 ? 17.525 19.541 -19.964 1.00 93.81 335 GLY A C 1
ATOM 2604 O O . GLY A 1 335 ? 17.571 19.162 -18.793 1.00 93.81 335 GLY A O 1
ATOM 2605 N N . PRO A 1 336 ? 16.634 20.468 -20.359 1.00 93.12 336 PRO A N 1
ATOM 2606 C CA . PRO A 1 336 ? 15.824 21.252 -19.418 1.00 93.12 336 PRO A CA 1
ATOM 2607 C C . PRO A 1 336 ? 14.950 20.422 -18.468 1.00 93.12 336 PRO A C 1
ATOM 2609 O O . PRO A 1 336 ? 14.635 20.868 -17.370 1.00 93.12 336 PRO A O 1
ATOM 2612 N N . LYS A 1 337 ? 14.544 19.224 -18.904 1.00 94.06 337 LYS A N 1
ATOM 2613 C CA . LYS A 1 337 ? 13.720 18.277 -18.138 1.00 94.06 337 LYS A CA 1
ATOM 2614 C C . LYS A 1 337 ? 14.471 16.989 -17.780 1.00 94.06 337 LYS A C 1
ATOM 2616 O O . LYS A 1 337 ? 13.845 16.014 -17.376 1.00 94.06 337 LYS A O 1
ATOM 2621 N N . CYS A 1 338 ? 15.787 16.942 -17.990 1.00 94.75 338 CYS A N 1
ATOM 2622 C CA . CYS A 1 338 ? 16.576 15.762 -17.658 1.00 94.75 338 CYS A CA 1
ATOM 2623 C C . CYS A 1 338 ? 16.608 15.561 -16.140 1.00 94.75 338 CYS A C 1
ATOM 2625 O O . CYS A 1 338 ? 16.917 16.490 -15.396 1.00 94.75 338 CYS A O 1
ATOM 2627 N N . SER A 1 339 ? 16.342 14.334 -15.695 1.00 91.06 339 SER A N 1
ATOM 2628 C CA . SER A 1 339 ? 16.530 13.903 -14.311 1.00 91.06 339 SER A CA 1
ATOM 2629 C C . SER A 1 339 ? 17.231 12.551 -14.299 1.00 91.06 339 SER A C 1
ATOM 2631 O O . SER A 1 339 ? 16.887 11.666 -15.076 1.00 91.06 339 SER A O 1
ATOM 2633 N N . THR A 1 340 ? 18.202 12.380 -13.402 1.00 88.94 340 THR A N 1
ATOM 2634 C CA . THR A 1 340 ? 18.889 11.096 -13.187 1.00 88.94 340 THR A CA 1
ATOM 2635 C C . THR A 1 340 ? 18.312 10.294 -12.025 1.00 88.94 340 THR A C 1
ATOM 2637 O O . THR A 1 340 ? 18.842 9.240 -11.677 1.00 88.94 340 THR A O 1
ATOM 2640 N N . GLU A 1 341 ? 17.238 10.775 -11.402 1.00 84.12 341 GLU A N 1
ATOM 2641 C CA . GLU A 1 341 ? 16.615 10.143 -10.235 1.00 84.12 341 GLU A CA 1
ATOM 2642 C C . GLU A 1 341 ? 16.199 8.694 -10.541 1.00 84.12 341 GLU A C 1
ATOM 2644 O O . GLU A 1 341 ? 16.554 7.767 -9.809 1.00 84.12 341 GLU A O 1
ATOM 2649 N N . MET A 1 342 ? 15.584 8.487 -11.709 1.00 80.19 342 MET A N 1
ATOM 2650 C CA . MET A 1 342 ? 15.124 7.184 -12.199 1.00 80.19 342 MET A CA 1
ATOM 2651 C C . MET A 1 342 ? 16.183 6.405 -12.999 1.00 80.19 342 MET A C 1
ATOM 2653 O O . MET A 1 342 ? 15.893 5.323 -13.502 1.00 80.19 342 MET A O 1
ATOM 2657 N N . HIS A 1 343 ? 17.412 6.912 -13.135 1.00 87.88 343 HIS A N 1
ATOM 2658 C CA . HIS A 1 343 ? 18.477 6.190 -13.834 1.00 87.88 343 HIS A CA 1
ATOM 2659 C C . HIS A 1 343 ? 19.147 5.174 -12.907 1.00 87.88 343 HIS A C 1
ATOM 2661 O O . HIS A 1 343 ? 19.496 5.499 -11.765 1.00 87.88 343 HIS A O 1
ATOM 2667 N N . ALA A 1 344 ? 19.380 3.965 -13.426 1.00 83.00 344 ALA A N 1
ATOM 2668 C CA . ALA A 1 344 ? 20.056 2.886 -12.700 1.00 83.00 344 ALA A CA 1
ATOM 2669 C C . ALA A 1 344 ? 21.498 3.248 -12.305 1.00 83.00 344 ALA A C 1
ATOM 2671 O O . ALA A 1 344 ? 21.978 2.829 -11.256 1.00 83.00 344 ALA A O 1
ATOM 2672 N N . LYS A 1 345 ? 22.169 4.053 -13.134 1.00 87.75 345 LYS A N 1
ATOM 2673 C CA . LYS A 1 345 ? 23.537 4.526 -12.925 1.00 87.75 345 LYS A CA 1
ATOM 2674 C C . LYS A 1 345 ? 23.785 5.769 -13.763 1.00 87.75 345 LYS A C 1
ATOM 2676 O O . LYS A 1 345 ? 23.344 5.830 -14.904 1.00 87.75 345 LYS A O 1
ATOM 2681 N N . GLY A 1 346 ? 24.518 6.736 -13.225 1.00 91.25 346 GLY A N 1
ATOM 2682 C CA . GLY A 1 346 ? 24.970 7.916 -13.952 1.00 91.25 346 GLY A CA 1
ATOM 2683 C C . GLY A 1 346 ? 23.860 8.611 -14.742 1.00 91.25 346 GLY A C 1
ATOM 2684 O O . GLY A 1 346 ? 22.730 8.771 -14.265 1.00 91.25 346 GLY A O 1
ATOM 2685 N N . LEU A 1 347 ? 24.205 9.018 -15.962 1.00 93.00 347 LEU A N 1
ATOM 2686 C CA . LEU A 1 347 ? 23.279 9.551 -16.951 1.00 93.00 347 LEU A CA 1
ATOM 2687 C C . LEU A 1 347 ? 23.045 8.496 -18.040 1.00 93.00 347 LEU A C 1
ATOM 2689 O O . LEU A 1 347 ? 23.965 8.149 -18.778 1.00 93.00 347 LEU A O 1
ATOM 2693 N N . MET A 1 348 ? 21.814 7.996 -18.128 1.00 93.44 348 MET A N 1
ATOM 2694 C CA . MET A 1 348 ? 21.401 6.959 -19.069 1.00 93.44 348 MET A CA 1
ATOM 2695 C C . MET A 1 348 ? 20.640 7.583 -20.235 1.00 93.44 348 MET A C 1
ATOM 2697 O O . MET A 1 348 ? 19.907 8.554 -20.064 1.00 93.44 348 MET A O 1
ATOM 2701 N N . THR A 1 349 ? 20.853 7.032 -21.426 1.00 96.75 349 THR A N 1
ATOM 2702 C CA . THR A 1 349 ? 20.110 7.378 -22.654 1.00 96.75 349 THR A CA 1
ATOM 2703 C C . THR A 1 349 ? 19.740 6.151 -23.488 1.00 96.75 349 THR A C 1
ATOM 2705 O O . THR A 1 349 ? 19.017 6.265 -24.478 1.00 96.75 349 THR A O 1
ATOM 2708 N N . GLY A 1 350 ? 20.239 4.973 -23.094 1.00 96.81 350 GLY A N 1
ATOM 2709 C CA . GLY A 1 350 ? 20.170 3.747 -23.878 1.00 96.81 350 GLY A CA 1
ATOM 2710 C C . GLY A 1 350 ? 18.759 3.183 -24.012 1.00 96.81 350 GLY A C 1
ATOM 2711 O O . GLY A 1 350 ? 18.440 2.611 -25.056 1.00 96.81 350 GLY A O 1
ATOM 2712 N N . HIS A 1 351 ? 17.903 3.360 -23.003 1.00 97.50 351 HIS A N 1
ATOM 2713 C CA . HIS A 1 351 ? 16.534 2.865 -23.071 1.00 97.50 351 HIS A CA 1
ATOM 2714 C C . HIS A 1 351 ? 15.704 3.701 -24.045 1.00 97.50 351 HIS A C 1
ATOM 2716 O O . HIS A 1 351 ? 14.956 3.140 -24.856 1.00 97.50 351 HIS A O 1
ATOM 2722 N N . TYR A 1 352 ? 15.885 5.027 -24.022 1.00 97.50 352 TYR A N 1
ATOM 2723 C CA . TYR A 1 352 ? 15.278 5.919 -25.008 1.00 97.50 352 TYR A CA 1
ATOM 2724 C C . TYR A 1 352 ? 15.760 5.576 -26.417 1.00 97.50 352 TYR A C 1
ATOM 2726 O O . TYR A 1 352 ? 14.933 5.280 -27.278 1.00 97.50 352 TYR A O 1
ATOM 2734 N N . THR A 1 353 ? 17.076 5.530 -26.658 1.00 98.19 353 THR A N 1
ATOM 2735 C CA . THR A 1 353 ? 17.605 5.291 -28.010 1.00 98.19 353 THR A CA 1
ATOM 2736 C C . THR A 1 353 ? 17.234 3.916 -28.563 1.00 98.19 353 THR A C 1
ATOM 2738 O O . THR A 1 353 ? 17.045 3.808 -29.770 1.00 98.19 353 THR A O 1
ATOM 2741 N N . ALA A 1 354 ? 17.051 2.890 -27.722 1.00 98.38 354 ALA A N 1
ATOM 2742 C CA . ALA A 1 354 ? 16.502 1.599 -28.150 1.00 98.38 354 ALA A CA 1
ATOM 2743 C C . ALA A 1 354 ? 15.028 1.704 -28.587 1.00 98.38 354 ALA A C 1
ATOM 2745 O O . ALA A 1 354 ? 14.654 1.158 -29.624 1.00 98.38 354 ALA A O 1
ATOM 2746 N N . THR A 1 355 ? 14.212 2.445 -27.829 1.00 98.12 355 THR A N 1
ATOM 2747 C CA . THR A 1 355 ? 12.774 2.648 -28.095 1.00 98.12 355 THR A CA 1
ATOM 2748 C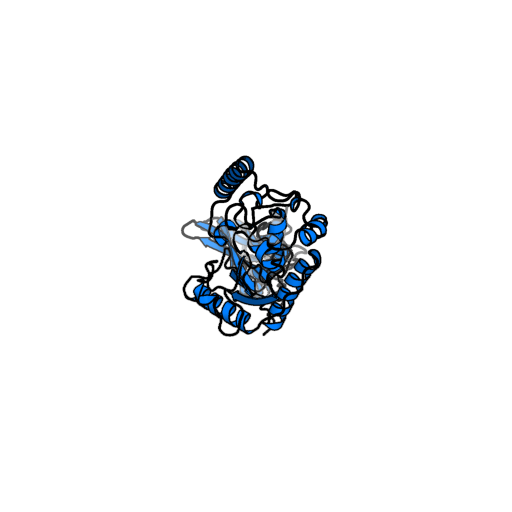 C . THR A 1 355 ? 12.545 3.339 -29.443 1.00 98.12 355 THR A C 1
ATOM 2750 O O . THR A 1 355 ? 11.690 2.935 -30.237 1.00 98.12 355 THR A O 1
ATOM 2753 N N . VAL A 1 356 ? 13.350 4.364 -29.738 1.00 97.88 356 VAL A N 1
ATOM 2754 C CA . VAL A 1 356 ? 13.242 5.167 -30.968 1.00 97.88 356 VAL A CA 1
ATOM 2755 C C . VAL A 1 356 ? 14.273 4.794 -32.032 1.00 97.88 356 VAL A C 1
ATOM 2757 O O . VAL A 1 356 ? 14.523 5.573 -32.948 1.00 97.88 356 VAL A O 1
ATOM 2760 N N . TRP A 1 357 ? 14.870 3.603 -31.944 1.00 98.56 357 TRP A N 1
ATOM 2761 C CA . TRP A 1 357 ? 15.819 3.150 -32.956 1.00 98.56 357 TRP A CA 1
ATOM 2762 C C . TRP A 1 357 ? 15.099 2.931 -34.290 1.00 98.56 357 TRP A C 1
ATOM 2764 O O . TRP A 1 357 ? 14.220 2.073 -34.399 1.00 98.56 357 TRP A O 1
ATOM 2774 N N . GLU A 1 358 ? 15.451 3.712 -35.308 1.00 97.81 358 GLU A N 1
ATOM 2775 C CA . GLU A 1 358 ? 14.729 3.778 -36.583 1.00 97.81 358 GLU A CA 1
ATOM 2776 C C . GLU A 1 358 ? 14.741 2.435 -37.321 1.00 97.81 358 GLU A C 1
ATOM 2778 O O . GLU A 1 358 ? 13.725 2.023 -37.872 1.00 97.81 358 GLU A O 1
ATOM 2783 N N . ALA A 1 359 ? 15.859 1.706 -37.260 1.00 97.44 359 ALA A N 1
ATOM 2784 C CA . ALA A 1 359 ? 16.000 0.417 -37.934 1.00 97.44 359 ALA A CA 1
ATOM 2785 C C . ALA A 1 359 ? 15.270 -0.744 -37.235 1.00 97.44 359 ALA A C 1
ATOM 2787 O O . ALA A 1 359 ? 15.129 -1.800 -37.850 1.00 97.44 359 ALA A O 1
ATOM 2788 N N . SER A 1 360 ? 14.843 -0.577 -35.977 1.00 98.38 360 SER A N 1
ATOM 2789 C CA . SER A 1 360 ? 14.072 -1.588 -35.246 1.00 98.38 360 SER A CA 1
ATOM 2790 C C . SER A 1 360 ? 12.644 -1.618 -35.777 1.00 98.38 360 SER A C 1
ATOM 2792 O O . SER A 1 360 ? 11.988 -0.579 -35.846 1.00 98.38 360 SER A O 1
ATOM 2794 N N . THR A 1 361 ? 12.160 -2.806 -36.133 1.00 98.00 361 THR A N 1
ATOM 2795 C CA . THR A 1 361 ? 10.849 -3.010 -36.768 1.00 98.00 361 THR A CA 1
ATOM 2796 C C . THR A 1 361 ? 9.902 -3.857 -35.930 1.00 98.00 361 THR A C 1
ATOM 2798 O O . THR A 1 361 ? 8.688 -3.775 -36.108 1.00 98.00 361 THR A O 1
ATOM 2801 N N . GLU A 1 362 ? 10.431 -4.677 -35.024 1.00 98.50 362 GLU A N 1
ATOM 2802 C CA . GLU A 1 362 ? 9.637 -5.573 -34.188 1.00 98.50 362 GLU A CA 1
ATOM 2803 C C . GLU A 1 362 ? 10.026 -5.466 -32.715 1.00 98.50 362 GLU A C 1
ATOM 2805 O O . GLU A 1 362 ? 11.185 -5.209 -32.379 1.00 98.50 362 GLU A O 1
ATOM 2810 N N . VAL A 1 363 ? 9.055 -5.707 -31.834 1.00 98.75 363 VAL A N 1
ATOM 2811 C CA . VAL A 1 363 ? 9.255 -5.767 -30.385 1.00 98.75 363 VAL A CA 1
ATOM 2812 C C . VAL A 1 363 ? 8.463 -6.919 -29.783 1.00 98.75 363 VAL A C 1
ATOM 2814 O O . VAL A 1 363 ? 7.348 -7.222 -30.208 1.00 98.75 363 VAL A O 1
ATOM 2817 N N . GLY A 1 364 ? 9.037 -7.560 -28.774 1.00 98.38 364 GLY A N 1
ATOM 2818 C CA . GLY A 1 364 ? 8.328 -8.500 -27.920 1.00 98.38 364 GLY A CA 1
ATOM 2819 C C . GLY A 1 364 ? 8.678 -8.238 -26.467 1.00 98.38 364 GLY A C 1
ATOM 2820 O O . GLY A 1 364 ? 9.852 -8.144 -26.110 1.00 98.38 364 GLY A O 1
ATOM 2821 N N . CYS A 1 365 ? 7.654 -8.102 -25.633 1.00 98.38 365 CYS A N 1
ATOM 2822 C CA . CYS A 1 365 ? 7.811 -7.781 -24.222 1.00 98.38 365 CYS A CA 1
ATOM 2823 C C . CYS A 1 365 ? 7.160 -8.834 -23.334 1.00 98.38 365 CYS A C 1
ATOM 2825 O O . CYS A 1 365 ? 6.216 -9.516 -23.732 1.00 98.38 365 CYS A O 1
ATOM 2827 N N . ALA A 1 366 ? 7.609 -8.893 -22.087 1.00 96.94 366 ALA A N 1
ATOM 2828 C CA . ALA A 1 366 ? 6.977 -9.676 -21.041 1.00 96.94 366 ALA A CA 1
ATOM 2829 C C . ALA A 1 366 ? 7.123 -8.982 -19.688 1.00 96.94 366 ALA A C 1
ATOM 2831 O O . ALA A 1 366 ? 7.952 -8.087 -19.513 1.00 96.94 366 ALA A O 1
ATOM 2832 N N . TYR A 1 367 ? 6.334 -9.428 -18.716 1.00 95.62 367 TYR A N 1
ATOM 2833 C CA . TYR A 1 367 ? 6.537 -9.070 -17.322 1.00 95.62 367 TYR A CA 1
ATOM 2834 C C . TYR A 1 367 ? 6.326 -10.277 -16.410 1.00 95.62 367 TYR A C 1
ATOM 2836 O O . TYR A 1 367 ? 5.578 -11.203 -16.734 1.00 95.62 367 TYR A O 1
ATOM 2844 N N . VAL A 1 368 ? 6.951 -10.238 -15.238 1.00 94.56 368 VAL A N 1
ATOM 2845 C CA . VAL A 1 368 ? 6.743 -11.199 -14.153 1.00 94.56 368 VAL A CA 1
ATOM 2846 C C . VAL A 1 368 ? 6.493 -10.465 -12.841 1.00 94.56 368 VAL A C 1
ATOM 2848 O O . VAL A 1 368 ? 6.960 -9.346 -12.623 1.00 94.56 368 VAL A O 1
ATOM 2851 N N . LEU A 1 369 ? 5.734 -11.110 -11.956 1.00 93.00 369 LEU A N 1
ATOM 2852 C CA . LEU A 1 369 ? 5.670 -10.721 -10.554 1.00 93.00 369 LEU A CA 1
ATOM 2853 C C . LEU A 1 369 ? 6.718 -11.503 -9.796 1.00 93.00 369 LEU A C 1
ATOM 2855 O O . LEU A 1 369 ? 6.687 -12.732 -9.781 1.00 93.00 369 LEU A O 1
ATOM 2859 N N . CYS A 1 370 ? 7.603 -10.776 -9.146 1.00 93.81 370 CYS A N 1
ATOM 2860 C CA . CYS A 1 370 ? 8.729 -11.376 -8.484 1.00 93.81 370 CYS A CA 1
ATOM 2861 C C . CYS A 1 370 ? 8.333 -12.039 -7.162 1.00 93.81 370 CYS A C 1
ATOM 2863 O O . CYS A 1 370 ? 7.447 -11.571 -6.425 1.00 93.81 370 CYS A O 1
ATOM 2865 N N . ASN A 1 371 ? 9.035 -13.125 -6.847 1.00 93.56 371 ASN A N 1
ATOM 2866 C CA . ASN A 1 371 ? 8.936 -13.821 -5.571 1.00 93.56 371 ASN A CA 1
ATOM 2867 C C . ASN A 1 371 ? 9.415 -12.903 -4.441 1.00 93.56 371 ASN A C 1
ATOM 2869 O O . ASN A 1 371 ? 8.736 -12.785 -3.417 1.00 93.56 371 ASN A O 1
ATOM 2873 N N . ARG A 1 372 ? 10.520 -12.171 -4.672 1.00 90.50 372 ARG A N 1
ATOM 2874 C CA . ARG A 1 372 ? 10.985 -11.127 -3.752 1.00 90.50 372 ARG A CA 1
ATOM 2875 C C . ARG A 1 372 ? 9.957 -10.010 -3.616 1.00 90.50 372 ARG A C 1
ATOM 2877 O O . ARG A 1 372 ? 9.204 -9.693 -4.540 1.00 90.50 372 ARG A O 1
ATOM 2884 N N . LYS A 1 373 ? 9.972 -9.382 -2.448 1.00 88.69 373 LYS A N 1
ATOM 2885 C CA . LYS A 1 373 ? 9.119 -8.248 -2.105 1.00 88.69 373 LYS A CA 1
ATOM 2886 C C . LYS A 1 373 ? 9.991 -7.039 -1.825 1.00 88.69 373 LYS A C 1
ATOM 2888 O O . LYS A 1 373 ? 11.131 -7.175 -1.391 1.00 88.69 373 LYS A O 1
ATOM 2893 N N . CYS A 1 374 ? 9.456 -5.864 -2.110 1.00 88.44 374 CYS A N 1
ATOM 2894 C CA . CYS A 1 374 ? 10.043 -4.608 -1.667 1.00 88.44 374 CYS A CA 1
ATOM 2895 C C . CYS A 1 374 ? 9.435 -4.212 -0.312 1.00 88.44 374 CYS A C 1
ATOM 2897 O O . CYS A 1 374 ? 8.626 -4.950 0.267 1.00 88.44 374 CYS A O 1
ATOM 2899 N N . GLN A 1 375 ? 9.837 -3.051 0.207 1.00 84.81 375 GLN A N 1
ATOM 2900 C CA . GLN A 1 375 ? 9.379 -2.525 1.491 1.00 84.81 375 GLN A CA 1
ATOM 2901 C C . GLN A 1 375 ? 7.849 -2.595 1.622 1.00 84.81 375 GLN A C 1
ATOM 2903 O O . GLN A 1 375 ? 7.110 -2.371 0.653 1.00 84.81 375 GLN A O 1
ATOM 2908 N N . HIS A 1 376 ? 7.390 -2.913 2.834 1.00 87.38 376 HIS A N 1
ATOM 2909 C CA . HIS A 1 376 ? 5.975 -3.106 3.158 1.00 87.38 376 HIS A CA 1
ATOM 2910 C C . HIS A 1 376 ? 5.325 -4.291 2.426 1.00 87.38 376 HIS A C 1
ATOM 2912 O O . HIS A 1 376 ? 4.134 -4.267 2.119 1.00 87.38 376 HIS A O 1
ATOM 2918 N N . ASN A 1 377 ? 6.113 -5.334 2.137 1.00 85.06 377 ASN A N 1
ATOM 2919 C CA . ASN A 1 377 ? 5.663 -6.566 1.482 1.00 85.06 377 ASN A CA 1
ATOM 2920 C C . ASN A 1 377 ? 5.023 -6.325 0.096 1.00 85.06 377 ASN A C 1
ATOM 2922 O O . ASN A 1 377 ? 4.159 -7.081 -0.361 1.00 85.06 377 ASN A O 1
ATOM 2926 N N . ARG A 1 378 ? 5.421 -5.238 -0.577 1.00 88.06 378 ARG A N 1
ATOM 2927 C CA . ARG A 1 378 ? 4.864 -4.850 -1.874 1.00 88.06 378 ARG A CA 1
ATOM 2928 C C . ARG A 1 378 ? 5.390 -5.767 -2.992 1.00 88.06 378 ARG A C 1
ATOM 2930 O O . ARG A 1 378 ? 6.554 -6.180 -2.951 1.00 88.06 378 ARG A O 1
ATOM 2937 N N . PRO A 1 379 ? 4.559 -6.114 -3.996 1.00 89.00 379 PRO A N 1
ATOM 2938 C CA . PRO A 1 379 ? 5.000 -6.890 -5.147 1.00 89.00 379 PRO A CA 1
ATOM 2939 C C . PRO A 1 379 ? 6.057 -6.126 -5.939 1.00 89.00 379 PRO A C 1
ATOM 2941 O O . PRO A 1 379 ? 5.857 -4.957 -6.264 1.00 89.00 379 PRO A O 1
ATOM 2944 N N . VAL A 1 380 ? 7.142 -6.802 -6.298 1.00 91.50 380 VAL A N 1
ATOM 2945 C CA . VAL A 1 380 ? 8.089 -6.297 -7.293 1.00 91.50 380 VAL A CA 1
ATOM 2946 C C . VAL A 1 380 ? 7.648 -6.803 -8.663 1.00 91.50 380 VAL A C 1
ATOM 2948 O O . VAL A 1 380 ? 7.280 -7.970 -8.808 1.00 91.50 380 VAL A O 1
ATOM 2951 N N . ILE A 1 381 ? 7.650 -5.917 -9.652 1.00 93.19 381 ILE A N 1
ATOM 2952 C CA . ILE A 1 381 ? 7.379 -6.246 -11.052 1.00 93.19 381 ILE A CA 1
ATOM 2953 C C . ILE A 1 381 ? 8.685 -6.087 -11.808 1.00 93.19 381 ILE A C 1
ATOM 2955 O O . ILE A 1 381 ? 9.319 -5.042 -11.686 1.00 93.19 381 ILE A O 1
ATOM 2959 N N . LEU A 1 382 ? 9.039 -7.084 -12.611 1.00 94.75 382 LEU A N 1
ATOM 2960 C CA . LEU A 1 382 ? 10.113 -6.984 -13.589 1.00 94.75 382 LEU A CA 1
ATOM 2961 C C . LEU A 1 382 ? 9.491 -7.052 -14.983 1.00 94.75 382 LEU A C 1
ATOM 2963 O O . LEU A 1 382 ? 8.714 -7.964 -15.271 1.00 94.75 382 LEU A O 1
ATOM 2967 N N . VAL A 1 383 ? 9.802 -6.069 -15.820 1.00 96.62 383 VAL A N 1
ATOM 2968 C CA . VAL A 1 383 ? 9.345 -5.951 -17.207 1.00 96.62 383 VAL A CA 1
ATOM 2969 C C . VAL A 1 383 ? 10.572 -5.924 -18.102 1.00 96.62 383 VAL A C 1
ATOM 2971 O O . VAL A 1 383 ? 11.578 -5.302 -17.765 1.00 96.62 383 VAL A O 1
ATOM 2974 N N . GLY A 1 384 ? 10.480 -6.565 -19.258 1.00 97.62 384 GLY A N 1
ATOM 2975 C CA . GLY A 1 384 ? 11.493 -6.449 -20.292 1.00 97.62 384 GLY A CA 1
ATOM 2976 C C . GLY A 1 384 ? 10.882 -6.433 -21.678 1.00 97.62 384 GLY A C 1
ATOM 2977 O O . GLY A 1 384 ? 9.796 -6.974 -21.894 1.00 97.62 384 GLY A O 1
ATOM 2978 N N . CYS A 1 385 ? 11.588 -5.790 -22.597 1.00 98.62 385 CYS A N 1
ATOM 2979 C CA . CYS A 1 385 ? 11.264 -5.738 -24.014 1.00 98.62 385 CYS A CA 1
ATOM 2980 C C . CYS A 1 385 ? 12.525 -6.006 -24.819 1.00 98.62 385 CYS A C 1
ATOM 2982 O O . CYS A 1 385 ? 13.565 -5.410 -24.542 1.00 98.62 385 CYS A O 1
ATOM 2984 N N . GLN A 1 386 ? 12.416 -6.858 -25.833 1.00 98.75 386 GLN A N 1
ATOM 2985 C CA . GLN A 1 386 ? 13.473 -7.106 -26.803 1.00 98.75 386 GLN A CA 1
ATOM 2986 C C . GLN A 1 386 ? 13.080 -6.565 -28.179 1.00 98.75 386 GLN A C 1
ATOM 2988 O O . GLN A 1 386 ? 11.917 -6.655 -28.575 1.00 98.75 386 GLN A O 1
ATOM 2993 N N . TYR A 1 387 ? 14.052 -6.002 -28.899 1.00 98.62 387 TYR A N 1
ATOM 2994 C CA . TYR A 1 387 ? 13.843 -5.283 -30.162 1.00 98.62 387 TYR A CA 1
ATOM 2995 C C . TYR A 1 387 ? 14.589 -5.961 -31.307 1.00 98.62 387 TYR A C 1
ATOM 2997 O O . TYR A 1 387 ? 15.772 -6.276 -31.160 1.00 98.62 387 TYR A O 1
ATOM 3005 N N . SER A 1 388 ? 13.926 -6.143 -32.450 1.00 97.94 388 SER A N 1
ATOM 3006 C CA . SER A 1 388 ? 14.536 -6.685 -33.665 1.00 97.94 388 SER A CA 1
ATOM 3007 C C . SER A 1 388 ? 14.465 -5.687 -34.823 1.00 97.94 388 SER A C 1
ATOM 3009 O O . SER A 1 388 ? 13.385 -5.159 -35.111 1.00 97.94 388 SER A O 1
ATOM 3011 N N . PRO A 1 389 ? 15.578 -5.470 -35.544 1.00 96.75 389 PRO A N 1
ATOM 3012 C CA . PRO A 1 389 ? 16.970 -5.751 -35.152 1.00 96.75 389 PRO A CA 1
ATOM 3013 C C . PRO A 1 389 ? 17.394 -4.973 -33.897 1.00 96.75 389 PRO A C 1
ATOM 3015 O O . PRO A 1 389 ? 16.715 -4.031 -33.499 1.00 96.75 389 PRO A O 1
ATOM 3018 N N . SER A 1 390 ? 18.535 -5.316 -33.291 1.00 97.06 390 SER A N 1
ATOM 3019 C CA . SER A 1 390 ? 19.069 -4.545 -32.162 1.00 97.06 390 SER A CA 1
ATOM 3020 C C . SER A 1 390 ? 19.364 -3.089 -32.524 1.00 97.06 390 SER A C 1
ATOM 3022 O O . SER A 1 390 ? 20.028 -2.807 -33.527 1.00 97.06 390 SER A O 1
ATOM 3024 N N . GLY A 1 391 ? 18.961 -2.183 -31.634 1.00 97.06 391 GLY A N 1
ATOM 3025 C CA . GLY A 1 391 ? 19.429 -0.804 -31.627 1.00 97.06 391 GLY A CA 1
ATOM 3026 C C . GLY A 1 391 ? 20.752 -0.612 -30.887 1.00 97.06 391 GLY A C 1
ATOM 3027 O O . GLY A 1 391 ? 21.472 -1.568 -30.604 1.00 97.06 391 GLY A O 1
ATOM 3028 N N . ASN A 1 392 ? 21.059 0.642 -30.553 1.00 97.38 392 ASN A N 1
ATOM 3029 C CA . ASN A 1 392 ? 22.217 1.051 -29.749 1.00 97.38 392 ASN A CA 1
ATOM 3030 C C . ASN A 1 392 ? 23.572 0.567 -30.289 1.00 97.38 392 ASN A C 1
ATOM 3032 O O . ASN A 1 392 ? 24.502 0.288 -29.533 1.00 97.38 392 ASN A O 1
ATOM 3036 N N . ILE A 1 393 ? 23.703 0.497 -31.614 1.00 97.00 393 ILE A N 1
ATOM 3037 C CA . ILE A 1 393 ? 24.946 0.092 -32.270 1.00 97.00 393 ILE A CA 1
ATOM 3038 C C . ILE A 1 393 ? 25.968 1.226 -32.141 1.00 97.00 393 ILE A C 1
ATOM 3040 O O . ILE A 1 393 ? 25.752 2.327 -32.654 1.00 97.00 393 ILE A O 1
ATOM 3044 N N . VAL A 1 394 ? 27.097 0.947 -31.487 1.00 97.25 394 VAL A N 1
ATOM 3045 C CA . VAL A 1 394 ? 28.206 1.901 -31.326 1.00 97.25 394 VAL A CA 1
ATOM 3046 C C . VAL A 1 394 ? 28.652 2.440 -32.690 1.00 97.25 394 VAL A C 1
ATOM 3048 O O . VAL A 1 394 ? 28.808 1.696 -33.658 1.00 97.25 394 VAL A O 1
ATOM 3051 N N . GLY A 1 395 ? 28.838 3.757 -32.778 1.00 97.50 395 GLY A N 1
ATOM 3052 C CA . GLY A 1 395 ? 29.220 4.458 -34.005 1.00 97.50 395 GLY A CA 1
ATOM 3053 C C . GLY A 1 395 ? 28.066 4.750 -34.972 1.00 97.50 395 GLY A C 1
ATOM 3054 O O . GLY A 1 395 ? 28.289 5.419 -35.982 1.00 97.50 395 GLY A O 1
ATOM 3055 N N . LYS A 1 396 ? 26.840 4.293 -34.689 1.00 97.94 396 LYS A N 1
ATOM 3056 C CA . LYS A 1 396 ? 25.629 4.619 -35.462 1.00 97.94 396 LYS A CA 1
ATOM 3057 C C . LYS A 1 396 ? 24.757 5.618 -34.705 1.00 97.94 396 LYS A C 1
ATOM 3059 O O . LYS A 1 396 ? 24.854 5.723 -33.487 1.00 97.94 396 LYS A O 1
ATOM 3064 N N . THR A 1 397 ? 23.925 6.367 -35.420 1.00 98.12 397 THR A N 1
ATOM 3065 C CA . THR A 1 397 ? 22.898 7.226 -34.817 1.00 98.12 397 THR A CA 1
ATOM 3066 C C . THR A 1 397 ? 21.600 6.431 -34.638 1.00 98.12 397 THR A C 1
ATOM 3068 O O . THR A 1 397 ? 21.347 5.519 -35.428 1.00 98.12 397 THR A O 1
ATOM 3071 N N . PRO A 1 398 ? 20.768 6.751 -33.629 1.00 97.69 398 PRO A N 1
ATOM 3072 C CA . PRO A 1 398 ? 19.502 6.048 -33.416 1.00 97.69 398 PRO A CA 1
ATOM 3073 C C . PRO A 1 398 ? 18.465 6.289 -34.510 1.00 97.69 398 PRO A C 1
ATOM 3075 O O . PRO A 1 398 ? 17.624 5.434 -34.762 1.00 97.69 398 PRO A O 1
ATOM 3078 N N . PHE A 1 399 ? 18.550 7.436 -35.170 1.00 97.81 399 PHE A N 1
ATOM 3079 C CA . PHE A 1 399 ? 17.686 7.852 -36.266 1.00 97.81 399 PHE A CA 1
ATOM 3080 C C . PHE A 1 399 ? 18.440 8.845 -37.163 1.00 97.81 399 PHE A C 1
ATOM 3082 O O . PHE A 1 399 ? 19.606 9.172 -36.900 1.00 97.81 399 PHE A O 1
ATOM 3089 N N . SER A 1 400 ? 17.816 9.303 -38.245 1.00 97.56 400 SER A N 1
ATOM 3090 C CA . SER A 1 400 ? 18.368 10.347 -39.119 1.00 97.56 400 SER A CA 1
ATOM 3091 C C . SER A 1 400 ? 18.363 11.749 -38.485 1.00 97.56 400 SER A C 1
ATOM 3093 O O . SER A 1 400 ? 17.604 12.051 -37.565 1.00 97.56 400 SER A O 1
ATOM 3095 N N . LYS A 1 401 ? 19.190 12.661 -39.007 1.00 96.38 401 LYS A N 1
ATOM 3096 C CA . LYS A 1 401 ? 19.212 14.063 -38.554 1.00 96.38 401 LYS A CA 1
ATOM 3097 C C . LYS A 1 401 ? 17.864 14.765 -38.754 1.00 96.38 401 LYS A C 1
ATOM 3099 O O . LYS A 1 401 ? 17.450 15.540 -37.898 1.00 96.38 401 LYS A O 1
ATOM 3104 N N . ASP A 1 402 ? 17.152 14.453 -39.834 1.00 96.31 402 ASP A N 1
ATOM 3105 C CA . ASP A 1 402 ? 15.829 15.024 -40.100 1.00 96.31 402 ASP A CA 1
ATOM 3106 C C . ASP A 1 402 ? 14.809 14.606 -39.034 1.00 96.31 402 ASP A C 1
ATOM 3108 O O . ASP A 1 402 ? 13.981 15.414 -38.610 1.00 96.31 402 ASP A O 1
ATOM 3112 N N . VAL A 1 403 ? 14.896 13.361 -38.548 1.00 96.75 403 VAL A N 1
ATOM 3113 C CA . VAL A 1 403 ? 14.115 12.897 -37.392 1.00 96.75 403 VAL A CA 1
ATOM 3114 C C . VAL A 1 403 ? 14.477 13.707 -36.144 1.00 96.75 403 VAL A C 1
ATOM 3116 O O . VAL A 1 403 ? 13.578 14.170 -35.444 1.00 96.75 403 VAL A O 1
ATOM 3119 N N . ALA A 1 404 ? 15.768 13.951 -35.894 1.00 96.31 404 ALA A N 1
ATOM 3120 C CA . ALA A 1 404 ? 16.218 14.763 -34.759 1.00 96.31 404 ALA A CA 1
ATOM 3121 C C . ALA A 1 404 ? 15.662 16.196 -34.803 1.00 96.31 404 ALA A C 1
ATOM 3123 O O . ALA A 1 404 ? 15.220 16.720 -33.782 1.00 96.31 404 ALA A O 1
ATOM 3124 N N . MET A 1 405 ? 15.645 16.813 -35.988 1.00 94.38 405 MET A N 1
ATOM 3125 C CA . MET A 1 405 ? 15.085 18.151 -36.197 1.00 94.38 405 MET A CA 1
ATOM 3126 C C . MET A 1 405 ? 13.582 18.191 -35.910 1.00 94.38 405 MET A C 1
ATOM 3128 O O . MET A 1 405 ? 13.118 19.100 -35.228 1.00 94.38 405 MET A O 1
ATOM 3132 N N . ARG A 1 406 ? 12.817 17.190 -36.369 1.00 91.62 406 ARG A N 1
ATOM 3133 C CA . ARG A 1 406 ? 11.376 17.094 -36.070 1.00 91.62 406 ARG A CA 1
ATOM 3134 C C . ARG A 1 406 ? 11.111 16.887 -34.581 1.00 91.62 406 ARG A C 1
ATOM 3136 O O . ARG A 1 406 ? 10.237 17.536 -34.010 1.00 91.62 406 ARG A O 1
ATOM 3143 N N . ALA A 1 407 ? 11.892 16.020 -33.945 1.00 93.06 407 ALA A N 1
ATOM 3144 C CA . ALA A 1 407 ? 11.747 15.698 -32.532 1.00 93.06 407 ALA A CA 1
ATOM 3145 C C . ALA A 1 407 ? 12.194 16.837 -31.593 1.00 93.06 407 ALA A C 1
ATOM 3147 O O . ALA A 1 407 ? 11.861 16.804 -30.408 1.00 93.06 407 ALA A O 1
ATOM 3148 N N . GLN A 1 408 ? 12.882 17.874 -32.095 1.00 89.69 408 GLN A N 1
ATOM 3149 C CA . GLN A 1 408 ? 13.341 19.017 -31.295 1.00 89.69 408 GLN A CA 1
ATOM 3150 C C . GLN A 1 408 ? 12.192 19.758 -30.586 1.00 89.69 408 GLN A C 1
ATOM 3152 O O . GLN A 1 408 ? 12.388 20.289 -29.495 1.00 89.69 408 GLN A O 1
ATOM 3157 N N . GLY A 1 409 ? 10.981 19.750 -31.157 1.00 86.62 409 GLY A N 1
ATOM 3158 C CA . GLY A 1 409 ? 9.793 20.321 -30.510 1.00 86.62 409 GLY A CA 1
ATOM 3159 C C . GLY A 1 409 ? 9.409 19.625 -29.196 1.00 86.62 409 GLY A C 1
ATOM 3160 O O . GLY A 1 409 ? 8.847 20.259 -28.306 1.00 86.62 409 GLY A O 1
ATOM 3161 N N . PHE A 1 410 ? 9.754 18.343 -29.048 1.00 88.38 410 PHE A N 1
ATOM 3162 C CA . PHE A 1 410 ? 9.536 17.561 -27.827 1.00 88.38 410 PHE A CA 1
ATOM 3163 C C . PHE A 1 410 ? 10.798 17.495 -26.956 1.00 88.38 410 PHE A C 1
ATOM 3165 O O . PHE A 1 410 ? 10.713 17.573 -25.730 1.00 88.38 410 PHE A O 1
ATOM 3172 N N . PHE A 1 411 ? 11.967 17.400 -27.594 1.00 92.56 411 PHE A N 1
ATOM 3173 C CA . PHE A 1 411 ? 13.278 17.262 -26.964 1.00 92.56 411 PHE A CA 1
ATOM 3174 C C . PHE A 1 411 ? 14.236 18.351 -27.478 1.00 92.56 411 PHE A C 1
ATOM 3176 O O . PHE A 1 411 ? 15.043 18.100 -28.379 1.00 92.56 411 PHE A O 1
ATOM 3183 N N . PRO A 1 412 ? 14.186 19.574 -26.919 1.00 93.50 412 PRO A N 1
ATOM 3184 C CA . PRO A 1 412 ? 14.926 20.720 -27.455 1.00 93.50 412 PRO A CA 1
ATOM 3185 C C . PRO A 1 412 ? 16.448 20.522 -27.459 1.00 93.50 412 PRO A C 1
ATOM 3187 O O . PRO A 1 412 ? 17.137 21.055 -28.325 1.00 93.50 412 PRO A O 1
ATOM 3190 N N . GLN A 1 413 ? 16.968 19.723 -26.525 1.00 94.56 413 GLN A N 1
ATOM 3191 C CA . GLN A 1 413 ? 18.388 19.402 -26.372 1.00 94.56 413 GLN A CA 1
ATOM 3192 C C . GLN A 1 413 ? 18.939 18.398 -27.400 1.00 94.56 413 GLN A C 1
ATOM 3194 O O . GLN A 1 413 ? 20.151 18.165 -27.399 1.00 94.56 413 GLN A O 1
ATOM 3199 N N . LEU A 1 414 ? 18.095 17.816 -28.269 1.00 95.94 414 LEU A N 1
ATOM 3200 C CA . LEU A 1 414 ? 18.557 16.929 -29.344 1.00 95.94 414 LEU A CA 1
ATOM 3201 C C . LEU A 1 414 ? 19.563 17.624 -30.257 1.00 95.94 414 LEU A C 1
ATOM 3203 O O . LEU A 1 414 ? 20.494 16.978 -30.732 1.00 95.94 414 LEU A O 1
ATOM 3207 N N . LEU A 1 415 ? 19.382 18.927 -30.479 1.00 95.19 415 LEU A N 1
ATOM 3208 C CA . LEU A 1 415 ? 20.256 19.751 -31.299 1.00 95.19 415 LEU A CA 1
ATOM 3209 C C . LEU A 1 415 ? 20.803 20.944 -30.494 1.00 95.19 415 LEU A C 1
ATOM 3211 O O . LEU A 1 415 ? 20.121 21.431 -29.590 1.00 95.19 415 LEU A O 1
ATOM 3215 N N . PRO A 1 416 ? 22.016 21.443 -30.808 1.00 95.25 416 PRO A N 1
ATOM 3216 C CA . PRO A 1 416 ? 22.931 20.978 -31.862 1.00 95.25 416 PRO A CA 1
ATOM 3217 C C . PRO A 1 416 ? 23.464 19.560 -31.610 1.00 95.25 416 PRO A C 1
ATOM 3219 O O . PRO A 1 416 ? 23.414 19.073 -30.484 1.00 95.25 416 PRO A O 1
ATOM 3222 N N . GLU A 1 417 ? 23.948 18.899 -32.664 1.00 96.25 417 GLU A N 1
ATOM 3223 C CA . GLU A 1 417 ? 24.448 17.519 -32.588 1.00 96.25 417 GLU A CA 1
ATOM 3224 C C . GLU A 1 417 ? 25.614 17.382 -31.597 1.00 96.25 417 GLU A C 1
ATOM 3226 O O . GLU A 1 417 ? 26.344 18.337 -31.304 1.00 96.25 417 GLU A O 1
ATOM 3231 N N . ALA A 1 418 ? 25.802 16.172 -31.078 1.00 97.50 418 ALA A N 1
ATOM 3232 C CA . ALA A 1 418 ? 26.922 15.824 -30.224 1.00 97.50 418 ALA A CA 1
ATOM 3233 C C . ALA A 1 418 ? 28.240 16.124 -30.947 1.00 97.50 418 ALA A C 1
ATOM 3235 O O . ALA A 1 418 ? 28.483 15.669 -32.063 1.00 97.50 418 ALA A O 1
ATOM 3236 N N . SER A 1 419 ? 29.100 16.900 -30.291 1.00 96.81 419 SER A N 1
ATOM 3237 C CA . SER A 1 419 ? 30.377 17.310 -30.864 1.00 96.81 419 SER A CA 1
ATOM 3238 C C . SER A 1 419 ? 31.281 16.107 -31.131 1.00 96.81 419 SER A C 1
ATOM 3240 O O . SER A 1 419 ? 31.431 15.245 -30.268 1.00 96.81 419 SER A O 1
ATOM 3242 N N . GLU A 1 420 ? 31.941 16.099 -32.289 1.00 96.12 420 GLU A N 1
ATOM 3243 C CA . GLU A 1 420 ? 33.046 15.178 -32.598 1.00 96.12 420 GLU A CA 1
ATOM 3244 C C . GLU A 1 420 ? 34.427 15.834 -32.393 1.00 96.12 420 GLU A C 1
ATOM 3246 O O . GLU A 1 420 ? 35.450 15.164 -32.502 1.00 96.12 420 GLU A O 1
ATOM 3251 N N . ASP A 1 421 ? 34.475 17.130 -32.047 1.00 97.50 421 ASP A N 1
ATOM 3252 C CA . ASP A 1 421 ? 35.725 17.814 -31.691 1.00 97.50 421 ASP A CA 1
ATOM 3253 C C . ASP A 1 421 ? 36.414 17.133 -30.485 1.00 97.50 421 ASP A C 1
ATOM 3255 O O . ASP A 1 421 ? 35.788 17.011 -29.423 1.00 97.50 421 ASP A O 1
ATOM 3259 N N . PRO A 1 422 ? 37.700 16.741 -30.592 1.00 97.12 422 PRO A N 1
ATOM 3260 C CA . PRO A 1 422 ? 38.390 15.986 -29.546 1.00 97.12 422 PRO A CA 1
ATOM 3261 C C . PRO A 1 422 ? 38.444 16.675 -28.178 1.00 97.12 422 PRO A C 1
ATOM 3263 O O . PRO A 1 422 ? 38.423 15.995 -27.148 1.00 97.12 422 PRO A O 1
ATOM 3266 N N . LYS A 1 423 ? 38.515 18.015 -28.130 1.00 96.69 423 LYS A N 1
ATOM 3267 C CA . LYS A 1 423 ? 38.560 18.746 -26.853 1.00 96.69 423 LYS A CA 1
ATOM 3268 C C . LYS A 1 423 ? 37.206 18.666 -26.159 1.00 96.69 423 LYS A C 1
ATOM 3270 O O . LYS A 1 423 ? 37.154 18.280 -24.992 1.00 96.69 423 LYS A O 1
ATOM 3275 N N . LYS A 1 424 ? 36.124 18.927 -26.897 1.00 97.38 424 LYS A N 1
ATOM 3276 C CA . LYS A 1 424 ? 34.752 18.809 -26.383 1.00 97.38 424 LYS A CA 1
ATOM 3277 C C . LYS A 1 424 ? 34.405 17.378 -25.979 1.00 97.38 424 LYS A C 1
ATOM 3279 O O . LYS A 1 424 ? 33.830 17.177 -24.917 1.00 97.38 424 LYS A O 1
ATOM 3284 N N . VAL A 1 425 ? 34.812 16.375 -26.759 1.00 97.69 425 VAL A N 1
ATOM 3285 C CA . VAL A 1 425 ? 34.623 14.956 -26.399 1.00 97.69 425 VAL A CA 1
ATOM 3286 C C . VAL A 1 425 ? 35.280 14.640 -25.052 1.00 97.69 425 VAL A C 1
ATOM 3288 O O . VAL A 1 425 ? 34.659 14.009 -24.198 1.00 97.69 425 VAL A O 1
ATOM 3291 N N . LYS A 1 426 ? 36.497 15.144 -24.806 1.00 97.56 426 LYS A N 1
ATOM 3292 C CA . LYS A 1 426 ? 37.186 14.977 -23.517 1.00 97.56 426 LYS A CA 1
ATOM 3293 C C . LYS A 1 426 ? 36.477 15.692 -22.359 1.00 97.56 426 LYS A C 1
ATOM 3295 O O . LYS A 1 426 ? 36.584 15.243 -21.221 1.00 97.56 426 LYS A O 1
ATOM 3300 N N . GLU A 1 427 ? 35.793 16.804 -22.613 1.00 97.69 427 GLU A N 1
ATOM 3301 C CA . GLU A 1 427 ? 34.967 17.497 -21.613 1.00 97.69 427 GLU A CA 1
ATOM 3302 C C . GLU A 1 427 ? 33.693 16.708 -21.296 1.00 97.69 427 GLU A C 1
ATOM 3304 O O . GLU A 1 427 ? 33.405 16.461 -20.126 1.00 97.69 427 GLU A O 1
ATOM 3309 N N . CYS A 1 428 ? 32.981 16.236 -22.322 1.00 97.44 428 CYS A N 1
ATOM 3310 C CA . CYS A 1 428 ? 31.800 15.387 -22.160 1.00 97.44 428 CYS A CA 1
ATOM 3311 C C . CYS A 1 428 ? 32.127 14.089 -21.409 1.00 97.44 428 CYS A C 1
ATOM 3313 O O . CYS A 1 428 ? 31.339 13.637 -20.586 1.00 97.44 428 CYS A O 1
ATOM 3315 N N . GLU A 1 429 ? 33.305 13.508 -21.645 1.00 97.25 429 GLU A N 1
ATOM 3316 C CA . GLU A 1 429 ? 33.764 12.320 -20.925 1.00 97.25 429 GLU A CA 1
ATOM 3317 C C . GLU A 1 429 ? 33.965 12.593 -19.426 1.00 97.25 429 GLU A C 1
ATOM 3319 O O . GLU A 1 429 ? 33.542 11.794 -18.592 1.00 97.25 429 GLU A O 1
ATOM 3324 N N . ARG A 1 430 ? 34.533 13.750 -19.055 1.00 97.31 430 ARG A N 1
ATOM 3325 C CA . ARG A 1 430 ? 34.626 14.153 -17.639 1.00 97.31 430 ARG A CA 1
ATOM 3326 C C . ARG A 1 430 ? 33.243 14.349 -17.031 1.00 97.31 430 ARG A C 1
ATOM 3328 O O . ARG A 1 430 ? 32.989 13.849 -15.942 1.00 97.31 430 ARG A O 1
ATOM 3335 N N . PHE A 1 431 ? 32.347 15.020 -17.752 1.00 96.38 431 PHE A N 1
ATOM 3336 C CA . PHE A 1 431 ? 30.964 15.205 -17.322 1.00 96.38 431 PHE A CA 1
ATOM 3337 C C . PHE A 1 431 ? 30.254 13.857 -17.094 1.00 96.38 431 PHE A C 1
ATOM 3339 O O . PHE A 1 431 ? 29.628 13.658 -16.054 1.00 96.38 431 PHE A O 1
ATOM 3346 N N . ARG A 1 432 ? 30.412 12.891 -18.007 1.00 94.56 432 ARG A N 1
ATOM 3347 C CA . ARG A 1 432 ? 29.879 11.528 -17.863 1.00 94.56 432 ARG A CA 1
ATOM 3348 C C . ARG A 1 432 ? 30.377 10.858 -16.579 1.00 94.56 432 ARG A C 1
ATOM 3350 O O . ARG A 1 432 ? 29.568 10.352 -15.805 1.00 94.56 432 ARG A O 1
ATOM 3357 N N . GLN A 1 433 ? 31.682 10.926 -16.314 1.00 94.50 433 GLN A N 1
ATOM 3358 C CA . GLN A 1 433 ? 32.291 10.377 -15.096 1.00 94.50 433 GLN A CA 1
ATOM 3359 C C . GLN A 1 433 ? 31.802 11.082 -13.821 1.00 94.50 433 GLN A C 1
ATOM 3361 O O . GLN A 1 433 ? 31.607 10.439 -12.790 1.00 94.50 433 GLN A O 1
ATOM 3366 N N . GLU A 1 434 ? 31.581 12.397 -13.859 1.00 95.00 434 GLU A N 1
ATOM 3367 C CA . GLU A 1 434 ? 30.978 13.131 -12.741 1.00 95.00 434 GLU A CA 1
ATOM 3368 C C . GLU A 1 434 ? 29.543 12.677 -12.466 1.00 95.00 434 GLU A C 1
ATOM 3370 O O . GLU A 1 434 ? 29.170 12.508 -11.304 1.00 95.00 434 GLU A O 1
ATOM 3375 N N . MET A 1 435 ? 28.746 12.441 -13.510 1.00 93.75 435 MET A N 1
ATOM 3376 C CA . MET A 1 435 ? 27.384 11.930 -13.355 1.00 93.75 435 MET A CA 1
ATOM 3377 C C . MET A 1 435 ? 27.372 10.518 -12.767 1.00 93.75 435 MET A C 1
ATOM 3379 O O . MET A 1 435 ? 26.568 10.250 -11.878 1.00 93.75 435 MET A O 1
ATOM 3383 N N . GLU A 1 436 ? 28.279 9.637 -13.194 1.00 91.38 436 GLU A N 1
ATOM 3384 C CA . GLU A 1 436 ? 28.446 8.302 -12.598 1.00 91.38 436 GLU A CA 1
ATOM 3385 C C . GLU A 1 436 ? 28.817 8.368 -11.110 1.00 91.38 436 GLU A C 1
ATOM 3387 O O . GLU A 1 436 ? 28.315 7.572 -10.321 1.00 91.38 436 GLU A O 1
ATOM 3392 N N . LYS A 1 437 ? 29.635 9.345 -10.696 1.00 90.81 437 LYS A N 1
ATOM 3393 C CA . LYS A 1 437 ? 29.948 9.570 -9.273 1.00 90.81 437 LYS A CA 1
ATOM 3394 C C . LYS A 1 437 ? 28.756 10.110 -8.483 1.00 90.81 437 LYS A C 1
ATOM 3396 O O . LYS A 1 437 ? 28.576 9.731 -7.331 1.00 90.81 437 LYS A O 1
ATOM 3401 N N . LYS A 1 438 ? 27.963 11.010 -9.075 1.00 90.12 438 LYS A N 1
ATOM 3402 C CA . LYS A 1 438 ? 26.775 11.604 -8.433 1.00 90.12 438 LYS A CA 1
ATOM 3403 C C . LYS A 1 438 ? 25.610 10.623 -8.318 1.00 90.12 438 LYS A C 1
ATOM 3405 O O . LYS A 1 438 ? 24.831 10.721 -7.377 1.00 90.12 438 LYS A O 1
ATOM 3410 N N . ASN A 1 439 ? 25.487 9.703 -9.269 1.00 87.94 439 ASN A N 1
ATOM 3411 C CA . ASN A 1 439 ? 24.463 8.666 -9.299 1.00 87.94 439 ASN A CA 1
ATOM 3412 C C . ASN A 1 439 ? 25.143 7.292 -9.429 1.00 87.94 439 ASN A C 1
ATOM 3414 O O . ASN A 1 439 ? 25.147 6.718 -10.523 1.00 87.94 439 ASN A O 1
ATOM 3418 N N . PRO A 1 440 ? 25.776 6.787 -8.354 1.00 84.19 440 PRO A N 1
ATOM 3419 C CA . PRO A 1 440 ? 26.424 5.486 -8.388 1.00 84.19 440 PRO A CA 1
ATOM 3420 C C . PRO A 1 440 ? 25.395 4.381 -8.627 1.00 84.19 440 PRO A C 1
ATOM 3422 O O . PRO A 1 440 ? 24.213 4.518 -8.313 1.00 84.19 440 PRO A O 1
ATOM 3425 N N . GLU A 1 441 ? 25.862 3.273 -9.189 1.00 77.94 441 GLU A N 1
ATOM 3426 C CA . GLU A 1 441 ? 25.035 2.091 -9.395 1.00 77.94 441 GLU A CA 1
ATOM 3427 C C . GLU A 1 441 ? 24.603 1.509 -8.046 1.00 77.94 441 GLU A C 1
ATOM 3429 O O . GLU A 1 441 ? 25.431 1.234 -7.177 1.00 77.94 441 GLU A O 1
ATOM 3434 N N . VAL A 1 442 ? 23.297 1.340 -7.872 1.00 67.62 442 VAL A N 1
ATOM 3435 C CA . VAL A 1 442 ? 22.676 0.784 -6.667 1.00 67.62 442 VAL A CA 1
ATOM 3436 C C . VAL A 1 442 ? 21.573 -0.183 -7.088 1.00 67.62 442 VAL A C 1
ATOM 3438 O O . VAL A 1 442 ? 20.972 0.006 -8.147 1.00 67.62 442 VAL A O 1
ATOM 3441 N N . ASP A 1 443 ? 21.266 -1.204 -6.273 1.00 65.50 443 ASP A N 1
ATOM 3442 C CA . ASP A 1 443 ? 20.045 -1.997 -6.494 1.00 65.50 443 ASP A CA 1
ATOM 3443 C C . ASP A 1 443 ? 18.865 -1.014 -6.524 1.00 65.50 443 ASP A C 1
ATOM 3445 O O . ASP A 1 443 ? 18.605 -0.301 -5.552 1.00 65.50 443 ASP A O 1
ATOM 3449 N N . PHE A 1 444 ? 18.168 -0.949 -7.659 1.00 60.28 444 PHE A N 1
ATOM 3450 C CA . PHE A 1 444 ? 17.093 0.010 -7.889 1.00 60.28 444 PHE A CA 1
ATOM 3451 C C . PHE A 1 444 ? 15.983 -0.121 -6.835 1.00 60.28 444 PHE A C 1
ATOM 3453 O O . PHE A 1 444 ? 15.345 0.863 -6.480 1.00 60.28 444 PHE A O 1
ATOM 3460 N N . ILE A 1 445 ? 15.786 -1.315 -6.264 1.00 59.06 445 ILE A N 1
ATOM 3461 C CA . ILE A 1 445 ? 14.824 -1.534 -5.177 1.00 59.06 445 ILE A CA 1
ATOM 3462 C C . ILE A 1 445 ? 15.343 -0.975 -3.844 1.00 59.06 445 ILE A C 1
ATOM 3464 O O . ILE A 1 445 ? 14.527 -0.576 -3.020 1.00 59.06 445 ILE A O 1
ATOM 3468 N N . ALA A 1 446 ? 16.661 -0.918 -3.630 1.00 57.12 446 ALA A N 1
ATOM 3469 C CA . ALA A 1 446 ? 17.278 -0.282 -2.464 1.00 57.12 446 ALA A CA 1
ATOM 3470 C C . ALA A 1 446 ? 17.265 1.254 -2.556 1.00 57.12 446 ALA A C 1
ATOM 3472 O O . ALA A 1 446 ? 17.130 1.922 -1.538 1.00 57.12 446 ALA A O 1
ATOM 3473 N N . LYS A 1 447 ? 17.342 1.812 -3.773 1.00 54.78 447 LYS A N 1
ATOM 3474 C CA . LYS A 1 447 ? 17.298 3.264 -4.033 1.00 54.78 447 LYS A CA 1
ATOM 3475 C C . LYS A 1 447 ? 15.962 3.923 -3.652 1.00 54.78 447 LYS A C 1
ATOM 3477 O O . LYS A 1 447 ? 15.940 5.108 -3.351 1.00 54.78 447 LYS A O 1
ATOM 3482 N N . TRP A 1 448 ? 14.872 3.153 -3.677 1.00 52.06 448 TRP A N 1
ATOM 3483 C CA . TRP A 1 448 ? 13.496 3.604 -3.413 1.00 52.06 448 TRP A CA 1
ATOM 3484 C C . TRP A 1 448 ? 12.869 2.943 -2.165 1.00 52.06 448 TRP A C 1
ATOM 3486 O O . TRP A 1 448 ? 11.639 2.844 -2.066 1.00 52.06 448 TRP A O 1
ATOM 3496 N N . GLN A 1 449 ? 13.715 2.435 -1.256 1.00 43.62 449 GLN A N 1
ATOM 3497 C CA . GLN A 1 449 ? 13.348 2.138 0.142 1.00 43.62 449 GLN A CA 1
ATOM 3498 C C . GLN A 1 449 ? 13.034 3.427 0.898 1.00 43.62 449 GLN A C 1
ATOM 3500 O O . GLN A 1 449 ? 12.206 3.335 1.839 1.00 43.62 449 GLN A O 1
#

Foldseek 3Di:
DPQDDQDDFFDQDWDLQDDPVLVVLQVPAAEDPPQDPVLVVVVLVVVVVVQVVVCPPANQQPPNVKDWSYWDPPDNPVSQIWTKIRKGGFSDQAEKGKIWIWTWHDDPNDTDIDIDMDITHTHNPPPFLLRNLCSHPNDDPVQAPQLSRRQSSLLVVFWDWDQDPVLRDIWTFGKSDWRSFFADNVGTDGSFFKGKTKIWGWDQDPVVRHIDIDIDIAIDGAADDDDPVRVQVLLQVLLQVLLVLLVFDGADEDVVQQVLQAVVQVCCQPPVQSFQDDDDQVSQDDPPFADNKAKDKDKDQDRGYDDSCGLVLLQLLLLQAAWDFQPQLLRGHNHPSDDCLQPLFFRDNQSNLQSNQRPWHYKHKDKDFHPDHFPSRTIMMMIMMITPPGTRDGRDTSDDVVSLVSSCVVHVNNPPHRDPPPVSSVVSVVNRVVRRVVGPRDRSSVSVD

Secondary structure (DSSP, 8-state):
----PPPPPPPP-------HHHHHHHHS-EE-TTS-HHHHHHHHHHHHHHHHHT-SSS-SSGGG---EEEEE-S-TTT---EEEEPPPPPS-SSEEEEEEEEEEEEETTEEEEEEEEEEEEE-TT-SSHHHHHHHHH---TTS-HHHHHHHHHHHHHH-EEEEEGGGTEEEEEEEEEE-SS-EETTEE--SSEEEEEEEEEEEEETTTTEEEEEEEEEEEEE--PPPHHHHHHHHHHHHHHHHHHHT-PPPEE-HHHHHHHHHHHHHHHHHSTT---PPPGGGG--TTS-SSPEEEEEEEE-SSS--TTHHHHHHGGGGGB-SS-TT-GGGB---TT---TT-SSSS--HHHHHHT-TT--EEEEEEEEEEEEEGGGEEEEEEEEEEES----TTS-SS-HHHHHHHTTT-GGG-SPPP--HHHHHHHHHHHHHHHHHS----HHHHT-

Sequence (449 aa):
SRVFEQPPMPALTRSNYLSEEEKLAAANPSIDPSIPAEHMKRALDVLKNVAKKYSDDVEFFPGGSLRVQSAVNDDPKSGCHTMTTNWSECSSSCGIGRRMRLTRGVKGSSCLTTAEPEICVSSVGCKSGEQFLTAVEGELKIVPQPAKEELGRLLMKNIKLNVRVEKQLVCKEYDTGFTSRAYNDKGLVGAFGFGRQFRLFQKYDAGKGTCVGDIDVQYVSRFQKLTMGEFSKSILDDHNFIRNQHGIQELKWNPVIAANMLDYLRQQNEYEQCRMEHSPLSFRNLPGVKSPLGENLYTACSLGVFPREVATAWATEGNCFRFGKIGNPCTGVLGPKCSTEMHAKGLMTGHYTATVWEASTEVGCAYVLCNRKCQHNRPVILVGCQYSPSGNIVGKTPFSKDVAMRAQGFFPQLLPEASEDPKKVKECERFRQEMEKKNPEVDFIAKWQ

InterPro domains:
  IPR001283 Cysteine-rich secretory protein-related [PR00837] (251-269)
  IPR001283 Cysteine-rich secretory protein-related [PR00837] (349-365)
  IPR001283 Cysteine-rich secretory protein-related [PR00837] (382-395)
  IPR001283 Cysteine-rich secretory protein-related [PTHR10334] (233-403)
  IPR014044 CAP domain [PF00188] (236-385)
  IPR014044 CAP domain [SM00198] (230-395)
  IPR018244 Allergen V5/Tpx-1-related, conserved site [PS01010] (382-393)
  IPR035940 CAP superfamily [G3DSA:3.40.33.10] (225-407)
  IPR035940 CAP superfamily [SSF55797] (229-403)
  IPR036383 Thrombospondin type-1 repeat superfamily [SSF82895] (77-114)
  IPR043973 CCN, TSP1 domain [PF19035] (80-121)